Protein AF-A0A842HY73-F1 (afdb_monomer_lite)

Foldseek 3Di:
DDDPPPPPPQDLQSVLVVCVVVVQLVVSLVSLVVVCVVPVLPLSSLQSNLLSCLLQVVLVSSLVSLVSSVVSPDDPVSSVVSNVLSVLLNVLCVQLVVCVVVLNLVSSLVSLVVSVVSVHHQVSLLSNLSSCVSVVVLVSSLVSLVVNCVNVVPPPSSVVSNVVSVVSPDDPDPDDDPDPPDDDPDDPDDDDPDDPDDDQDPVNVVLLVLLVLLVVLLVVCVDPVSVVSNVVSLVVLLVCCVVLLPDPLLQDLSSLLSLLSNQAPDSPLSSQADDSLLSVLCSQLSLLVVLSVVLVQQAQWEEEEEQCAQQSNQVSVSSSHHNAYEYEHLNHPQPAQWDQSNVVRDTDGSVAGNVRSCVNNVRYHYYNDHPVPDDLPAAILEYEYEQCCFQDQPSLVVLQVVQSRYDANHKYKYKHFQCQEQQNLVDPPNAPVRADPPPVVSVCRGLSNVVVCVVVDDCPPCSNNGGHNDFPVRSVVSNVVFWDWPDKDFDWDPPRRLVSPDPVSVVVVCVSPVPDDSSSHGGRIIITMTHGD

InterPro domains:
  IPR011990 Tetratricopeptide-like helical domain superfamily [G3DSA:1.25.40.10] (2-259)
  IPR011990 Tetratricopeptide-like helical domain superfamily [SSF48452] (13-478)
  IPR013217 Methyltransferase type 12 [PF08242] (304-412)
  IPR029063 S-adenosyl-L-methionine-dependent methyltransferase superfamily [G3DSA:3.40.50.150] (289-479)
  IPR029063 S-adenosyl-L-methionine-dependent methyltransferase superfamily [SSF53335] (299-475)

Organism: NCBI:txid2761622

pLDDT: mean 92.0, std 13.1, range [35.25, 98.81]

Secondary structure (DSSP, 8-state):
-----------HHHHHHHHHHTT-HHHHHHHHHHHHHH-TT-HHHHHHHHHHHHHHT-HHHHHHHHHHHHHTT--HHHHHHHHHHHHHHHHHHHHHHHHHHTT-HHHHHHHHHHHHHTT--SHHHHHHHHHHHHTT-HHHHHHHHHHHHHH-TT-HHHHHHHHHHHHHSPPPPS----------SS---------PPPPPPHHHHHHHHHHHHHHHHGGGTTSHHHHHHHHHHHHHHHTTHHHHHTS-TTS-HHHHHHHHHHH-SSHHHHHHT--HHHHHHHHHHTTTHHHHHTHHHHTTSEEEEET-TT-THHHHHHHTT-SEEEEEETT--TT--EEEETTTTEEEE-SS-HHHHHHH-TTEEEEES-GGGS-TT--EEEEEEES-GGG-TTHHHHHHHHGGGEEEEEEEEEEEEPTTSTTTT-SSP-SGGG--TT-HHHHTTTTTHHHHHGGGS-TTSHHHHS-----HHHHHHHHHHHEEEEEEEEEEPPHHHHTT--HHHHHHHHHH-TT--HHHHHEEEEEEEEEE-

Radius of gyration: 28.45 Å; chains: 1; bounding box: 88×75×67 Å

Structure (mmCIF, N/CA/C/O backbone):
data_AF-A0A842HY73-F1
#
_entry.id   AF-A0A842HY73-F1
#
loop_
_atom_site.group_PDB
_atom_site.id
_atom_site.type_symbol
_atom_site.label_atom_id
_atom_site.label_alt_id
_atom_site.label_comp_id
_atom_site.label_asym_id
_atom_site.label_entity_id
_atom_site.label_seq_id
_atom_site.pdbx_PDB_ins_code
_atom_site.Cartn_x
_atom_site.Cartn_y
_atom_site.Cartn_z
_atom_site.occupancy
_atom_site.B_iso_or_equiv
_atom_site.auth_seq_id
_atom_site.auth_comp_id
_atom_site.auth_asym_id
_atom_site.auth_atom_id
_atom_site.pdbx_PDB_model_num
ATOM 1 N N . MET A 1 1 ? 63.144 -11.413 -20.648 1.00 42.25 1 MET A N 1
ATOM 2 C CA . MET A 1 1 ? 61.736 -11.168 -20.273 1.00 42.25 1 MET A CA 1
ATOM 3 C C . MET A 1 1 ? 60.858 -11.777 -21.353 1.00 42.25 1 MET A C 1
ATOM 5 O O . MET A 1 1 ? 60.706 -11.176 -22.404 1.00 42.25 1 MET A O 1
ATOM 9 N N . LEU A 1 2 ? 60.381 -13.000 -21.134 1.00 41.22 2 LEU A N 1
ATOM 10 C CA . LEU A 1 2 ? 59.413 -13.688 -21.989 1.00 41.22 2 LEU A CA 1
ATOM 11 C C . LEU A 1 2 ? 58.267 -14.100 -21.063 1.00 41.22 2 LEU A C 1
ATOM 13 O O . LEU A 1 2 ? 58.362 -15.122 -20.395 1.00 41.22 2 LEU A O 1
ATOM 17 N N . GLU A 1 3 ? 57.234 -13.265 -20.959 1.00 47.66 3 GLU A N 1
ATOM 18 C CA . GLU A 1 3 ? 55.960 -13.665 -20.357 1.00 47.66 3 GLU A CA 1
ATOM 19 C C . GLU A 1 3 ? 55.040 -14.149 -21.478 1.00 47.66 3 GLU A C 1
ATOM 21 O O . GLU A 1 3 ? 54.358 -13.385 -22.160 1.00 47.66 3 GLU A O 1
ATOM 26 N N . THR A 1 4 ? 55.064 -15.460 -21.689 1.00 45.56 4 THR A N 1
ATOM 27 C CA . THR A 1 4 ? 54.080 -16.201 -22.471 1.00 45.56 4 THR A CA 1
ATOM 28 C C . THR A 1 4 ? 52.773 -16.274 -21.681 1.00 45.56 4 THR A C 1
ATOM 30 O O . THR A 1 4 ? 52.569 -17.171 -20.868 1.00 45.56 4 THR A O 1
ATOM 33 N N . SER A 1 5 ? 51.872 -15.321 -21.913 1.00 44.50 5 SER A N 1
ATOM 34 C CA . SER A 1 5 ? 50.465 -15.437 -21.518 1.00 44.50 5 SER A CA 1
ATOM 35 C C . SER A 1 5 ? 49.740 -16.339 -22.526 1.00 44.50 5 SER A C 1
ATOM 37 O O . SER A 1 5 ? 49.070 -15.846 -23.437 1.00 44.50 5 SER A O 1
ATOM 39 N N . GLU A 1 6 ? 49.845 -17.660 -22.356 1.00 48.25 6 GLU A N 1
ATOM 40 C CA . GLU A 1 6 ? 48.856 -18.607 -22.885 1.00 48.25 6 GLU A CA 1
ATOM 41 C C . GLU A 1 6 ? 47.495 -18.262 -22.264 1.00 48.25 6 GLU A C 1
ATOM 43 O O . GLU A 1 6 ? 47.160 -18.668 -21.150 1.00 48.25 6 GLU A O 1
ATOM 48 N N . LYS A 1 7 ? 46.691 -17.458 -22.967 1.00 52.69 7 LYS A N 1
ATOM 49 C CA . LYS A 1 7 ? 45.268 -17.336 -22.653 1.00 52.69 7 LYS A CA 1
ATOM 50 C C . LYS A 1 7 ? 44.626 -18.672 -23.009 1.00 52.69 7 LYS A C 1
ATOM 52 O O . LYS A 1 7 ? 44.272 -18.898 -24.155 1.00 52.69 7 LYS A O 1
ATOM 57 N N . SER A 1 8 ? 44.537 -19.553 -22.019 1.00 59.22 8 SER A N 1
ATOM 58 C CA . SER A 1 8 ? 43.756 -20.788 -22.067 1.00 59.22 8 SER A CA 1
ATOM 59 C C . SER A 1 8 ? 42.374 -20.517 -22.678 1.00 59.22 8 SER A C 1
ATOM 61 O O . SER A 1 8 ? 41.601 -19.718 -22.138 1.00 59.22 8 SER A O 1
ATOM 63 N N . ASP A 1 9 ? 42.079 -21.168 -23.808 1.00 82.06 9 ASP A N 1
ATOM 64 C CA . ASP A 1 9 ? 40.786 -21.141 -24.500 1.00 82.06 9 ASP A CA 1
ATOM 65 C C . ASP A 1 9 ? 39.728 -21.892 -23.674 1.00 82.06 9 ASP A C 1
ATOM 67 O O . ASP A 1 9 ? 39.286 -22.998 -23.992 1.00 82.06 9 ASP A O 1
ATOM 71 N N . LEU A 1 10 ? 39.320 -21.298 -22.551 1.00 90.00 10 LEU A N 1
ATOM 72 C CA . LEU A 1 10 ? 38.221 -21.816 -21.748 1.00 90.00 10 LEU A CA 1
ATOM 73 C C . LEU A 1 10 ? 36.920 -21.731 -22.551 1.00 90.00 10 LEU A C 1
ATOM 75 O O . LEU A 1 10 ? 36.512 -20.659 -23.006 1.00 90.00 10 LEU A O 1
ATOM 79 N N . THR A 1 11 ? 36.202 -22.850 -22.637 1.00 95.12 11 THR A N 1
ATOM 80 C CA . THR A 1 11 ? 34.839 -22.867 -23.182 1.00 95.12 11 THR A CA 1
ATOM 81 C C . THR A 1 11 ? 33.932 -21.910 -22.391 1.00 95.12 11 THR A C 1
ATOM 83 O O . THR A 1 11 ? 34.148 -21.699 -21.190 1.00 95.12 11 THR A O 1
ATOM 86 N N . PRO A 1 12 ? 32.851 -21.371 -22.989 1.00 95.31 12 PRO A N 1
ATOM 87 C CA . PRO A 1 12 ? 31.920 -20.492 -22.277 1.00 95.31 12 PRO A CA 1
ATOM 88 C C . PRO A 1 12 ? 31.401 -21.080 -20.955 1.00 95.31 12 PRO A C 1
ATOM 90 O O . PRO A 1 12 ? 31.291 -20.368 -19.959 1.00 95.31 12 PRO A O 1
ATOM 93 N N . LEU A 1 13 ? 31.144 -22.393 -20.896 1.00 94.81 13 LEU A N 1
ATOM 94 C CA . LEU A 1 13 ? 30.693 -23.056 -19.667 1.00 94.81 13 LEU A CA 1
ATOM 95 C C . LEU A 1 13 ? 31.806 -23.214 -18.618 1.00 94.81 13 LEU A C 1
ATOM 97 O O . LEU A 1 13 ? 31.512 -23.154 -17.423 1.00 94.81 13 LEU A O 1
ATOM 101 N N . GLN A 1 14 ? 33.069 -23.385 -19.026 1.00 94.88 14 GLN A N 1
ATOM 102 C CA . GLN A 1 14 ? 34.211 -23.345 -18.102 1.00 94.88 14 GLN A CA 1
ATOM 103 C C . GLN A 1 14 ? 34.427 -21.930 -17.560 1.00 94.88 14 GLN A C 1
ATOM 105 O O . GLN A 1 14 ? 34.627 -21.765 -16.359 1.00 94.88 14 GLN A O 1
ATOM 110 N N . ARG A 1 15 ? 34.286 -20.901 -18.405 1.00 94.88 15 ARG A N 1
ATOM 111 C CA . ARG A 1 15 ? 34.327 -19.499 -17.971 1.00 94.88 15 ARG A CA 1
ATOM 112 C C . ARG A 1 15 ? 33.198 -19.174 -16.993 1.00 94.88 15 ARG A C 1
ATOM 114 O O . ARG A 1 15 ? 33.457 -18.575 -15.956 1.00 94.88 15 ARG A O 1
ATOM 121 N N . ALA A 1 16 ? 31.967 -19.607 -17.272 1.00 92.94 16 ALA A N 1
ATOM 122 C CA . ALA A 1 16 ? 30.846 -19.447 -16.344 1.00 92.94 16 ALA A CA 1
ATOM 123 C C . ALA A 1 16 ? 31.112 -20.146 -14.998 1.00 92.94 16 ALA A C 1
ATOM 125 O O . ALA A 1 16 ? 30.779 -19.608 -13.945 1.00 92.94 16 ALA A O 1
ATOM 126 N N . GLN A 1 17 ? 31.756 -21.318 -15.017 1.00 93.62 17 GLN A N 1
ATOM 127 C CA . GLN A 1 17 ? 32.161 -22.013 -13.796 1.00 93.62 17 GLN A CA 1
ATOM 128 C C . GLN A 1 17 ? 33.252 -21.255 -13.022 1.00 93.62 17 GLN A C 1
ATOM 130 O O . GLN A 1 17 ? 33.158 -21.178 -11.798 1.00 93.62 17 GLN A O 1
ATOM 135 N N . GLY A 1 18 ? 34.239 -20.679 -13.716 1.00 92.44 18 GLY A N 1
ATOM 136 C CA . GLY A 1 18 ? 35.269 -19.819 -13.122 1.00 92.44 18 GLY A CA 1
ATOM 137 C C . GLY A 1 18 ? 34.670 -18.574 -12.466 1.00 92.44 18 GLY A C 1
ATOM 138 O O . GLY A 1 18 ? 34.929 -18.297 -11.296 1.00 92.44 18 GLY A O 1
ATOM 139 N N . LEU A 1 19 ? 33.753 -17.897 -13.163 1.00 90.69 19 LEU A N 1
ATOM 140 C CA . LEU A 1 19 ? 33.004 -16.765 -12.613 1.00 90.69 19 LEU A CA 1
ATOM 141 C C . LEU A 1 19 ? 32.202 -17.159 -11.372 1.00 90.69 19 LEU A C 1
ATOM 143 O O . LEU A 1 19 ? 32.163 -16.403 -10.408 1.00 90.69 19 LEU A O 1
ATOM 147 N N . LEU A 1 20 ? 31.595 -18.348 -11.356 1.00 88.81 20 LEU A N 1
ATOM 148 C CA . LEU A 1 20 ? 30.877 -18.825 -10.178 1.00 88.81 20 LEU A CA 1
ATOM 149 C C . LEU A 1 20 ? 31.819 -19.080 -8.988 1.00 88.81 20 LEU A C 1
ATOM 151 O O . LEU A 1 20 ? 31.463 -18.731 -7.867 1.00 88.81 20 LEU A O 1
ATOM 155 N N . SER A 1 21 ? 33.024 -19.628 -9.206 1.00 88.25 21 SER A N 1
ATOM 156 C CA . SER A 1 21 ? 34.037 -19.750 -8.139 1.00 88.25 21 SER A CA 1
ATOM 157 C C . SER A 1 21 ? 34.585 -18.402 -7.672 1.00 88.25 21 SER A C 1
ATOM 159 O O . SER A 1 21 ? 34.891 -18.246 -6.495 1.00 88.25 21 SER A O 1
ATOM 161 N N . GLU A 1 22 ? 34.633 -17.412 -8.563 1.00 87.75 22 GLU A N 1
ATOM 162 C CA . GLU A 1 22 ? 34.931 -16.010 -8.251 1.00 87.75 22 GLU A CA 1
ATOM 163 C C . GLU A 1 22 ? 33.716 -15.250 -7.702 1.00 87.75 22 GLU A C 1
ATOM 165 O O . GLU A 1 22 ? 33.755 -14.025 -7.603 1.00 87.75 22 GLU A O 1
ATOM 170 N N . ARG A 1 23 ? 32.621 -15.951 -7.371 1.00 86.12 23 ARG A N 1
ATOM 171 C CA . ARG A 1 23 ? 31.395 -15.370 -6.807 1.00 86.12 23 ARG A CA 1
ATOM 172 C C . ARG A 1 23 ? 30.634 -14.395 -7.737 1.00 86.12 23 ARG A C 1
ATOM 174 O O . ARG A 1 23 ? 29.641 -13.784 -7.347 1.00 86.12 23 ARG A O 1
ATOM 181 N N . LYS A 1 24 ? 30.987 -14.318 -9.021 1.00 87.06 24 LYS A N 1
ATOM 182 C CA . LYS A 1 24 ? 30.334 -13.500 -10.066 1.00 87.06 24 LYS A CA 1
ATOM 183 C C . LYS A 1 24 ? 29.135 -14.218 -10.697 1.00 87.06 24 LYS A C 1
ATOM 185 O O . LYS A 1 24 ? 29.068 -14.459 -11.904 1.00 87.06 24 LYS A O 1
ATOM 190 N N . SER A 1 25 ? 28.158 -14.575 -9.865 1.00 88.69 25 SER A N 1
ATOM 191 C CA . SER A 1 25 ? 26.997 -15.397 -10.257 1.00 88.69 25 SER A CA 1
ATOM 192 C C . SER A 1 25 ? 26.130 -14.791 -11.375 1.00 88.69 25 SER A C 1
ATOM 194 O O . SER A 1 25 ? 25.656 -15.527 -12.238 1.00 88.69 25 SER A O 1
ATOM 196 N N . HIS A 1 26 ? 25.957 -13.465 -11.422 1.00 85.31 26 HIS A N 1
ATOM 197 C CA . HIS A 1 26 ? 25.179 -12.796 -12.477 1.00 85.31 26 HIS A CA 1
ATOM 198 C C . HIS A 1 26 ? 25.880 -12.829 -13.840 1.00 85.31 26 HIS A C 1
ATOM 200 O O . HIS A 1 26 ? 25.242 -13.112 -14.852 1.00 85.31 26 HIS A O 1
ATOM 206 N N . GLU A 1 27 ? 27.192 -12.590 -13.878 1.00 89.31 27 GLU A N 1
ATOM 207 C CA . GLU A 1 27 ? 27.981 -12.693 -15.111 1.00 89.31 27 GLU A CA 1
ATOM 208 C C . GLU A 1 27 ? 28.009 -14.144 -15.611 1.00 89.31 27 GLU A C 1
ATOM 210 O O . GLU A 1 27 ? 27.794 -14.403 -16.795 1.00 89.31 27 GLU A O 1
ATOM 215 N N . ALA A 1 28 ? 28.171 -15.110 -14.697 1.00 93.00 28 ALA A N 1
ATOM 216 C CA . ALA A 1 28 ? 28.058 -16.529 -15.024 1.00 93.00 28 ALA A CA 1
ATOM 217 C C . ALA A 1 28 ? 26.687 -16.850 -15.646 1.00 93.00 28 ALA A C 1
ATOM 219 O O . ALA A 1 28 ? 26.615 -17.536 -16.668 1.00 93.00 28 ALA A O 1
ATOM 220 N N . LEU A 1 29 ? 25.604 -16.311 -15.074 1.00 91.94 29 LEU A N 1
ATOM 221 C CA . LEU A 1 29 ? 24.243 -16.495 -15.578 1.00 91.94 29 LEU A CA 1
ATOM 222 C C . LEU A 1 29 ? 24.073 -15.928 -16.993 1.00 91.94 29 LEU A C 1
ATOM 224 O O . LEU A 1 29 ? 23.444 -16.562 -17.840 1.00 91.94 29 LEU A O 1
ATOM 228 N N . GLN A 1 30 ? 24.644 -14.753 -17.266 1.00 91.31 30 GLN A N 1
ATOM 229 C CA . GLN A 1 30 ? 24.615 -14.135 -18.593 1.00 91.31 30 GLN A CA 1
ATOM 230 C C . GLN A 1 30 ? 25.306 -15.011 -19.641 1.00 91.31 30 GLN A C 1
ATOM 232 O O . GLN A 1 30 ? 24.743 -15.214 -20.718 1.00 91.31 30 GLN A O 1
ATOM 237 N N . ILE A 1 31 ? 26.473 -15.576 -19.315 1.00 95.06 31 ILE A N 1
ATOM 238 C CA . ILE A 1 31 ? 27.191 -16.481 -20.220 1.00 95.06 31 ILE A CA 1
ATOM 239 C C . ILE A 1 31 ? 26.367 -17.742 -20.490 1.00 95.06 31 ILE A C 1
ATOM 241 O O . ILE A 1 31 ? 26.181 -18.115 -21.648 1.00 95.06 31 ILE A O 1
ATOM 245 N N . VAL A 1 32 ? 25.810 -18.382 -19.456 1.00 96.62 32 VAL A N 1
ATOM 246 C CA . VAL A 1 32 ? 24.983 -19.585 -19.653 1.00 96.62 32 VAL A CA 1
ATOM 247 C C . VAL A 1 32 ? 23.731 -19.268 -20.479 1.00 96.62 32 VAL A C 1
ATOM 249 O O . VAL A 1 32 ? 23.386 -20.034 -21.375 1.00 96.62 32 VAL A O 1
ATOM 252 N N . ASN A 1 33 ? 23.090 -18.115 -20.265 1.00 93.44 33 ASN A N 1
ATOM 253 C CA . ASN A 1 33 ? 21.964 -17.667 -21.091 1.00 93.44 33 ASN A CA 1
ATOM 254 C C . ASN A 1 33 ? 22.356 -17.425 -22.558 1.00 93.44 33 ASN A C 1
ATOM 256 O O . ASN A 1 33 ? 21.556 -17.675 -23.455 1.00 93.44 33 ASN A O 1
ATOM 260 N N . GLN A 1 34 ? 23.565 -16.931 -22.838 1.00 91.75 34 GLN A N 1
ATOM 261 C CA . GLN A 1 34 ? 24.063 -16.810 -24.214 1.00 91.75 34 GLN A CA 1
ATOM 262 C C . GLN A 1 34 ? 24.249 -18.187 -24.861 1.00 91.75 34 GLN A C 1
ATOM 264 O O . GLN A 1 34 ? 23.771 -18.393 -25.975 1.00 91.75 34 GLN A O 1
ATOM 269 N N . VAL A 1 35 ? 24.849 -19.142 -24.142 1.00 96.19 35 VAL A N 1
ATOM 270 C CA . VAL A 1 35 ? 24.999 -20.527 -24.619 1.00 96.19 35 VAL A CA 1
ATOM 271 C C . VAL A 1 35 ? 23.636 -21.159 -24.893 1.00 96.19 35 VAL A C 1
ATOM 273 O O . VAL A 1 35 ? 23.454 -21.762 -25.941 1.00 96.19 35 VAL A O 1
ATOM 276 N N . LEU A 1 36 ? 22.658 -20.982 -24.003 1.00 95.31 36 LEU A N 1
ATOM 277 C CA . LEU A 1 36 ? 21.309 -21.528 -24.180 1.00 95.31 36 LEU A CA 1
ATOM 278 C C . LEU A 1 36 ? 20.525 -20.860 -25.313 1.00 95.31 36 LEU A C 1
ATOM 280 O O . LEU A 1 36 ? 19.680 -21.510 -25.915 1.00 95.31 36 LEU A O 1
ATOM 284 N N . ARG A 1 37 ? 20.803 -19.594 -25.643 1.00 93.69 37 ARG A N 1
ATOM 285 C CA . ARG A 1 37 ? 20.227 -18.955 -26.837 1.00 93.69 37 ARG A CA 1
ATOM 286 C C . ARG A 1 37 ? 20.790 -19.547 -28.126 1.00 93.69 37 ARG A C 1
ATOM 288 O O . ARG A 1 37 ? 20.033 -19.773 -29.060 1.00 93.69 37 ARG A O 1
ATOM 295 N N . ALA A 1 38 ? 22.095 -19.810 -28.165 1.00 95.06 38 ALA A N 1
ATOM 296 C CA . ALA A 1 38 ? 22.746 -20.416 -29.325 1.00 95.06 38 ALA A CA 1
ATOM 297 C C . ALA A 1 38 ? 22.453 -21.921 -29.446 1.00 95.06 38 ALA A C 1
ATOM 299 O O . ALA A 1 38 ? 22.341 -22.459 -30.543 1.00 95.06 38 ALA A O 1
ATOM 300 N N . THR A 1 39 ? 22.338 -22.618 -28.317 1.00 96.25 39 THR A N 1
ATOM 301 C CA . THR A 1 39 ? 22.143 -24.069 -28.252 1.00 96.25 39 THR A CA 1
ATOM 302 C C . THR A 1 39 ? 21.138 -24.422 -27.149 1.00 96.25 39 THR A C 1
ATOM 304 O O . THR A 1 39 ? 21.528 -24.887 -26.071 1.00 96.25 39 THR A O 1
ATOM 307 N N . PRO A 1 40 ? 19.824 -24.248 -27.398 1.00 96.62 40 PRO A N 1
ATOM 308 C CA . PRO A 1 40 ? 18.788 -24.495 -26.388 1.00 96.62 40 PRO A CA 1
ATOM 309 C C . PRO A 1 40 ? 18.751 -25.932 -25.851 1.00 96.62 40 PRO A C 1
ATOM 311 O O . PRO A 1 40 ? 18.313 -26.161 -24.722 1.00 96.62 40 PRO A O 1
ATOM 314 N N . GLY A 1 41 ? 19.222 -26.894 -26.655 1.00 96.56 41 GLY A N 1
ATOM 315 C CA . GLY A 1 41 ? 19.297 -28.318 -26.319 1.00 96.56 41 GLY A CA 1
ATOM 316 C C . GLY A 1 41 ? 20.532 -28.735 -25.511 1.00 96.56 41 GLY A C 1
ATOM 317 O O . GLY A 1 41 ? 20.746 -29.924 -25.305 1.00 96.56 41 GLY A O 1
ATOM 318 N N . SER A 1 42 ? 21.367 -27.796 -25.057 1.00 97.62 42 SER A N 1
ATOM 319 C CA . SER A 1 42 ? 22.565 -28.124 -24.277 1.00 97.62 42 SER A CA 1
ATOM 320 C C . SER A 1 42 ? 22.215 -28.500 -22.831 1.00 97.62 42 SER A C 1
ATOM 322 O O . SER A 1 42 ? 22.050 -27.631 -21.969 1.00 97.62 42 SER A O 1
ATOM 324 N N . TRP A 1 43 ? 22.140 -29.803 -22.531 1.00 98.06 43 TRP A N 1
ATOM 325 C CA . TRP A 1 43 ? 21.876 -30.290 -21.169 1.00 98.06 43 TRP A CA 1
ATOM 326 C C . TRP A 1 43 ? 22.933 -29.811 -20.161 1.00 98.06 43 TRP A C 1
ATOM 328 O O . TRP A 1 43 ? 22.610 -29.497 -19.016 1.00 98.06 43 TRP A O 1
ATOM 338 N N . SER A 1 44 ? 24.195 -29.685 -20.583 1.00 97.44 44 SER A N 1
ATOM 339 C CA . SER A 1 44 ? 25.292 -29.222 -19.725 1.00 97.44 44 SER A CA 1
ATOM 340 C C . SER A 1 44 ? 25.156 -27.739 -19.363 1.00 97.44 44 SER A C 1
ATOM 342 O O . SER A 1 44 ? 25.465 -27.349 -18.233 1.00 97.44 44 SER A O 1
ATOM 344 N N . ALA A 1 45 ? 24.624 -26.914 -20.271 1.00 97.38 45 ALA A N 1
ATOM 345 C CA . ALA A 1 45 ? 24.293 -25.523 -19.982 1.00 97.38 45 ALA A CA 1
ATOM 346 C C . ALA A 1 45 ? 23.121 -25.414 -18.991 1.00 97.38 45 ALA A C 1
ATOM 348 O O . ALA A 1 45 ? 23.197 -24.616 -18.058 1.00 97.38 45 ALA A O 1
ATOM 349 N N . HIS A 1 46 ? 22.092 -26.260 -19.110 1.00 97.56 46 HIS A N 1
ATOM 350 C CA . HIS A 1 46 ? 20.997 -26.330 -18.128 1.00 97.56 46 HIS A CA 1
ATOM 351 C C . HIS A 1 46 ? 21.468 -26.814 -16.744 1.00 97.56 46 HIS A C 1
ATOM 353 O O . HIS A 1 46 ? 21.089 -26.230 -15.731 1.00 97.56 46 HIS A O 1
ATOM 359 N N . MET A 1 47 ? 22.393 -27.778 -16.671 1.00 97.69 47 MET A N 1
ATOM 360 C CA . MET A 1 47 ? 23.031 -28.173 -15.400 1.00 97.69 47 MET A CA 1
ATOM 361 C C . MET A 1 47 ? 23.791 -27.006 -14.746 1.00 97.69 47 MET A C 1
ATOM 363 O O . MET A 1 47 ? 23.724 -26.808 -13.530 1.00 97.69 47 MET A O 1
ATOM 367 N N . ARG A 1 48 ? 24.504 -26.192 -15.539 1.00 96.94 48 ARG A N 1
ATOM 368 C CA . ARG A 1 48 ? 25.179 -24.980 -15.036 1.00 96.94 48 ARG A CA 1
ATOM 369 C C . ARG A 1 48 ? 24.181 -23.902 -14.613 1.00 96.94 48 ARG A C 1
ATOM 371 O O . ARG A 1 48 ? 24.374 -23.291 -13.566 1.00 96.94 48 ARG A O 1
ATOM 378 N N . MET A 1 49 ? 23.106 -23.711 -15.377 1.00 97.25 49 MET A N 1
ATOM 379 C CA . MET A 1 49 ? 21.997 -22.814 -15.043 1.00 97.25 49 MET A CA 1
ATOM 380 C C . MET A 1 49 ? 21.400 -23.169 -13.680 1.00 97.25 49 MET A C 1
ATOM 382 O O . MET A 1 49 ? 21.284 -22.299 -12.819 1.00 97.25 49 MET A O 1
ATOM 386 N N . ALA A 1 50 ? 21.094 -24.451 -13.457 1.00 96.56 50 ALA A N 1
ATOM 387 C CA . ALA A 1 5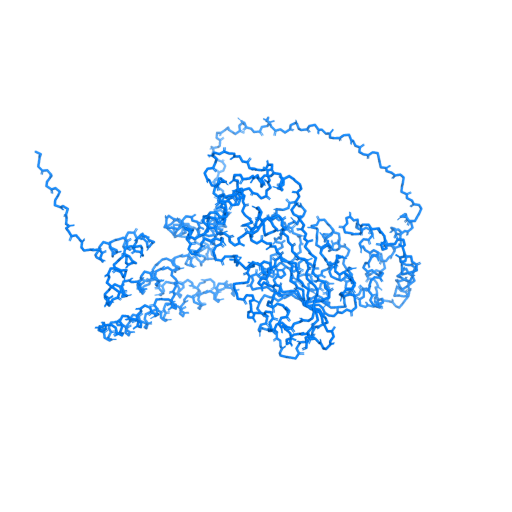0 ? 20.589 -24.945 -12.183 1.00 96.56 50 ALA A CA 1
ATOM 388 C C . ALA A 1 50 ? 21.532 -24.604 -11.029 1.00 96.56 50 ALA A C 1
ATOM 390 O O . ALA A 1 50 ? 21.109 -24.058 -10.013 1.00 96.56 50 ALA A O 1
ATOM 391 N N . ARG A 1 51 ? 22.833 -24.846 -11.212 1.00 94.44 51 ARG A N 1
ATOM 392 C CA . ARG A 1 51 ? 23.839 -24.564 -10.187 1.00 94.44 51 ARG A CA 1
ATOM 393 C C . ARG A 1 51 ? 23.951 -23.075 -9.844 1.00 94.44 51 ARG A C 1
ATOM 395 O O . ARG A 1 51 ? 24.108 -22.725 -8.677 1.00 94.44 51 ARG A O 1
ATOM 402 N N . ILE A 1 52 ? 23.864 -22.196 -10.841 1.00 93.19 52 ILE A N 1
ATOM 403 C CA . ILE A 1 52 ? 23.879 -20.742 -10.625 1.00 93.19 52 ILE A CA 1
ATOM 404 C C . ILE A 1 52 ? 22.587 -20.294 -9.930 1.00 93.19 52 ILE A C 1
ATOM 406 O O . ILE A 1 52 ? 22.635 -19.483 -9.011 1.00 93.19 52 ILE A O 1
ATOM 410 N N . ARG A 1 53 ? 21.430 -20.846 -10.311 1.00 93.25 53 ARG A N 1
ATOM 411 C CA . ARG A 1 53 ? 20.138 -20.549 -9.671 1.00 93.25 53 ARG A CA 1
ATOM 412 C C . ARG A 1 53 ? 20.090 -21.020 -8.215 1.00 93.25 53 ARG A C 1
ATOM 414 O O . ARG A 1 53 ? 19.632 -20.266 -7.360 1.00 93.25 53 ARG A O 1
ATOM 421 N N . GLU A 1 54 ? 20.649 -22.192 -7.916 1.00 93.19 54 GLU A N 1
ATOM 422 C CA . GLU A 1 54 ? 20.868 -22.693 -6.550 1.00 93.19 54 GLU A CA 1
ATOM 423 C C . GLU A 1 54 ? 21.696 -21.685 -5.729 1.00 93.19 54 GLU A C 1
ATOM 425 O O . GLU A 1 54 ? 21.289 -21.293 -4.639 1.00 93.19 54 GLU A O 1
ATOM 430 N N . TRP A 1 55 ? 22.801 -21.173 -6.287 1.00 89.94 55 TRP A N 1
ATOM 431 C CA . TRP A 1 55 ? 23.636 -20.131 -5.661 1.00 89.94 55 TRP A CA 1
ATOM 432 C C . TRP A 1 55 ? 22.883 -18.810 -5.422 1.00 89.94 55 TRP A C 1
ATOM 434 O O . TRP A 1 55 ? 23.045 -18.106 -4.419 1.00 89.94 55 TRP A O 1
ATOM 444 N N . LEU A 1 56 ? 22.005 -18.449 -6.354 1.00 86.62 56 LEU A N 1
ATOM 445 C CA . LEU A 1 56 ? 21.154 -17.269 -6.232 1.00 86.62 56 LEU A CA 1
ATOM 446 C C . LEU A 1 56 ? 20.044 -17.439 -5.181 1.00 86.62 56 LEU A C 1
ATOM 448 O O . LEU A 1 56 ? 19.459 -16.431 -4.788 1.00 86.62 56 LEU A O 1
ATOM 452 N N . GLY A 1 57 ? 19.810 -18.658 -4.681 1.00 87.75 57 GLY A N 1
ATOM 453 C CA . GLY A 1 57 ? 18.708 -18.992 -3.776 1.00 87.75 57 GLY A CA 1
ATOM 454 C C . GLY A 1 57 ? 17.368 -19.176 -4.491 1.00 87.75 57 GLY A C 1
ATOM 455 O O . GLY A 1 57 ? 16.319 -19.084 -3.866 1.00 87.75 57 GLY A O 1
ATOM 456 N N . GLN A 1 58 ? 17.394 -19.390 -5.807 1.00 89.44 58 GLN A N 1
ATOM 457 C CA . GLN A 1 58 ? 16.221 -19.617 -6.648 1.00 89.44 58 GLN A CA 1
ATOM 458 C C . GLN A 1 58 ? 16.000 -21.128 -6.814 1.00 89.44 58 GLN A C 1
ATOM 460 O O . GLN A 1 58 ? 16.189 -21.662 -7.907 1.00 89.44 58 GLN A O 1
ATOM 465 N N . PHE A 1 59 ? 15.673 -21.821 -5.720 1.00 92.75 59 PHE A N 1
ATOM 466 C CA . PHE A 1 59 ? 15.647 -23.289 -5.668 1.00 92.75 59 PHE A CA 1
ATOM 467 C C . PHE A 1 59 ? 14.664 -23.911 -6.668 1.00 92.75 59 PHE A C 1
ATOM 469 O O . PHE A 1 59 ? 15.081 -24.758 -7.453 1.00 92.75 59 PHE A O 1
ATOM 476 N N . ASP A 1 60 ? 13.431 -23.409 -6.760 1.00 90.81 60 ASP A N 1
ATOM 477 C CA . ASP A 1 60 ? 12.426 -23.929 -7.706 1.00 90.81 60 ASP A CA 1
ATOM 478 C C . ASP A 1 60 ? 12.918 -23.829 -9.157 1.00 90.81 60 ASP A C 1
ATOM 480 O O . ASP A 1 60 ? 12.957 -24.804 -9.904 1.00 90.81 60 ASP A O 1
ATOM 484 N N . LYS A 1 61 ? 13.445 -22.657 -9.527 1.00 92.44 61 LYS A N 1
ATOM 485 C CA . LYS A 1 61 ? 14.029 -22.411 -10.850 1.00 92.44 61 LYS A CA 1
ATOM 486 C C . LYS A 1 61 ? 15.269 -23.265 -11.116 1.00 92.44 61 LYS A C 1
ATOM 488 O O . LYS A 1 61 ? 15.613 -23.501 -12.278 1.00 92.44 61 LYS A O 1
ATOM 493 N N . ALA A 1 62 ? 16.006 -23.649 -10.076 1.00 95.81 62 ALA A N 1
ATOM 494 C CA . ALA A 1 62 ? 17.137 -24.557 -10.202 1.00 95.81 62 ALA A CA 1
ATOM 495 C C . ALA A 1 62 ? 16.658 -25.985 -10.492 1.00 95.81 62 ALA A C 1
ATOM 497 O O . ALA A 1 62 ? 17.223 -26.634 -11.369 1.00 95.81 62 ALA A O 1
ATOM 498 N N . VAL A 1 63 ? 15.588 -26.434 -9.827 1.00 96.75 63 VAL A N 1
ATOM 499 C CA . VAL A 1 63 ? 14.935 -27.724 -10.093 1.00 96.75 63 VAL A CA 1
ATOM 500 C C . VAL A 1 63 ? 14.373 -27.768 -11.516 1.00 96.75 63 VAL A C 1
ATOM 502 O O . VAL A 1 63 ? 14.688 -28.711 -12.235 1.00 96.75 63 VAL A O 1
ATOM 505 N N . GLU A 1 64 ? 13.679 -26.721 -11.973 1.00 96.38 64 GLU A N 1
ATOM 506 C CA . GLU A 1 64 ? 13.196 -26.606 -13.363 1.00 96.38 64 GLU A CA 1
ATOM 507 C C . GLU A 1 64 ? 14.330 -26.765 -14.390 1.00 96.38 64 GLU A C 1
ATOM 509 O O . GLU A 1 64 ? 14.196 -27.458 -15.398 1.00 96.38 64 GLU A O 1
ATOM 514 N N . ALA A 1 65 ? 15.482 -26.135 -14.136 1.00 96.75 65 ALA A N 1
ATOM 515 C CA . ALA A 1 65 ? 16.642 -26.259 -15.013 1.00 96.75 65 ALA A CA 1
ATOM 516 C C . ALA A 1 65 ? 17.242 -27.680 -14.986 1.00 96.75 65 ALA A C 1
ATOM 518 O O . ALA A 1 65 ? 17.736 -28.152 -16.009 1.00 96.75 65 ALA A O 1
ATOM 519 N N . LEU A 1 66 ? 17.181 -28.386 -13.851 1.00 98.12 66 LEU A N 1
ATOM 520 C CA . LEU A 1 66 ? 17.594 -29.792 -13.750 1.00 98.12 66 LEU A CA 1
ATOM 521 C C . LEU A 1 66 ? 16.635 -30.736 -14.475 1.00 98.12 66 LEU A C 1
ATOM 523 O O . LEU A 1 66 ? 17.102 -31.665 -15.131 1.00 98.12 66 LEU A O 1
ATOM 527 N N . ASP A 1 67 ? 15.328 -30.494 -14.389 1.00 97.50 67 ASP A N 1
ATOM 528 C CA . ASP A 1 67 ? 14.328 -31.226 -15.171 1.00 97.50 67 ASP A CA 1
ATOM 529 C C . ASP A 1 67 ? 14.604 -31.085 -16.657 1.00 97.50 67 ASP A C 1
ATOM 531 O O . ASP A 1 67 ? 14.769 -32.082 -17.364 1.00 97.50 67 ASP A O 1
ATOM 535 N N . ARG A 1 68 ? 14.805 -29.841 -17.103 1.00 97.62 68 ARG A N 1
ATOM 536 C CA . ARG A 1 68 ? 15.122 -29.577 -18.500 1.00 97.62 68 ARG A CA 1
ATOM 537 C C . ARG A 1 68 ? 16.429 -30.237 -18.937 1.00 97.62 68 ARG A C 1
ATOM 539 O O . ARG A 1 68 ? 16.519 -30.736 -20.054 1.00 97.62 68 ARG A O 1
ATOM 546 N N . ALA A 1 69 ? 17.445 -30.269 -18.075 1.00 98.19 69 ALA A N 1
ATOM 547 C CA . ALA A 1 69 ? 18.679 -30.996 -18.359 1.00 98.19 69 ALA A CA 1
ATOM 548 C C . ALA A 1 69 ? 18.435 -32.509 -18.509 1.00 98.19 69 ALA A C 1
ATOM 550 O O . ALA A 1 69 ? 18.994 -33.122 -19.418 1.00 98.19 69 ALA A O 1
ATOM 551 N N . GLY A 1 70 ? 17.598 -33.101 -17.651 1.00 97.62 70 GLY A N 1
ATOM 552 C CA . GLY A 1 70 ? 17.222 -34.516 -17.715 1.00 97.62 70 GLY A CA 1
ATOM 553 C C . GLY A 1 70 ? 16.497 -34.878 -19.011 1.00 97.62 70 GLY A C 1
ATOM 554 O O . GLY A 1 70 ? 16.879 -35.840 -19.672 1.00 97.62 70 GLY A O 1
ATOM 555 N N . GLU A 1 71 ? 15.527 -34.061 -19.428 1.00 97.81 71 GLU A N 1
ATOM 556 C CA . GLU A 1 71 ? 14.825 -34.208 -20.714 1.00 97.81 71 GLU A CA 1
ATOM 557 C C . GLU A 1 71 ? 15.774 -34.156 -21.921 1.00 97.81 71 GLU A C 1
ATOM 559 O O . GLU A 1 71 ? 15.540 -34.806 -22.936 1.00 97.81 71 GLU A O 1
ATOM 564 N N . LEU A 1 72 ? 16.859 -33.387 -21.807 1.00 97.62 72 LEU A N 1
ATOM 565 C CA . LEU A 1 72 ? 17.878 -33.211 -22.843 1.00 97.62 72 LEU A CA 1
ATOM 566 C C . LEU A 1 72 ? 19.021 -34.242 -22.757 1.00 97.62 72 LEU A C 1
ATOM 568 O O . LEU A 1 72 ? 20.042 -34.085 -23.429 1.00 97.62 72 LEU A O 1
ATOM 572 N N . GLY A 1 73 ? 18.866 -35.289 -21.941 1.00 97.69 73 GLY A N 1
ATOM 573 C CA . GLY A 1 73 ? 19.799 -36.415 -21.872 1.00 97.69 73 GLY A CA 1
ATOM 574 C C . GLY A 1 73 ? 20.945 -36.261 -20.870 1.00 97.69 73 GLY A C 1
ATOM 575 O O . GLY A 1 73 ? 21.947 -36.969 -20.983 1.00 97.69 73 GLY A O 1
ATOM 576 N N . ALA A 1 74 ? 20.836 -35.365 -19.881 1.00 97.62 74 ALA A N 1
ATOM 577 C CA . ALA A 1 74 ? 21.786 -35.344 -18.769 1.00 97.62 74 ALA A CA 1
ATOM 578 C C . ALA A 1 74 ? 21.778 -36.685 -18.003 1.00 97.62 74 ALA A C 1
ATOM 580 O O . ALA A 1 74 ? 20.716 -37.296 -17.848 1.00 97.62 74 ALA A O 1
ATOM 581 N N . PRO A 1 75 ? 22.921 -37.133 -17.445 1.00 98.19 75 PRO A N 1
ATOM 582 C CA . PRO A 1 75 ? 22.965 -38.347 -16.635 1.00 98.19 75 PRO A CA 1
ATOM 583 C C . PRO A 1 75 ? 21.952 -38.300 -15.482 1.00 98.19 75 PRO A C 1
ATOM 585 O O . PRO A 1 75 ? 22.020 -37.427 -14.612 1.00 98.19 75 PRO A O 1
ATOM 588 N N . ALA A 1 76 ? 21.026 -39.264 -15.450 1.00 97.38 76 ALA A N 1
ATOM 589 C CA . ALA A 1 76 ? 19.916 -39.283 -14.493 1.00 97.38 76 ALA A CA 1
ATOM 590 C C . ALA A 1 76 ? 20.380 -39.292 -13.024 1.00 97.38 76 ALA A C 1
ATOM 592 O O . ALA A 1 76 ? 19.712 -38.733 -12.154 1.00 97.38 76 ALA A O 1
ATOM 593 N N . THR A 1 77 ? 21.533 -39.904 -12.741 1.00 97.31 77 THR A N 1
ATOM 594 C CA . THR A 1 77 ? 22.166 -39.897 -11.415 1.00 97.31 77 THR A CA 1
ATOM 595 C C . THR A 1 77 ? 22.581 -38.485 -11.000 1.00 97.31 77 THR A C 1
ATOM 597 O O . THR A 1 77 ? 22.195 -38.033 -9.926 1.00 97.31 77 THR A O 1
ATOM 600 N N . ALA A 1 78 ? 23.258 -37.740 -11.879 1.00 97.12 78 ALA A N 1
ATOM 601 C CA . ALA A 1 78 ? 23.713 -36.374 -11.612 1.00 97.12 78 ALA A CA 1
ATOM 602 C C . ALA A 1 78 ? 22.551 -35.384 -11.407 1.00 97.12 78 ALA A C 1
ATOM 604 O O . ALA A 1 78 ? 22.620 -34.507 -10.538 1.00 97.12 78 ALA A O 1
ATOM 605 N N . VAL A 1 79 ? 21.472 -35.535 -12.186 1.00 97.69 79 VAL A N 1
ATOM 606 C CA . VAL A 1 79 ? 20.233 -34.753 -12.027 1.00 97.69 79 VAL A CA 1
ATOM 607 C C . VAL A 1 79 ? 19.598 -35.045 -10.667 1.00 97.69 79 VAL A C 1
ATOM 609 O O . VAL A 1 79 ? 19.335 -34.120 -9.898 1.00 97.69 79 VAL A O 1
ATOM 612 N N . ARG A 1 80 ? 19.416 -36.329 -10.329 1.00 97.88 80 ARG A N 1
ATOM 613 C CA . ARG A 1 80 ? 18.803 -36.770 -9.066 1.00 97.88 80 ARG A CA 1
ATOM 614 C C . ARG A 1 80 ? 19.588 -36.304 -7.841 1.00 97.88 80 ARG A C 1
ATOM 616 O O . ARG A 1 80 ? 18.995 -35.795 -6.895 1.00 97.88 80 ARG A O 1
ATOM 623 N N . GLU A 1 81 ? 20.911 -36.444 -7.860 1.00 96.88 81 GLU A N 1
ATOM 624 C CA . GLU A 1 81 ? 21.783 -35.980 -6.775 1.00 96.88 81 GLU A CA 1
ATOM 625 C C . GLU A 1 81 ? 21.730 -34.460 -6.606 1.00 96.88 81 GLU A C 1
ATOM 627 O O . GLU A 1 81 ? 21.698 -33.959 -5.481 1.00 96.88 81 GLU A O 1
ATOM 632 N N . SER A 1 82 ? 21.676 -33.716 -7.714 1.00 96.00 82 SER A N 1
ATOM 633 C CA . SER A 1 82 ? 21.573 -32.258 -7.667 1.00 96.00 82 SER A CA 1
ATOM 634 C C . SER A 1 82 ? 20.234 -31.783 -7.115 1.00 96.00 82 SER A C 1
ATOM 636 O O . SER A 1 82 ? 20.231 -30.866 -6.298 1.00 96.00 82 SER A O 1
ATOM 638 N N . LYS A 1 83 ? 19.126 -32.436 -7.485 1.00 96.94 83 LYS A N 1
ATOM 639 C CA . LYS A 1 83 ? 17.806 -32.152 -6.907 1.00 96.94 83 LYS A CA 1
ATOM 640 C C . LYS A 1 83 ? 17.774 -32.440 -5.412 1.00 96.94 83 LYS A C 1
ATOM 642 O O . LYS A 1 83 ? 17.502 -31.537 -4.635 1.00 96.94 83 LYS A O 1
ATOM 647 N N . ARG A 1 84 ? 18.200 -33.641 -4.998 1.00 96.75 84 ARG A N 1
ATOM 648 C CA . ARG A 1 84 ? 18.260 -34.024 -3.577 1.00 96.75 84 ARG A CA 1
ATOM 649 C C . ARG A 1 84 ? 19.056 -33.018 -2.745 1.00 96.75 84 ARG A C 1
ATOM 651 O O . ARG A 1 84 ? 18.672 -32.701 -1.620 1.00 96.75 84 ARG A O 1
ATOM 658 N N . ARG A 1 85 ? 20.176 -32.531 -3.285 1.00 95.50 85 ARG A N 1
ATOM 659 C CA . ARG A 1 85 ? 20.985 -31.488 -2.647 1.00 95.50 85 ARG A CA 1
ATOM 660 C C . ARG A 1 85 ? 20.204 -30.181 -2.513 1.00 95.50 85 ARG A C 1
ATOM 662 O O . ARG A 1 85 ? 20.147 -29.662 -1.406 1.00 95.50 85 ARG A O 1
ATOM 669 N N . ILE A 1 86 ? 19.599 -29.685 -3.596 1.00 94.75 86 ILE A N 1
ATOM 670 C CA . ILE A 1 86 ? 18.786 -28.458 -3.586 1.00 94.75 86 ILE A CA 1
ATOM 671 C C . ILE A 1 86 ? 17.654 -28.563 -2.562 1.00 94.75 86 ILE A C 1
ATOM 673 O O . ILE A 1 86 ? 17.537 -27.677 -1.720 1.00 94.75 86 ILE A O 1
ATOM 677 N N . ASP A 1 87 ? 16.904 -29.664 -2.572 1.00 94.75 87 ASP A N 1
ATOM 678 C CA . ASP A 1 87 ? 15.790 -29.900 -1.650 1.00 94.75 87 ASP A CA 1
ATOM 679 C C . ASP A 1 87 ? 16.269 -29.883 -0.193 1.00 94.75 87 ASP A C 1
ATOM 681 O O . ASP A 1 87 ? 15.654 -29.268 0.679 1.00 94.75 87 ASP A O 1
ATOM 685 N N . THR A 1 88 ? 17.420 -30.511 0.075 1.00 95.75 88 THR A N 1
ATOM 686 C CA . THR A 1 88 ? 18.001 -30.548 1.423 1.00 95.75 88 THR A CA 1
ATOM 687 C C . THR A 1 88 ? 18.490 -29.165 1.858 1.00 95.75 88 THR A C 1
ATOM 689 O O . THR A 1 88 ? 18.225 -28.741 2.982 1.00 95.75 88 THR A O 1
ATOM 692 N N . THR A 1 89 ? 19.169 -28.427 0.976 1.00 93.94 89 THR A N 1
ATOM 693 C CA . THR A 1 89 ? 19.598 -27.047 1.241 1.00 93.94 89 THR A CA 1
ATOM 694 C C . THR A 1 89 ? 18.398 -26.138 1.500 1.00 93.94 89 THR A C 1
ATOM 696 O O . THR A 1 89 ? 18.425 -25.363 2.454 1.00 93.94 89 THR A O 1
ATOM 699 N N . GLN A 1 90 ? 17.338 -26.241 0.698 1.00 93.94 90 GLN A N 1
ATOM 700 C CA . GLN A 1 90 ? 16.113 -25.464 0.868 1.00 93.94 90 GLN A CA 1
ATOM 701 C C . GLN A 1 90 ? 15.443 -25.777 2.208 1.00 93.94 90 GLN A C 1
ATOM 703 O O . GLN A 1 90 ? 15.136 -24.852 2.958 1.00 93.94 90 GLN A O 1
ATOM 708 N N . ALA A 1 91 ? 15.300 -27.059 2.558 1.00 95.44 91 ALA A N 1
ATOM 709 C CA . ALA A 1 91 ? 14.731 -27.477 3.836 1.00 95.44 91 ALA A CA 1
ATOM 710 C C . ALA A 1 91 ? 15.518 -26.919 5.037 1.00 95.44 91 ALA A C 1
ATOM 712 O O . ALA A 1 91 ? 14.919 -26.394 5.976 1.00 95.44 91 ALA A O 1
ATOM 713 N N . LEU A 1 92 ? 16.855 -26.965 4.989 1.00 95.88 92 LEU A N 1
ATOM 714 C CA . LEU A 1 92 ? 17.717 -26.399 6.034 1.00 95.88 92 LEU A CA 1
ATOM 715 C C . LEU A 1 92 ? 17.574 -24.874 6.139 1.00 95.88 92 LEU A C 1
ATOM 717 O O . LEU A 1 92 ? 17.484 -24.337 7.241 1.00 95.88 92 LEU A O 1
ATOM 721 N N . VAL A 1 93 ? 17.509 -24.164 5.008 1.00 93.31 93 VAL A N 1
ATOM 722 C CA . VAL A 1 93 ? 17.315 -22.705 4.991 1.00 93.31 93 VAL A CA 1
ATOM 723 C C . VAL A 1 93 ? 15.951 -22.313 5.563 1.00 93.31 93 VAL A C 1
ATOM 725 O O . VAL A 1 93 ? 15.879 -21.366 6.345 1.00 93.31 93 VAL A O 1
ATOM 728 N N . GLU A 1 94 ? 14.876 -23.022 5.217 1.00 92.31 94 GLU A N 1
ATOM 729 C CA . GLU A 1 94 ? 13.542 -22.751 5.769 1.00 92.31 94 GLU A CA 1
ATOM 730 C C . GLU A 1 94 ? 13.464 -23.059 7.267 1.00 92.31 94 GLU A C 1
ATOM 732 O O . GLU A 1 94 ? 12.954 -22.243 8.043 1.00 92.31 94 GLU A O 1
ATOM 737 N N . LYS A 1 95 ? 14.060 -24.173 7.706 1.00 96.38 95 LYS A N 1
ATOM 738 C CA . LYS A 1 95 ? 14.170 -24.509 9.129 1.00 96.38 95 LYS A CA 1
ATOM 739 C C . LYS A 1 95 ? 14.929 -23.424 9.902 1.00 96.38 95 LYS A C 1
ATOM 741 O O . LYS A 1 95 ? 14.430 -22.927 10.914 1.00 96.38 95 LYS A O 1
ATOM 746 N N . ALA A 1 96 ? 16.058 -22.954 9.370 1.00 94.12 96 ALA A N 1
ATOM 747 C CA . ALA A 1 96 ? 16.834 -21.874 9.970 1.00 94.12 96 ALA A CA 1
ATOM 748 C C . ALA A 1 96 ? 16.074 -20.538 10.015 1.00 94.12 96 ALA A C 1
ATOM 750 O O . ALA A 1 96 ? 16.143 -19.813 11.009 1.00 94.12 96 ALA A O 1
ATOM 751 N N . LYS A 1 97 ? 15.313 -20.194 8.967 1.00 90.44 97 LYS A N 1
ATOM 752 C CA . LYS A 1 97 ? 14.446 -19.002 8.967 1.00 90.44 97 LYS A CA 1
ATOM 753 C C . LYS A 1 97 ? 13.391 -19.083 10.069 1.00 90.44 97 LYS A C 1
ATOM 755 O O . LYS A 1 97 ? 13.179 -18.088 10.763 1.00 90.44 97 LYS A O 1
ATOM 760 N N . SER A 1 98 ? 12.759 -20.245 10.239 1.00 89.25 98 SER A N 1
ATOM 761 C CA . SER A 1 98 ? 11.795 -20.479 11.317 1.00 89.25 98 SER A CA 1
ATOM 762 C C . SER A 1 98 ? 12.445 -20.289 12.689 1.00 89.25 98 SER A C 1
ATOM 764 O O . SER A 1 98 ? 11.926 -19.531 13.507 1.00 89.25 98 SER A O 1
ATOM 766 N N . ALA A 1 99 ? 13.617 -20.888 12.909 1.00 93.06 99 ALA A N 1
ATOM 767 C CA . ALA A 1 99 ? 14.380 -20.756 14.149 1.00 93.06 99 ALA A CA 1
ATOM 768 C C . ALA A 1 99 ? 14.763 -19.290 14.457 1.00 93.06 99 ALA A C 1
ATOM 770 O O . ALA A 1 99 ? 14.552 -18.810 15.570 1.00 93.06 99 ALA A O 1
ATOM 771 N N . LEU A 1 100 ? 15.219 -18.521 13.459 1.00 89.25 100 LEU A N 1
ATOM 772 C CA . LEU A 1 100 ? 15.501 -17.085 13.628 1.00 89.25 100 LEU A CA 1
ATOM 773 C C . LEU A 1 100 ? 14.262 -16.273 14.013 1.00 89.25 100 LEU A C 1
ATOM 775 O O . LEU A 1 100 ? 14.372 -15.309 14.767 1.00 89.25 100 LEU A O 1
ATOM 779 N N . ASN A 1 101 ? 13.091 -16.626 13.485 1.00 82.94 101 ASN A N 1
ATOM 780 C CA . ASN A 1 101 ? 11.844 -15.938 13.815 1.00 82.94 101 ASN A CA 1
ATOM 781 C C . ASN A 1 101 ? 11.329 -16.304 15.217 1.00 82.94 101 ASN A C 1
ATOM 783 O O . ASN A 1 101 ? 10.625 -15.507 15.828 1.00 82.94 101 ASN A O 1
ATOM 787 N N . GLN A 1 102 ? 11.695 -17.482 15.725 1.00 90.88 102 GLN A N 1
ATOM 788 C CA . GLN A 1 102 ? 11.369 -17.950 17.075 1.00 90.88 102 GLN A CA 1
ATOM 789 C C . GLN A 1 102 ? 12.391 -17.496 18.132 1.00 90.88 102 GLN A C 1
ATOM 791 O O . GLN A 1 102 ? 12.202 -17.759 19.315 1.00 90.88 102 GLN A O 1
ATOM 796 N N . GLY A 1 103 ? 13.461 -16.804 17.725 1.00 90.69 103 GLY A N 1
ATOM 797 C CA . GLY A 1 103 ? 14.514 -16.333 18.628 1.00 90.69 103 GLY A CA 1
ATOM 798 C C . GLY A 1 103 ? 15.539 -17.401 19.023 1.00 90.69 103 GLY A C 1
ATOM 799 O O . GLY A 1 103 ? 16.330 -17.160 19.925 1.00 90.69 103 GLY A O 1
ATOM 800 N N . THR A 1 104 ? 15.562 -18.556 18.352 1.00 95.62 104 THR A N 1
ATOM 801 C CA . THR A 1 104 ? 16.521 -19.646 18.603 1.00 95.62 104 THR A CA 1
ATOM 802 C C . THR A 1 104 ? 17.660 -19.591 17.580 1.00 95.62 104 THR A C 1
ATOM 804 O O . THR A 1 104 ? 17.698 -20.367 16.619 1.00 95.62 104 THR A O 1
ATOM 807 N N . ALA A 1 105 ? 18.557 -18.614 17.724 1.00 95.56 105 ALA A N 1
ATOM 808 C CA . ALA A 1 105 ? 19.579 -18.304 16.720 1.00 95.56 105 ALA A CA 1
ATOM 809 C C . ALA A 1 105 ? 20.656 -19.395 16.575 1.00 95.56 105 ALA A C 1
ATOM 811 O O . ALA A 1 105 ? 21.176 -19.598 15.480 1.00 95.56 105 ALA A O 1
ATOM 812 N N . GLU A 1 106 ? 20.943 -20.135 17.642 1.00 96.88 106 GLU A N 1
ATOM 813 C CA . GLU A 1 106 ? 21.929 -21.217 17.682 1.00 96.88 106 GLU A CA 1
ATOM 814 C C . GLU A 1 106 ? 21.499 -22.397 16.799 1.00 96.88 106 GLU A C 1
ATOM 816 O O . GLU A 1 106 ? 22.297 -22.911 16.017 1.00 96.88 106 GLU A O 1
ATOM 821 N N . LEU A 1 107 ? 20.212 -22.765 16.844 1.00 95.25 107 LEU A N 1
ATOM 822 C CA . LEU A 1 107 ? 19.644 -23.801 15.970 1.00 95.25 107 LEU A CA 1
ATOM 823 C C . LEU A 1 107 ? 19.698 -23.376 14.499 1.00 95.25 107 LEU A C 1
ATOM 825 O O . LEU A 1 107 ? 20.052 -24.165 13.624 1.00 95.25 107 LEU A O 1
ATOM 829 N N . ALA A 1 108 ? 19.395 -22.103 14.223 1.00 95.88 108 ALA A N 1
ATOM 830 C CA . ALA A 1 108 ? 19.514 -21.566 12.874 1.00 95.88 108 ALA A CA 1
ATOM 831 C C . ALA A 1 108 ? 20.962 -21.614 12.371 1.00 95.88 108 ALA A C 1
ATOM 833 O O . ALA A 1 108 ? 21.197 -21.921 11.201 1.00 95.88 108 ALA A O 1
ATOM 834 N N . LEU A 1 109 ? 21.929 -21.313 13.243 1.00 97.25 109 LEU A N 1
ATOM 835 C CA . LEU A 1 109 ? 23.350 -21.353 12.922 1.00 97.25 109 LEU A CA 1
ATOM 836 C C . LEU A 1 109 ? 23.790 -22.770 12.529 1.00 97.25 109 LEU A C 1
ATOM 838 O O . LEU A 1 109 ? 24.463 -22.926 11.510 1.00 97.25 109 LEU A O 1
ATOM 842 N N . GLU A 1 110 ? 23.369 -23.789 13.281 1.00 97.38 110 GLU A N 1
ATOM 843 C CA . GLU A 1 110 ? 23.661 -25.197 12.989 1.00 97.38 110 GLU A CA 1
ATOM 844 C C . GLU A 1 110 ? 23.122 -25.620 11.611 1.00 97.38 110 GLU A C 1
ATOM 846 O O . GLU A 1 110 ? 23.879 -26.108 10.763 1.00 97.38 110 GLU A O 1
ATOM 851 N N . ASP A 1 111 ? 21.839 -25.354 11.343 1.00 96.94 111 ASP A N 1
ATOM 852 C CA . ASP A 1 111 ? 21.195 -25.702 10.071 1.00 96.94 111 ASP A CA 1
ATOM 853 C C . ASP A 1 111 ? 21.858 -24.982 8.878 1.00 96.94 111 ASP A C 1
ATOM 855 O O . ASP A 1 111 ? 22.093 -25.577 7.819 1.00 96.94 111 ASP A O 1
ATOM 859 N N . LEU A 1 112 ? 22.231 -23.708 9.040 1.00 96.12 112 LEU A N 1
ATOM 860 C CA . LEU A 1 112 ? 22.897 -22.924 7.993 1.00 96.12 112 LEU A CA 1
ATOM 861 C C . LEU A 1 112 ? 24.345 -23.358 7.760 1.00 96.12 112 LEU A C 1
ATOM 863 O O . LEU A 1 112 ? 24.816 -23.339 6.620 1.00 96.12 112 LEU A O 1
ATOM 867 N N . GLN A 1 113 ? 25.061 -23.786 8.800 1.00 95.81 113 GLN A N 1
ATOM 868 C CA . GLN A 1 113 ? 26.386 -24.385 8.652 1.00 95.81 113 GLN A CA 1
ATOM 869 C C . GLN A 1 113 ? 26.308 -25.736 7.930 1.00 95.81 113 GLN A C 1
ATOM 871 O O . GLN A 1 113 ? 27.148 -26.014 7.068 1.00 95.81 113 GLN A O 1
ATOM 876 N N . ALA A 1 114 ? 25.290 -26.552 8.218 1.00 95.19 114 ALA A N 1
ATOM 877 C CA . ALA A 1 114 ? 25.027 -27.787 7.484 1.00 95.19 114 ALA A CA 1
ATOM 878 C C . ALA A 1 114 ? 24.733 -27.501 6.001 1.00 95.19 114 ALA A C 1
ATOM 880 O O . ALA A 1 114 ? 25.349 -28.111 5.123 1.00 95.19 114 ALA A O 1
ATOM 881 N N . ALA A 1 115 ? 23.895 -26.500 5.710 1.00 94.06 115 ALA A N 1
ATOM 882 C CA . ALA A 1 115 ? 23.616 -26.064 4.342 1.00 94.06 115 ALA A CA 1
ATOM 883 C C . ALA A 1 115 ? 24.891 -25.575 3.629 1.00 94.06 115 ALA A C 1
ATOM 885 O O . ALA A 1 115 ? 25.167 -25.965 2.494 1.00 94.06 115 ALA A O 1
ATOM 886 N N . ARG A 1 116 ? 25.736 -24.790 4.312 1.00 93.62 116 ARG A N 1
ATOM 887 C CA . ARG A 1 116 ? 27.011 -24.284 3.769 1.00 93.62 116 ARG A CA 1
ATOM 888 C C . ARG A 1 116 ? 27.963 -25.418 3.366 1.00 93.62 116 ARG A C 1
ATOM 890 O O . ARG A 1 116 ? 28.626 -25.313 2.333 1.00 93.62 116 ARG A O 1
ATOM 897 N N . LYS A 1 117 ? 28.001 -26.526 4.121 1.00 93.12 117 LYS A N 1
ATOM 898 C CA . LYS A 1 117 ? 28.814 -27.719 3.792 1.00 93.12 117 LYS A CA 1
ATOM 899 C C . LYS A 1 117 ? 28.367 -28.408 2.498 1.00 93.12 117 LYS A C 1
ATOM 901 O O . LYS A 1 117 ? 29.195 -29.005 1.813 1.00 93.12 117 LYS A O 1
ATOM 906 N N . MET A 1 118 ? 27.103 -28.259 2.097 1.00 88.06 118 MET A N 1
ATOM 907 C CA . MET A 1 118 ? 26.561 -28.803 0.842 1.00 88.06 118 MET A CA 1
ATOM 908 C C . MET A 1 118 ? 26.961 -27.996 -0.409 1.00 88.06 118 MET A C 1
ATOM 910 O O . MET A 1 118 ? 26.445 -28.225 -1.501 1.00 88.06 118 MET A O 1
ATOM 914 N N . ARG A 1 119 ? 27.937 -27.085 -0.284 1.00 72.69 119 ARG A N 1
ATOM 915 C CA . ARG A 1 119 ? 28.471 -26.222 -1.351 1.00 72.69 119 ARG A CA 1
ATOM 916 C C . ARG A 1 119 ? 27.475 -25.198 -1.910 1.00 72.69 119 ARG A C 1
ATOM 918 O O . ARG A 1 119 ? 27.673 -24.738 -3.031 1.00 72.69 119 ARG A O 1
ATOM 925 N N . SER A 1 120 ? 26.427 -24.815 -1.193 1.00 64.81 120 SER A N 1
ATOM 926 C CA . SER A 1 120 ? 25.601 -23.662 -1.573 1.00 64.81 120 SER A CA 1
ATOM 927 C C . SER A 1 120 ? 26.173 -22.394 -0.937 1.00 64.81 120 SER A C 1
ATOM 929 O O . SER A 1 120 ? 26.245 -22.318 0.290 1.00 64.81 120 SER A O 1
ATOM 931 N N . SER A 1 121 ? 26.564 -21.390 -1.723 1.00 73.50 121 SER A N 1
ATOM 932 C CA . SER A 1 121 ? 26.805 -20.049 -1.177 1.00 73.50 121 SER A CA 1
ATOM 933 C C . SER A 1 121 ? 26.075 -18.979 -1.991 1.00 73.50 121 SER A C 1
ATOM 935 O O . SER A 1 121 ? 25.433 -19.295 -2.989 1.00 73.50 121 SER A O 1
ATOM 937 N N . GLY A 1 122 ? 25.991 -17.764 -1.447 1.00 82.88 122 GLY A N 1
ATOM 938 C CA . GLY A 1 122 ? 24.967 -16.776 -1.775 1.00 82.88 122 GLY A CA 1
ATOM 939 C C . GLY A 1 122 ? 23.919 -16.690 -0.663 1.00 82.88 122 GLY A C 1
ATOM 940 O O . GLY A 1 122 ? 24.201 -16.160 0.408 1.00 82.88 122 GLY A O 1
ATOM 941 N N . ILE A 1 123 ? 22.698 -17.191 -0.883 1.00 87.06 123 ILE A N 1
ATOM 942 C CA . ILE A 1 123 ? 21.581 -16.972 0.064 1.00 87.06 123 ILE A CA 1
ATOM 943 C C . ILE A 1 123 ? 21.837 -17.549 1.470 1.00 87.06 123 ILE A C 1
ATOM 945 O O . ILE A 1 123 ? 21.397 -16.975 2.466 1.00 87.06 123 ILE A O 1
ATOM 949 N N . VAL A 1 124 ? 22.597 -18.646 1.560 1.00 93.31 124 VAL A N 1
ATOM 950 C CA . VAL A 1 124 ? 22.999 -19.249 2.839 1.00 93.31 124 VAL A CA 1
ATOM 951 C C . VAL A 1 124 ? 23.892 -18.300 3.635 1.00 93.31 124 VAL A C 1
ATOM 953 O O . VAL A 1 124 ? 23.705 -18.178 4.839 1.00 93.31 124 VAL A O 1
ATOM 956 N N . GLU A 1 125 ? 24.803 -17.570 2.985 1.00 94.19 125 GLU A N 1
ATOM 957 C CA . GLU A 1 125 ? 25.692 -16.612 3.662 1.00 94.19 125 GLU A CA 1
ATOM 958 C C . GLU A 1 125 ? 24.913 -15.417 4.220 1.00 94.19 125 GLU A C 1
ATOM 960 O O . GLU A 1 125 ? 25.178 -14.985 5.339 1.00 94.19 125 GLU A O 1
ATOM 965 N N . LEU A 1 126 ? 23.890 -14.939 3.498 1.00 93.31 126 LEU A N 1
ATOM 966 C CA . LEU A 1 126 ? 22.995 -13.887 3.989 1.00 93.31 126 LEU A CA 1
ATOM 967 C C . LEU A 1 126 ? 22.274 -14.309 5.278 1.00 93.31 126 LEU A C 1
ATOM 969 O O . LEU A 1 126 ? 22.201 -13.541 6.239 1.00 93.31 126 LEU A O 1
ATOM 973 N N . HIS A 1 127 ? 21.719 -15.521 5.301 1.00 94.06 127 HIS A N 1
ATOM 974 C CA . HIS A 1 127 ? 21.037 -16.031 6.489 1.00 94.06 127 HIS A CA 1
ATOM 975 C C . HIS A 1 127 ? 22.018 -16.367 7.615 1.00 94.06 127 HIS A C 1
ATOM 977 O O . HIS A 1 127 ? 21.697 -16.123 8.777 1.00 94.06 127 HIS A O 1
ATOM 983 N N . LEU A 1 128 ? 23.222 -16.839 7.285 1.00 96.62 128 LEU A N 1
ATOM 984 C CA . LEU A 1 128 ? 24.275 -17.118 8.258 1.00 96.62 128 LEU A CA 1
ATOM 985 C C . LEU A 1 128 ? 24.746 -15.829 8.942 1.00 96.62 128 LEU A C 1
ATOM 987 O O . LEU A 1 128 ? 24.836 -15.800 10.163 1.00 96.62 128 LEU A O 1
ATOM 991 N N . ALA A 1 129 ? 24.916 -14.735 8.192 1.00 96.56 129 ALA A N 1
ATOM 992 C CA . ALA A 1 129 ? 25.197 -13.414 8.757 1.00 96.56 129 ALA A CA 1
ATOM 993 C C . ALA A 1 129 ? 24.097 -12.954 9.731 1.00 96.56 129 ALA A C 1
ATOM 995 O O . ALA A 1 129 ? 24.382 -12.376 10.778 1.00 96.56 129 ALA A O 1
ATOM 996 N N . ARG A 1 130 ? 22.824 -13.239 9.419 1.00 96.25 130 ARG A N 1
ATOM 997 C CA . ARG A 1 130 ? 21.696 -12.911 10.304 1.00 96.25 130 ARG A CA 1
ATOM 998 C C . ARG A 1 130 ? 21.716 -13.740 11.593 1.00 96.25 130 ARG A C 1
ATOM 1000 O O . ARG A 1 130 ? 21.424 -13.181 12.647 1.00 96.25 130 ARG A O 1
ATOM 1007 N N . ALA A 1 131 ? 22.058 -15.027 11.513 1.00 96.62 131 ALA A N 1
ATOM 1008 C CA . ALA A 1 131 ? 22.200 -15.895 12.682 1.00 96.62 131 ALA A CA 1
ATOM 1009 C C . ALA A 1 131 ? 23.377 -15.470 13.567 1.00 96.62 131 ALA A C 1
ATOM 1011 O O . ALA A 1 131 ? 23.183 -15.265 14.758 1.00 96.62 131 ALA A O 1
ATOM 1012 N N . LEU A 1 132 ? 24.548 -15.218 12.976 1.00 97.50 132 LEU A N 1
ATOM 1013 C CA . LEU A 1 132 ? 25.744 -14.767 13.695 1.00 97.50 132 LEU A CA 1
ATOM 1014 C C . LEU A 1 132 ? 25.534 -13.434 14.409 1.00 97.50 132 LEU A C 1
ATOM 1016 O O . LEU A 1 132 ? 25.915 -13.276 15.564 1.00 97.50 132 LEU A O 1
ATOM 1020 N N . ARG A 1 133 ? 24.842 -12.490 13.761 1.00 96.38 133 ARG A N 1
ATOM 1021 C CA . ARG A 1 133 ? 24.431 -11.245 14.416 1.00 96.38 133 ARG A CA 1
ATOM 1022 C C . ARG A 1 133 ? 23.572 -11.525 15.651 1.00 96.38 133 ARG A C 1
ATOM 1024 O O . ARG A 1 133 ? 23.781 -10.906 16.688 1.00 96.38 133 ARG A O 1
ATOM 1031 N N . ALA A 1 134 ? 22.596 -12.426 15.534 1.00 93.44 134 ALA A N 1
ATOM 1032 C CA . ALA A 1 134 ? 21.683 -12.753 16.624 1.00 93.44 134 ALA A CA 1
ATOM 1033 C C . ALA A 1 134 ? 22.380 -13.475 17.792 1.00 93.44 134 ALA A C 1
ATOM 1035 O O . ALA A 1 134 ? 21.981 -13.268 18.933 1.00 93.44 134 ALA A O 1
ATOM 1036 N N . THR A 1 135 ? 23.444 -14.241 17.530 1.00 96.75 135 THR A N 1
ATOM 1037 C CA . THR A 1 135 ? 24.287 -14.871 18.564 1.00 96.75 135 THR A CA 1
ATOM 1038 C C . THR A 1 135 ? 25.405 -13.957 19.087 1.00 96.75 135 THR A C 1
ATOM 1040 O O . THR A 1 135 ? 26.200 -14.379 19.921 1.00 96.75 135 THR A O 1
ATOM 1043 N N . GLY A 1 136 ? 25.503 -12.712 18.603 1.00 95.69 136 GLY A N 1
ATOM 1044 C CA . GLY A 1 136 ? 26.504 -11.733 19.042 1.00 95.69 136 GLY A CA 1
ATOM 1045 C C . GLY A 1 136 ? 27.866 -11.807 18.339 1.00 95.69 136 GLY A C 1
ATOM 1046 O O . GLY A 1 136 ? 28.751 -11.015 18.663 1.00 95.69 136 GLY A O 1
ATOM 1047 N N . ASP A 1 137 ? 28.047 -12.678 17.342 1.00 96.38 137 ASP A N 1
ATOM 1048 C CA . ASP A 1 137 ? 29.262 -12.724 16.514 1.00 96.38 137 ASP A CA 1
ATOM 1049 C C . ASP A 1 137 ? 29.185 -11.682 15.383 1.00 96.38 137 ASP A C 1
ATOM 1051 O O . ASP A 1 137 ? 28.995 -11.970 14.196 1.00 96.38 137 ASP A O 1
ATOM 1055 N N . ILE A 1 138 ? 29.280 -10.413 15.786 1.00 96.75 138 ILE A N 1
ATOM 1056 C CA . ILE A 1 138 ? 29.158 -9.247 14.903 1.00 96.75 138 ILE A CA 1
ATOM 1057 C C . ILE A 1 138 ? 30.269 -9.222 13.843 1.00 96.75 138 ILE A C 1
ATOM 1059 O O . ILE A 1 138 ? 30.017 -8.834 12.701 1.00 96.75 138 ILE A O 1
ATOM 1063 N N . GLY A 1 139 ? 31.483 -9.655 14.199 1.00 95.12 139 GLY A N 1
ATOM 1064 C CA . GLY A 1 139 ? 32.639 -9.661 13.301 1.00 95.12 139 GLY A CA 1
ATOM 1065 C C . GLY A 1 139 ? 32.441 -10.606 12.120 1.00 95.12 139 GLY A C 1
ATOM 1066 O O . GLY A 1 139 ? 32.543 -10.180 10.967 1.00 95.12 139 GLY A O 1
ATOM 1067 N N . GLN A 1 140 ? 32.072 -11.861 12.390 1.00 96.31 140 GLN A N 1
ATOM 1068 C CA . GLN A 1 140 ? 31.826 -12.830 11.325 1.00 96.31 140 GLN A CA 1
ATOM 1069 C C . GLN A 1 140 ? 30.558 -12.491 10.524 1.00 96.31 140 GLN A C 1
ATOM 1071 O O . GLN A 1 140 ? 30.511 -12.697 9.308 1.00 96.31 140 GLN A O 1
ATOM 1076 N N . ALA A 1 141 ? 29.538 -11.914 11.171 1.00 96.75 141 ALA A N 1
ATOM 1077 C CA . ALA A 1 141 ? 28.349 -11.422 10.480 1.00 96.75 141 ALA A CA 1
ATOM 1078 C C . ALA A 1 141 ? 28.682 -10.320 9.454 1.00 96.75 141 ALA A C 1
ATOM 1080 O O . ALA A 1 141 ? 28.143 -10.342 8.343 1.00 96.75 141 ALA A O 1
ATOM 1081 N N . LEU A 1 142 ? 29.576 -9.384 9.803 1.00 96.38 142 LEU A N 1
ATOM 1082 C CA . LEU A 1 142 ? 30.064 -8.327 8.905 1.00 96.38 142 LEU A CA 1
ATOM 1083 C C . LEU A 1 142 ? 30.825 -8.891 7.710 1.00 96.38 142 LEU A C 1
ATOM 1085 O O . LEU A 1 142 ? 30.545 -8.508 6.579 1.00 96.38 142 LEU A O 1
ATOM 1089 N N . GLU A 1 143 ? 31.747 -9.821 7.947 1.00 95.62 143 GLU A N 1
ATOM 1090 C CA . GLU A 1 143 ? 32.544 -10.426 6.878 1.00 95.62 143 GLU A CA 1
ATOM 1091 C C . GLU A 1 143 ? 31.647 -11.113 5.839 1.00 95.62 143 GLU A C 1
ATOM 1093 O O . GLU A 1 143 ? 31.774 -10.882 4.634 1.00 95.62 143 GLU A O 1
ATOM 1098 N N . LEU A 1 144 ? 30.675 -11.903 6.305 1.00 95.06 144 LEU A N 1
ATOM 1099 C CA . LEU A 1 144 ? 29.738 -12.592 5.423 1.00 95.06 144 LEU A CA 1
ATOM 1100 C C . LEU A 1 144 ? 28.827 -11.625 4.667 1.00 95.06 144 LEU A C 1
ATOM 1102 O O . LEU A 1 144 ? 28.594 -11.822 3.472 1.00 95.06 144 LEU A O 1
ATOM 1106 N N . ILE A 1 145 ? 28.291 -10.594 5.333 1.00 95.94 145 ILE A N 1
ATOM 1107 C CA . ILE A 1 145 ? 27.378 -9.661 4.666 1.00 95.94 145 ILE A CA 1
ATOM 1108 C C . ILE A 1 145 ? 28.108 -8.759 3.672 1.00 95.94 145 ILE A C 1
ATOM 1110 O O . ILE A 1 145 ? 27.543 -8.447 2.624 1.00 95.94 145 ILE A O 1
ATOM 1114 N N . ASP A 1 146 ? 29.351 -8.371 3.963 1.00 94.81 146 ASP A N 1
ATOM 1115 C CA . ASP A 1 146 ? 30.180 -7.582 3.056 1.00 94.81 146 ASP A CA 1
ATOM 1116 C C . ASP A 1 146 ? 30.605 -8.419 1.848 1.00 94.81 146 ASP A C 1
ATOM 1118 O O . ASP A 1 146 ? 30.485 -7.943 0.719 1.00 94.81 146 ASP A O 1
ATOM 1122 N N . GLY A 1 147 ? 30.978 -9.689 2.051 1.00 91.69 147 GLY A N 1
ATOM 1123 C CA . GLY A 1 147 ? 31.204 -10.637 0.957 1.00 91.69 147 GLY A CA 1
ATOM 1124 C C . GLY A 1 147 ? 29.967 -10.793 0.066 1.00 91.69 147 GLY A C 1
ATOM 1125 O O . GLY A 1 147 ? 30.048 -10.641 -1.152 1.00 91.69 147 GLY A O 1
ATOM 1126 N N . PHE A 1 148 ? 28.79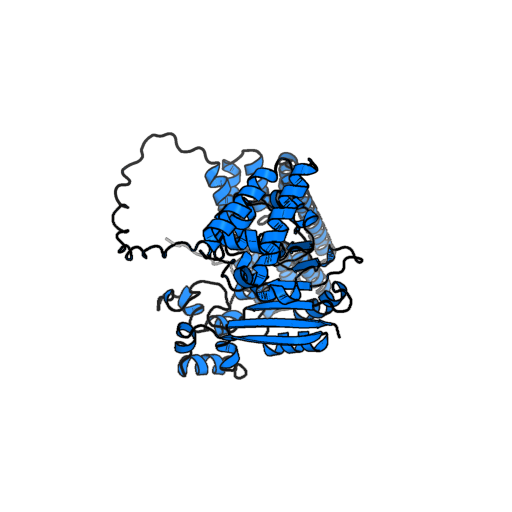1 -10.984 0.670 1.00 90.50 148 PHE A N 1
ATOM 1127 C CA . PHE A 1 148 ? 27.528 -11.080 -0.065 1.00 90.50 148 PHE A CA 1
ATOM 1128 C C . PHE A 1 148 ? 27.181 -9.783 -0.822 1.00 90.50 148 PHE A C 1
ATOM 1130 O O . PHE A 1 148 ? 26.676 -9.823 -1.947 1.00 90.50 148 PHE A O 1
ATOM 1137 N N . LEU A 1 149 ? 27.432 -8.612 -0.228 1.00 88.38 149 LEU A N 1
ATOM 1138 C CA . LEU A 1 149 ? 27.157 -7.312 -0.847 1.00 88.38 149 LEU A CA 1
ATOM 1139 C C . LEU A 1 149 ? 28.170 -6.928 -1.922 1.00 88.38 149 LEU A C 1
ATOM 1141 O O . LEU A 1 149 ? 27.787 -6.230 -2.858 1.00 88.38 149 LEU A O 1
ATOM 1145 N N . ALA A 1 150 ? 29.413 -7.402 -1.844 1.00 86.94 150 ALA A N 1
ATOM 1146 C CA . ALA A 1 150 ? 30.376 -7.255 -2.930 1.00 86.94 150 ALA A CA 1
ATOM 1147 C C . ALA A 1 150 ? 29.854 -7.921 -4.215 1.00 86.94 150 ALA A C 1
ATOM 1149 O O . ALA A 1 150 ? 29.982 -7.364 -5.303 1.00 86.94 150 ALA A O 1
ATOM 1150 N N . GLU A 1 151 ? 29.178 -9.066 -4.083 1.00 80.25 151 GLU A N 1
ATOM 1151 C CA . GLU A 1 151 ? 28.529 -9.764 -5.200 1.00 80.25 151 GLU A CA 1
ATOM 1152 C C . GLU A 1 151 ? 27.201 -9.121 -5.622 1.00 80.25 151 GLU A C 1
ATOM 1154 O O . GLU A 1 151 ? 26.807 -9.175 -6.791 1.00 80.25 151 GLU A O 1
ATOM 1159 N N . ARG A 1 152 ? 26.455 -8.571 -4.655 1.00 79.81 152 ARG A N 1
ATOM 1160 C CA . ARG A 1 152 ? 25.078 -8.085 -4.840 1.00 79.81 152 ARG A CA 1
ATOM 1161 C C . ARG A 1 152 ? 24.883 -6.712 -4.186 1.00 79.81 152 ARG A C 1
ATOM 1163 O O . ARG A 1 152 ? 24.076 -6.586 -3.259 1.00 79.81 152 ARG A O 1
ATOM 1170 N N . PRO A 1 153 ? 25.524 -5.645 -4.700 1.00 80.50 153 PRO A N 1
ATOM 1171 C CA . PRO A 1 153 ? 25.579 -4.341 -4.027 1.00 80.50 153 PRO A CA 1
ATOM 1172 C C . PRO A 1 153 ? 24.216 -3.658 -3.866 1.00 80.50 153 PRO A C 1
ATOM 1174 O O . PRO A 1 153 ? 24.081 -2.713 -3.096 1.00 80.50 153 PRO A O 1
ATOM 1177 N N . ARG A 1 154 ? 23.190 -4.127 -4.589 1.00 76.06 154 ARG A N 1
ATOM 1178 C CA . ARG A 1 154 ? 21.819 -3.592 -4.565 1.00 76.06 154 ARG A CA 1
ATOM 1179 C C . ARG A 1 154 ? 20.820 -4.478 -3.816 1.00 76.06 154 ARG A C 1
ATOM 1181 O O . ARG A 1 154 ? 19.623 -4.193 -3.834 1.00 76.06 154 ARG A O 1
ATOM 1188 N N . HIS A 1 155 ? 21.268 -5.548 -3.160 1.00 79.69 155 HIS A N 1
ATOM 1189 C CA . HIS A 1 155 ? 20.362 -6.462 -2.471 1.00 79.69 155 HIS A CA 1
ATOM 1190 C C . HIS A 1 155 ? 19.777 -5.809 -1.209 1.00 79.69 155 HIS A C 1
ATOM 1192 O O . HIS A 1 155 ? 20.430 -5.706 -0.171 1.00 79.69 155 HIS A O 1
ATOM 1198 N N . SER A 1 156 ? 18.520 -5.371 -1.294 1.00 69.38 156 SER A N 1
ATOM 1199 C CA . SER A 1 156 ? 17.864 -4.530 -0.281 1.00 69.38 156 SER A CA 1
ATOM 1200 C C . SER A 1 156 ? 17.907 -5.105 1.140 1.00 69.38 156 SER A C 1
ATOM 1202 O O . SER A 1 156 ? 18.229 -4.386 2.087 1.00 69.38 156 SER A O 1
ATOM 1204 N N . LEU A 1 157 ? 17.640 -6.407 1.293 1.00 74.25 157 LEU A N 1
ATOM 1205 C CA . LEU A 1 157 ? 17.695 -7.081 2.591 1.00 74.25 157 LEU A CA 1
ATOM 1206 C C . LEU A 1 157 ? 19.122 -7.130 3.151 1.00 74.25 157 LEU A C 1
ATOM 1208 O O . LEU A 1 157 ? 19.302 -6.986 4.354 1.00 74.25 157 LEU A O 1
ATOM 1212 N N . ALA A 1 158 ? 20.129 -7.280 2.289 1.00 85.94 158 ALA A N 1
ATOM 1213 C CA . ALA A 1 158 ? 21.520 -7.359 2.722 1.00 85.94 158 ALA A CA 1
ATOM 1214 C C . ALA A 1 158 ? 22.054 -5.983 3.139 1.00 85.94 158 ALA A C 1
ATOM 1216 O O . ALA A 1 158 ? 22.694 -5.867 4.177 1.00 85.94 158 ALA A O 1
ATOM 1217 N N . ILE A 1 159 ? 21.702 -4.923 2.400 1.00 81.94 159 ILE A N 1
ATOM 1218 C CA . ILE A 1 159 ? 22.015 -3.531 2.767 1.00 81.94 159 ILE A CA 1
ATOM 1219 C C . ILE A 1 159 ? 21.412 -3.199 4.137 1.00 81.94 159 ILE A C 1
ATOM 1221 O O . ILE A 1 159 ? 22.076 -2.615 5.000 1.00 81.94 159 ILE A O 1
ATOM 1225 N N . ARG A 1 160 ? 20.145 -3.583 4.346 1.00 80.81 160 ARG A N 1
ATOM 1226 C CA . ARG A 1 160 ? 19.463 -3.406 5.629 1.00 80.81 160 ARG A CA 1
ATOM 1227 C C . ARG A 1 160 ? 20.172 -4.177 6.740 1.00 80.81 160 ARG A C 1
ATOM 1229 O O . ARG A 1 160 ? 20.485 -3.568 7.757 1.00 80.81 160 ARG A O 1
ATOM 1236 N N . LEU A 1 161 ? 20.457 -5.463 6.532 1.00 90.69 161 LEU A N 1
ATOM 1237 C CA . LEU A 1 161 ? 21.136 -6.297 7.522 1.00 90.69 161 LEU A CA 1
ATOM 1238 C C . LEU A 1 161 ? 22.522 -5.739 7.865 1.00 90.69 161 LEU A C 1
ATOM 1240 O O . LEU A 1 161 ? 22.822 -5.570 9.037 1.00 90.69 161 LEU A O 1
ATOM 1244 N N . ARG A 1 162 ? 23.325 -5.340 6.873 1.00 96.44 162 ARG A N 1
ATOM 1245 C CA . ARG A 1 162 ? 24.615 -4.668 7.097 1.00 96.44 162 ARG A CA 1
ATOM 1246 C C . ARG A 1 162 ? 24.467 -3.398 7.933 1.00 96.44 162 ARG A C 1
ATOM 1248 O O . ARG A 1 162 ? 25.274 -3.146 8.818 1.00 96.44 162 ARG A O 1
ATOM 1255 N N . THR A 1 163 ? 23.439 -2.592 7.667 1.00 90.19 163 THR A N 1
ATOM 1256 C CA . THR A 1 163 ? 23.157 -1.386 8.461 1.00 90.19 163 THR A CA 1
ATOM 1257 C C . THR A 1 163 ? 22.778 -1.733 9.901 1.00 90.19 163 THR A C 1
ATOM 1259 O O . THR A 1 163 ? 23.148 -1.004 10.813 1.00 90.19 163 THR A O 1
ATOM 1262 N N . GLU A 1 164 ? 22.034 -2.819 10.114 1.00 89.81 164 GLU A N 1
ATOM 1263 C CA . GLU A 1 164 ? 21.671 -3.312 11.447 1.00 89.81 164 GLU A CA 1
ATOM 1264 C C . GLU A 1 164 ? 22.903 -3.834 12.197 1.00 89.81 164 GLU A C 1
ATOM 1266 O O . GLU A 1 164 ? 23.155 -3.362 13.298 1.00 89.81 164 GLU A O 1
ATOM 1271 N N . ILE A 1 165 ? 23.733 -4.677 11.571 1.00 94.88 165 ILE A N 1
ATOM 1272 C CA . ILE A 1 165 ? 25.007 -5.143 12.151 1.00 94.88 165 ILE A CA 1
ATOM 1273 C C . ILE A 1 165 ? 25.933 -3.950 12.461 1.00 94.88 165 ILE A C 1
ATOM 1275 O O . ILE A 1 165 ? 26.567 -3.896 13.509 1.00 94.88 165 ILE A O 1
ATOM 1279 N N . GLY A 1 166 ? 25.944 -2.939 11.585 1.00 91.69 166 GLY A N 1
ATOM 1280 C CA . GLY A 1 166 ? 26.674 -1.682 11.753 1.00 91.69 166 GLY A CA 1
ATOM 1281 C C . GLY A 1 166 ? 26.331 -0.899 13.024 1.00 91.69 166 GLY A C 1
ATOM 1282 O O . GLY A 1 166 ? 27.175 -0.166 13.530 1.00 91.69 166 GLY A O 1
ATOM 1283 N N . LYS A 1 167 ? 25.101 -1.031 13.532 1.00 91.38 167 LYS A N 1
ATOM 1284 C CA . LYS A 1 167 ? 24.662 -0.381 14.777 1.00 91.38 167 LYS A CA 1
ATOM 1285 C C . LYS A 1 167 ? 25.091 -1.146 16.023 1.00 91.38 167 LYS A C 1
ATOM 1287 O O . LYS A 1 167 ? 25.202 -0.534 17.078 1.00 91.38 167 LYS A O 1
ATOM 1292 N N . ASP A 1 168 ? 25.307 -2.449 15.880 1.00 89.19 168 ASP A N 1
ATOM 1293 C CA . ASP A 1 168 ? 25.701 -3.342 16.969 1.00 89.19 168 ASP A CA 1
ATOM 1294 C C . ASP A 1 168 ? 27.229 -3.369 17.158 1.00 89.19 168 ASP A C 1
ATOM 1296 O O . ASP A 1 168 ? 27.726 -3.915 18.141 1.00 89.19 168 ASP A O 1
ATOM 1300 N N . LEU A 1 169 ? 27.988 -2.759 16.237 1.00 88.88 169 LEU A N 1
ATOM 1301 C CA . LEU A 1 169 ? 29.420 -2.530 16.405 1.00 88.88 169 LEU A CA 1
ATOM 1302 C C . LEU A 1 169 ? 29.661 -1.650 17.641 1.00 88.88 169 LEU A C 1
ATOM 1304 O O . LEU A 1 169 ? 29.109 -0.545 17.713 1.00 88.88 169 LEU A O 1
ATOM 1308 N N . PRO A 1 170 ? 30.513 -2.085 18.588 1.00 80.31 170 PRO A N 1
ATOM 1309 C CA . PRO A 1 170 ? 30.920 -1.227 19.684 1.00 80.31 170 PRO A CA 1
ATOM 1310 C C . PRO A 1 170 ? 31.524 0.049 19.099 1.00 80.31 170 PRO A C 1
ATOM 1312 O O . PRO A 1 170 ? 32.390 -0.002 18.221 1.00 80.31 170 PRO A O 1
ATOM 1315 N N . LEU A 1 171 ? 31.026 1.201 19.559 1.00 70.12 171 LEU A N 1
ATOM 1316 C CA . LEU A 1 171 ? 31.597 2.484 19.174 1.00 70.12 171 LEU A CA 1
ATOM 1317 C C . LEU A 1 171 ? 33.100 2.431 19.475 1.00 70.12 171 LEU A C 1
ATOM 1319 O O . LEU A 1 171 ? 33.470 1.993 20.569 1.00 70.12 171 LEU A O 1
ATOM 1323 N N . PRO A 1 172 ? 33.969 2.850 18.536 1.00 60.09 172 PRO A N 1
ATOM 1324 C CA . PRO A 1 172 ? 35.389 2.938 18.826 1.00 60.09 172 PRO A CA 1
ATOM 1325 C C . PRO A 1 172 ? 35.561 3.770 20.097 1.00 60.09 172 PRO A C 1
ATOM 1327 O O . PRO A 1 172 ? 34.917 4.815 20.244 1.00 60.09 172 PRO A O 1
ATOM 1330 N N . ALA A 1 173 ? 36.378 3.271 21.031 1.00 52.38 173 ALA A N 1
ATOM 1331 C CA . ALA A 1 173 ? 36.670 3.966 22.277 1.00 52.38 173 ALA A CA 1
ATOM 1332 C C . ALA A 1 173 ? 37.014 5.436 21.969 1.00 52.38 173 ALA A C 1
ATOM 1334 O O . ALA A 1 173 ? 37.679 5.696 20.961 1.00 52.38 173 ALA A O 1
ATOM 1335 N N . PRO A 1 174 ? 36.543 6.404 22.774 1.00 45.22 174 PRO A N 1
ATOM 1336 C CA . PRO A 1 174 ? 36.692 7.821 22.474 1.00 45.22 174 PRO A CA 1
ATOM 1337 C C . PRO A 1 174 ? 38.169 8.224 22.573 1.00 45.22 174 PRO A C 1
ATOM 1339 O O . PRO A 1 174 ? 38.656 8.657 23.609 1.00 45.22 174 PRO A O 1
ATOM 1342 N N . GLY A 1 175 ? 38.887 8.062 21.467 1.00 50.22 175 GLY A N 1
ATOM 1343 C CA . GLY A 1 175 ? 40.293 8.386 21.305 1.00 50.22 175 GLY A CA 1
ATOM 1344 C C . GLY A 1 175 ? 40.569 8.634 19.827 1.00 50.22 175 GLY A C 1
ATOM 1345 O O . GLY A 1 175 ? 40.598 7.701 19.035 1.00 50.22 175 GLY A O 1
ATOM 1346 N N . HIS A 1 176 ? 40.763 9.910 19.479 1.00 45.84 176 HIS A N 1
ATOM 1347 C CA . HIS A 1 176 ? 41.123 10.440 18.152 1.00 45.84 176 HIS A CA 1
ATOM 1348 C C . HIS A 1 176 ? 39.989 10.652 17.131 1.00 45.84 176 HIS A C 1
ATOM 1350 O O . HIS A 1 176 ? 40.002 10.108 16.031 1.00 45.84 176 HIS A O 1
ATOM 1356 N N . ALA A 1 177 ? 39.075 11.585 17.421 1.00 39.66 177 ALA A N 1
ATOM 1357 C CA . ALA A 1 177 ? 38.308 12.268 16.376 1.00 39.66 177 ALA A CA 1
ATOM 1358 C C . ALA A 1 177 ? 38.959 13.624 16.044 1.00 39.66 177 ALA A C 1
ATOM 1360 O O . ALA A 1 177 ? 38.827 14.589 16.797 1.00 39.66 177 ALA A O 1
ATOM 1361 N N . LYS A 1 178 ? 39.660 13.711 14.904 1.00 41.09 178 LYS A N 1
ATOM 1362 C CA . LYS A 1 178 ? 40.034 14.997 14.294 1.00 41.09 178 LYS A CA 1
ATOM 1363 C C . LYS A 1 178 ? 38.779 15.658 13.704 1.00 41.09 178 LYS A C 1
ATOM 1365 O O . LYS A 1 178 ? 38.112 15.088 12.845 1.00 41.09 178 LYS A O 1
ATOM 1370 N N . THR A 1 179 ? 38.467 16.832 14.254 1.00 44.09 179 THR A N 1
ATOM 1371 C CA . THR A 1 179 ? 37.775 17.992 13.660 1.00 44.09 179 THR A CA 1
ATOM 1372 C C . THR A 1 179 ? 36.702 17.730 12.594 1.00 44.09 179 THR A C 1
ATOM 1374 O O . THR A 1 179 ? 36.965 17.650 11.398 1.00 44.09 179 THR A O 1
ATOM 1377 N N . ARG A 1 180 ? 35.436 17.759 13.033 1.00 38.22 180 ARG A N 1
ATOM 1378 C CA . ARG A 1 180 ? 34.252 17.905 12.171 1.00 38.22 180 ARG A CA 1
ATOM 1379 C C . ARG A 1 180 ? 33.659 19.310 12.313 1.00 38.22 180 ARG A C 1
ATOM 1381 O O . ARG A 1 180 ? 32.535 19.488 12.772 1.00 38.22 180 ARG A O 1
ATOM 1388 N N . GLU A 1 181 ? 34.428 20.309 11.902 1.00 37.97 181 GLU A N 1
ATOM 1389 C CA . GLU A 1 181 ? 33.974 21.685 11.690 1.00 37.97 181 GLU A CA 1
ATOM 1390 C C . GLU A 1 181 ? 33.747 21.876 10.189 1.00 37.97 181 GLU A C 1
ATOM 1392 O O . GLU A 1 181 ? 34.696 22.096 9.452 1.00 37.97 181 GLU A O 1
ATOM 1397 N N . THR A 1 182 ? 32.516 21.673 9.708 1.00 40.41 182 THR A N 1
ATOM 1398 C CA . THR A 1 182 ? 31.973 22.205 8.429 1.00 40.41 182 THR A CA 1
ATOM 1399 C C . THR A 1 182 ? 30.620 21.553 8.126 1.00 40.41 182 THR A C 1
ATOM 1401 O O . THR A 1 182 ? 30.482 20.702 7.253 1.00 40.41 182 THR A O 1
ATOM 1404 N N . ARG A 1 183 ? 29.564 21.930 8.863 1.00 37.78 183 ARG A N 1
ATOM 1405 C CA . ARG A 1 183 ? 28.176 21.709 8.393 1.00 37.78 183 ARG A CA 1
ATOM 1406 C C . ARG A 1 183 ? 27.126 22.610 9.053 1.00 37.78 183 ARG A C 1
ATOM 1408 O O . ARG A 1 183 ? 26.004 22.182 9.294 1.00 37.78 183 ARG A O 1
ATOM 1415 N N . LYS A 1 184 ? 27.476 23.872 9.332 1.00 35.25 184 LYS A N 1
ATOM 1416 C CA . LYS A 1 184 ? 26.548 24.867 9.911 1.00 35.25 184 LYS A CA 1
ATOM 1417 C C . LYS A 1 184 ? 26.172 26.041 8.994 1.00 35.25 184 LYS A C 1
ATOM 1419 O O . LYS A 1 184 ? 25.512 26.965 9.448 1.00 35.25 184 LYS A O 1
ATOM 1424 N N . LYS A 1 185 ? 26.518 26.008 7.703 1.00 35.88 185 LYS A N 1
ATOM 1425 C CA . LYS A 1 185 ? 26.140 27.055 6.733 1.00 35.88 185 LYS A CA 1
ATOM 1426 C C . LYS A 1 185 ? 25.379 26.471 5.538 1.00 35.88 185 LYS A C 1
ATOM 1428 O O . LYS A 1 185 ? 25.953 26.340 4.470 1.00 35.88 185 LYS A O 1
ATOM 1433 N N . ALA A 1 186 ? 24.120 26.076 5.741 1.00 39.34 186 ALA A N 1
ATOM 1434 C CA . ALA A 1 186 ? 23.124 25.885 4.671 1.00 39.34 186 ALA A CA 1
ATOM 1435 C C . ALA A 1 186 ? 21.726 25.595 5.261 1.00 39.34 186 ALA A C 1
ATOM 1437 O O . ALA A 1 186 ? 21.193 24.506 5.082 1.00 39.34 186 ALA A O 1
ATOM 1438 N N . ALA A 1 187 ? 21.148 26.533 6.018 1.00 39.94 187 ALA A N 1
ATOM 1439 C CA . ALA A 1 187 ? 19.717 26.514 6.355 1.00 39.94 187 ALA A CA 1
ATOM 1440 C C . ALA A 1 187 ? 19.262 27.891 6.868 1.00 39.94 187 ALA A C 1
ATOM 1442 O O . ALA A 1 187 ? 18.857 28.040 8.016 1.00 39.94 187 ALA A O 1
ATOM 1443 N N . ALA A 1 188 ? 19.355 28.911 6.018 1.00 38.31 188 ALA A N 1
ATOM 1444 C CA . ALA A 1 188 ? 18.608 30.153 6.187 1.00 38.31 188 ALA A CA 1
ATOM 1445 C C . ALA A 1 188 ? 17.616 30.232 5.022 1.00 38.31 188 ALA A C 1
ATOM 1447 O O . ALA A 1 188 ? 17.876 30.880 4.016 1.00 38.31 188 ALA A O 1
ATOM 1448 N N . SER A 1 189 ? 16.524 29.466 5.110 1.00 40.88 189 SER A N 1
ATOM 1449 C CA . SER A 1 189 ? 15.378 29.638 4.218 1.00 40.88 189 SER A CA 1
ATOM 1450 C C . SER A 1 189 ? 14.380 30.562 4.902 1.00 40.88 189 SER A C 1
ATOM 1452 O O . SER A 1 189 ? 13.923 30.264 6.007 1.00 40.88 189 SER A O 1
ATOM 1454 N N . GLU A 1 190 ? 14.068 31.659 4.227 1.00 38.62 190 GLU A N 1
ATOM 1455 C CA . GLU A 1 190 ? 13.086 32.683 4.573 1.00 38.62 190 GLU A CA 1
ATOM 1456 C C . GLU A 1 190 ? 11.833 32.105 5.251 1.00 38.62 190 GLU A C 1
ATOM 1458 O O . GLU A 1 190 ? 11.0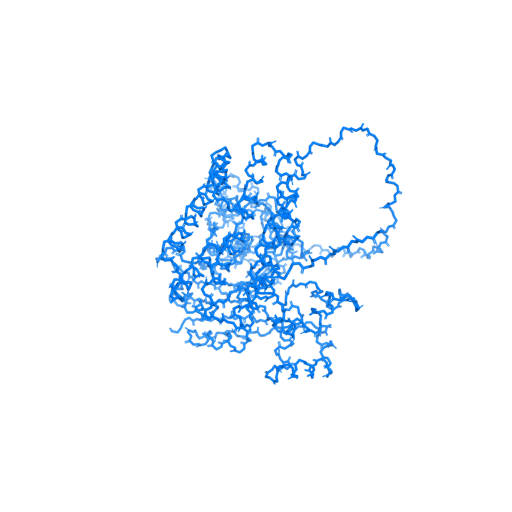75 31.314 4.677 1.00 38.62 190 GLU A O 1
ATOM 1463 N N . ALA A 1 191 ? 11.617 32.500 6.508 1.00 40.56 191 ALA A N 1
ATOM 1464 C CA . ALA A 1 191 ? 10.407 32.186 7.245 1.00 40.56 191 ALA A CA 1
ATOM 1465 C C . ALA A 1 191 ? 9.225 32.891 6.568 1.00 40.56 191 ALA A C 1
ATOM 1467 O O . ALA A 1 191 ? 9.115 34.116 6.597 1.00 40.56 191 ALA A O 1
ATOM 1468 N N . LYS A 1 192 ? 8.332 32.114 5.944 1.00 38.03 192 LYS A N 1
ATOM 1469 C CA . LYS A 1 192 ? 7.062 32.639 5.429 1.00 38.03 192 LYS A CA 1
ATOM 1470 C C . LYS A 1 192 ? 6.314 33.359 6.562 1.00 38.03 192 LYS A C 1
ATOM 1472 O O . LYS A 1 192 ? 6.276 32.819 7.671 1.00 38.03 192 LYS A O 1
ATOM 1477 N N . PRO A 1 193 ? 5.698 34.525 6.293 1.00 42.84 193 PRO A N 1
ATOM 1478 C CA . PRO A 1 193 ? 4.986 35.300 7.302 1.00 42.84 193 PRO A CA 1
ATOM 1479 C C . PRO A 1 193 ? 3.963 34.418 8.018 1.00 42.84 193 PRO A C 1
ATOM 1481 O O . PRO A 1 193 ? 3.198 33.682 7.383 1.00 42.84 193 PRO A O 1
ATOM 1484 N N . SER A 1 194 ? 3.995 34.454 9.351 1.00 53.28 194 SER A N 1
ATOM 1485 C CA . SER A 1 194 ? 3.089 33.694 10.201 1.00 53.28 194 SER A CA 1
ATOM 1486 C C . SER A 1 194 ? 1.653 34.053 9.825 1.00 53.28 194 SER A C 1
ATOM 1488 O O . SER A 1 194 ? 1.207 35.193 9.932 1.00 53.28 194 SER A O 1
ATOM 1490 N N . ARG A 1 195 ? 0.917 33.066 9.306 1.00 63.44 195 ARG A N 1
ATOM 1491 C CA . ARG A 1 195 ? -0.504 33.215 8.989 1.00 63.44 195 ARG A CA 1
ATOM 1492 C C . ARG A 1 195 ? -1.207 33.615 10.288 1.00 63.44 195 ARG A C 1
ATOM 1494 O O . ARG A 1 195 ? -1.235 32.809 11.219 1.00 63.44 195 ARG A O 1
ATOM 1501 N N . GLN A 1 196 ? -1.735 34.838 10.359 1.00 63.41 196 GLN A N 1
ATOM 1502 C CA . GLN A 1 196 ? -2.559 35.281 11.484 1.00 63.41 196 GLN A CA 1
ATOM 1503 C C . GLN A 1 196 ? -3.635 34.217 11.731 1.00 63.41 196 GLN A C 1
ATOM 1505 O O . GLN A 1 196 ? -4.369 33.834 10.813 1.00 63.41 196 GLN A O 1
ATOM 1510 N N . LYS A 1 197 ? -3.659 33.661 12.949 1.00 73.50 197 LYS A N 1
ATOM 1511 C CA . LYS A 1 197 ? -4.641 32.646 13.333 1.00 73.50 197 LYS A CA 1
ATOM 1512 C C . LYS A 1 197 ? -6.019 33.298 13.226 1.00 73.50 197 LYS A C 1
ATOM 1514 O O . LYS A 1 197 ? -6.282 34.274 13.920 1.00 73.50 197 LYS A O 1
ATOM 1519 N N . LYS A 1 198 ? -6.875 32.787 12.334 1.00 77.81 198 LYS A N 1
ATOM 1520 C CA . LYS A 1 198 ? -8.284 33.197 12.286 1.00 77.81 198 LYS A CA 1
ATOM 1521 C C . LYS A 1 198 ? -8.905 32.982 13.675 1.00 77.81 198 LYS A C 1
ATOM 1523 O O . LYS A 1 198 ? -8.553 31.983 14.309 1.00 77.81 198 LYS A O 1
ATOM 1528 N N . PRO A 1 199 ? -9.790 33.879 14.144 1.00 82.50 199 PRO A N 1
ATOM 1529 C CA . PRO A 1 199 ? -10.496 33.681 15.403 1.00 82.50 199 PRO A CA 1
ATOM 1530 C C . PRO A 1 199 ? -11.193 32.314 15.387 1.00 82.50 199 PRO A C 1
ATOM 1532 O O . PRO A 1 199 ? -11.792 31.924 14.381 1.00 82.50 199 PRO A O 1
ATOM 1535 N N . VAL A 1 200 ? -11.032 31.562 16.475 1.00 86.31 200 VAL A N 1
ATOM 1536 C CA . VAL A 1 200 ? -11.686 30.263 16.676 1.00 86.31 200 VAL A CA 1
ATOM 1537 C C . VAL A 1 200 ? -13.181 30.526 16.833 1.00 86.31 200 VAL A C 1
ATOM 1539 O O . VAL A 1 200 ? -13.555 31.396 17.616 1.00 86.31 200 VAL A O 1
ATOM 1542 N N . SER A 1 201 ? -14.032 29.832 16.074 1.00 93.50 201 SER A N 1
ATOM 1543 C CA . SER A 1 201 ? -15.479 30.030 16.205 1.00 93.50 201 SER A CA 1
ATOM 1544 C C . SER A 1 201 ? -15.993 29.427 17.515 1.00 93.50 201 SER A C 1
ATOM 1546 O O . SER A 1 201 ? -15.447 28.429 17.987 1.00 93.50 201 SER A O 1
ATOM 1548 N N . ASP A 1 202 ? -17.076 29.970 18.076 1.00 95.88 202 ASP A N 1
ATOM 1549 C CA . ASP A 1 202 ? -17.700 29.423 19.294 1.00 95.88 202 ASP A CA 1
ATOM 1550 C C . ASP A 1 202 ? -18.023 27.929 19.150 1.00 95.88 202 ASP A C 1
ATOM 1552 O O . ASP A 1 202 ? -17.837 27.142 20.078 1.00 95.88 202 ASP A O 1
ATOM 1556 N N . PHE A 1 203 ? -18.431 27.511 17.947 1.00 95.81 203 PHE A N 1
ATOM 1557 C CA . PHE A 1 203 ? -18.671 26.107 17.632 1.00 95.81 203 PHE A CA 1
ATOM 1558 C C . PHE A 1 203 ? -17.408 25.245 17.754 1.00 95.81 203 PHE A C 1
ATOM 1560 O O . PHE A 1 203 ? -17.483 24.153 18.314 1.00 95.81 203 PHE A O 1
ATOM 1567 N N . ASP A 1 204 ? -16.262 25.717 17.256 1.00 95.50 204 ASP A N 1
ATOM 1568 C CA . ASP A 1 204 ? -14.995 24.980 17.345 1.00 95.50 204 ASP A CA 1
ATOM 1569 C C . ASP A 1 204 ? -14.578 24.795 18.811 1.00 95.50 204 ASP A C 1
ATOM 1571 O O . ASP A 1 204 ? -14.173 23.699 19.205 1.00 95.50 204 ASP A O 1
ATOM 1575 N N . SER A 1 205 ? -14.747 25.838 19.633 1.00 96.25 205 SER A N 1
ATOM 1576 C CA . SER A 1 205 ? -14.490 25.793 21.078 1.00 96.25 205 SER A CA 1
ATOM 1577 C C . SER A 1 205 ? -15.403 24.786 21.783 1.00 96.25 205 SER A C 1
ATOM 1579 O O . SER A 1 205 ? -14.922 23.923 22.519 1.00 96.25 205 SER A O 1
ATOM 1581 N N . MET A 1 206 ? -16.711 24.828 21.504 1.00 97.81 206 MET A N 1
ATOM 1582 C CA . MET A 1 206 ? -17.673 23.868 22.055 1.00 97.81 206 MET A CA 1
ATOM 1583 C C . MET A 1 206 ? -17.376 22.434 21.606 1.00 97.81 206 MET A C 1
ATOM 1585 O O . MET A 1 206 ? -17.477 21.501 22.402 1.00 97.81 206 MET A O 1
ATOM 1589 N N . LEU A 1 207 ? -17.015 22.226 20.337 1.00 97.81 207 LEU A N 1
ATOM 1590 C CA . LEU A 1 207 ? -16.685 20.903 19.814 1.00 97.81 207 LEU A CA 1
ATOM 1591 C C . LEU A 1 207 ? -15.437 20.336 20.503 1.00 97.81 207 LEU A C 1
ATOM 1593 O O . LEU A 1 207 ? -15.458 19.186 20.943 1.00 97.81 207 LEU A O 1
ATOM 1597 N N . ALA A 1 208 ? -14.386 21.146 20.649 1.00 97.62 208 ALA A N 1
ATOM 1598 C CA . ALA A 1 208 ? -13.171 20.762 21.360 1.00 97.62 208 ALA A CA 1
ATOM 1599 C C . ALA A 1 208 ? -13.458 20.407 22.828 1.00 97.62 208 ALA A C 1
ATOM 1601 O O . ALA A 1 208 ? -13.001 19.369 23.307 1.00 97.62 208 ALA A O 1
ATOM 1602 N N . GLU A 1 209 ? -14.280 21.203 23.519 1.00 98.06 209 GLU A N 1
ATOM 1603 C CA . GLU A 1 209 ? -14.712 20.924 24.892 1.00 98.06 209 GLU A CA 1
ATOM 1604 C C . GLU A 1 209 ? -15.464 19.585 24.991 1.00 98.06 209 GLU A C 1
ATOM 1606 O O . GLU A 1 209 ? -15.236 18.792 25.906 1.00 98.06 209 GLU A O 1
ATOM 1611 N N . ARG A 1 210 ? -16.355 19.290 24.036 1.00 98.19 210 ARG A N 1
ATOM 1612 C CA . ARG A 1 210 ? -17.118 18.030 24.004 1.00 98.19 210 ARG A CA 1
ATOM 1613 C C . ARG A 1 210 ? -16.218 16.818 23.790 1.00 98.19 210 ARG A C 1
ATOM 1615 O O . ARG A 1 210 ? -16.429 15.803 24.449 1.00 98.19 210 ARG A O 1
ATOM 1622 N N . ILE A 1 211 ? -15.224 16.927 22.910 1.00 98.38 211 ILE A N 1
ATOM 1623 C CA . ILE A 1 211 ? -14.217 15.880 22.704 1.00 98.38 211 ILE A CA 1
ATOM 1624 C C . ILE A 1 211 ? -13.381 15.677 23.972 1.00 98.38 211 ILE A C 1
ATOM 1626 O O . ILE A 1 211 ? -13.228 14.539 24.408 1.00 98.38 211 ILE A O 1
ATOM 1630 N N . ALA A 1 212 ? -12.925 16.753 24.617 1.00 98.12 212 ALA A N 1
ATOM 1631 C CA . ALA A 1 212 ? -12.166 16.663 25.863 1.00 98.12 212 ALA A CA 1
ATOM 1632 C C . ALA A 1 212 ? -12.965 15.971 26.985 1.00 98.12 212 ALA A C 1
ATOM 1634 O O . ALA A 1 212 ? -12.424 15.136 27.707 1.00 98.12 212 ALA A O 1
ATOM 1635 N N . LYS A 1 213 ? -14.272 16.249 27.096 1.00 97.94 213 LYS A N 1
ATOM 1636 C CA . LYS A 1 213 ? -15.160 15.564 28.055 1.00 97.94 213 LYS A CA 1
ATOM 1637 C C . LYS A 1 213 ? -15.315 14.074 27.759 1.00 97.94 213 LYS A C 1
ATOM 1639 O O . LYS A 1 213 ? -15.333 13.272 28.688 1.00 97.94 213 LYS A O 1
ATOM 1644 N N . ILE A 1 214 ? -15.398 13.692 26.482 1.00 97.94 214 ILE A N 1
ATOM 1645 C CA . ILE A 1 214 ? -15.395 12.276 26.093 1.00 97.94 214 ILE A CA 1
ATOM 1646 C C . ILE A 1 214 ? -14.087 11.614 26.536 1.00 97.94 214 ILE A C 1
ATOM 1648 O O . ILE A 1 214 ? -14.121 10.580 27.196 1.00 97.94 214 ILE A O 1
ATOM 1652 N N . GLU A 1 215 ? -12.947 12.230 26.229 1.00 97.62 215 GLU A N 1
ATOM 1653 C CA . GLU A 1 215 ? -11.622 11.698 26.564 1.00 97.62 215 GLU A CA 1
ATOM 1654 C C . GLU A 1 215 ? -11.412 11.532 28.070 1.00 97.62 215 GLU A C 1
ATOM 1656 O O . GLU A 1 215 ? -10.922 10.492 28.505 1.00 97.62 215 GLU A O 1
ATOM 1661 N N . ALA A 1 216 ? -11.864 12.501 28.867 1.00 97.06 216 ALA A N 1
ATOM 1662 C CA . ALA A 1 216 ? -11.800 12.435 30.324 1.00 97.06 216 ALA A CA 1
ATOM 1663 C C . ALA A 1 216 ? -12.669 11.309 30.920 1.00 97.06 216 ALA A C 1
ATOM 1665 O O . ALA A 1 216 ? -12.314 10.743 31.951 1.00 97.06 216 ALA A O 1
ATOM 1666 N N . ALA A 1 217 ? -13.792 10.961 30.281 1.00 96.75 217 ALA A N 1
ATOM 1667 C CA . ALA A 1 217 ? -14.716 9.937 30.773 1.00 96.75 217 ALA A CA 1
ATOM 1668 C C . ALA A 1 217 ? -14.366 8.500 30.322 1.00 96.75 217 ALA A C 1
ATOM 1670 O O . ALA A 1 217 ? -14.845 7.533 30.919 1.00 96.75 217 ALA A O 1
ATOM 1671 N N . LEU A 1 218 ? -13.534 8.327 29.287 1.00 95.69 218 LEU A N 1
ATOM 1672 C CA . LEU A 1 218 ? -13.193 7.015 28.712 1.00 95.69 218 LEU A CA 1
ATOM 1673 C C . LEU A 1 218 ? -12.505 6.013 29.659 1.00 95.69 218 LEU A C 1
ATOM 1675 O O . LEU A 1 218 ? -12.816 4.818 29.547 1.00 95.69 218 LEU A O 1
ATOM 1679 N N . PRO A 1 219 ? -11.593 6.417 30.569 1.00 95.94 219 PRO A N 1
ATOM 1680 C CA . PRO A 1 219 ? -10.976 5.490 31.521 1.00 95.94 219 PRO A CA 1
ATOM 1681 C C . PRO A 1 219 ? -11.995 4.817 32.449 1.00 95.94 219 PRO A C 1
ATOM 1683 O O . PRO A 1 219 ? -11.813 3.669 32.841 1.00 95.94 219 PRO A O 1
ATOM 1686 N N . GLU A 1 220 ? -13.107 5.495 32.744 1.00 93.81 220 GLU A N 1
ATOM 1687 C CA . GLU A 1 220 ? -14.163 5.019 33.643 1.00 93.81 220 GLU A CA 1
ATOM 1688 C C . GLU A 1 220 ? -15.393 4.473 32.894 1.00 93.81 220 GLU A C 1
ATOM 1690 O O . GLU A 1 220 ? -16.462 4.311 33.482 1.00 93.81 220 GLU A O 1
ATOM 1695 N N . ARG A 1 221 ? -15.271 4.156 31.596 1.00 93.25 221 ARG A N 1
ATOM 1696 C CA . ARG A 1 221 ? -16.397 3.737 30.733 1.00 93.25 221 ARG A CA 1
ATOM 1697 C C . ARG A 1 221 ? -17.158 2.488 31.200 1.00 93.25 221 ARG A C 1
ATOM 1699 O O . ARG A 1 221 ? -18.257 2.239 30.712 1.00 93.25 221 ARG A O 1
ATOM 1706 N N . ALA A 1 222 ? -16.586 1.704 32.115 1.00 92.94 222 ALA A N 1
ATOM 1707 C CA . ALA A 1 222 ? -17.257 0.566 32.742 1.00 92.94 222 ALA A CA 1
ATOM 1708 C C . ALA A 1 222 ? -18.382 0.992 33.705 1.00 92.94 222 ALA A C 1
ATOM 1710 O O . ALA A 1 222 ? -19.287 0.202 33.969 1.00 92.94 222 ALA A O 1
ATOM 1711 N N . ARG A 1 223 ? -18.354 2.232 34.213 1.00 94.94 223 ARG A N 1
ATOM 1712 C CA . ARG A 1 223 ? -19.385 2.753 35.111 1.00 94.94 223 ARG A CA 1
ATOM 1713 C C . ARG A 1 223 ? -20.616 3.251 34.325 1.00 94.94 223 ARG A C 1
ATOM 1715 O O . ARG A 1 223 ? -20.448 4.022 33.370 1.00 94.94 223 ARG A O 1
ATOM 1722 N N . PRO A 1 224 ? -21.854 2.852 34.684 1.00 95.19 224 PRO A N 1
ATOM 1723 C CA . PRO A 1 224 ? -23.066 3.220 33.941 1.00 95.19 224 PRO A CA 1
ATOM 1724 C C . PRO A 1 224 ? -23.280 4.731 33.762 1.00 95.19 224 PRO A C 1
ATOM 1726 O O . PRO A 1 224 ? -23.668 5.182 32.682 1.00 95.19 224 PRO A O 1
ATOM 1729 N N . GLU A 1 225 ? -22.994 5.525 34.790 1.00 95.69 225 GLU A N 1
ATOM 1730 C CA . GLU A 1 225 ? -23.131 6.982 34.791 1.00 95.69 225 GLU A CA 1
ATOM 1731 C C . GLU A 1 225 ? -22.165 7.652 33.806 1.00 95.69 225 GLU A C 1
ATOM 1733 O O . GLU A 1 225 ? -22.561 8.540 33.046 1.00 95.69 225 GLU A O 1
ATOM 1738 N N . ARG A 1 226 ? -20.927 7.150 33.719 1.00 95.56 226 ARG A N 1
ATOM 1739 C CA . ARG A 1 226 ? -19.928 7.617 32.748 1.00 95.56 226 ARG A CA 1
ATOM 1740 C C . ARG A 1 226 ? -20.308 7.239 31.328 1.00 95.56 226 ARG A C 1
ATOM 1742 O O . ARG A 1 226 ? -20.192 8.050 30.413 1.00 95.56 226 ARG A O 1
ATOM 1749 N N . MET A 1 227 ? -20.851 6.041 31.133 1.00 95.56 227 MET A N 1
ATOM 1750 C CA . MET A 1 227 ? -21.391 5.632 29.839 1.00 95.56 227 MET A CA 1
ATOM 1751 C C . MET A 1 227 ? -22.572 6.519 29.398 1.00 95.56 227 MET A C 1
ATOM 1753 O O . MET A 1 227 ? -22.685 6.866 28.218 1.00 95.56 227 MET A O 1
ATOM 1757 N N . ALA A 1 228 ? -23.447 6.929 30.321 1.00 95.50 228 ALA A N 1
ATOM 1758 C CA . ALA A 1 228 ? -24.536 7.863 30.030 1.00 95.50 228 ALA A CA 1
ATOM 1759 C C . ALA A 1 228 ? -24.017 9.263 29.643 1.00 95.50 228 ALA A C 1
ATOM 1761 O O . ALA A 1 228 ? -24.518 9.862 28.683 1.00 95.50 228 ALA A O 1
ATOM 1762 N N . GLU A 1 229 ? -22.984 9.754 30.333 1.00 96.19 229 GLU A N 1
ATOM 1763 C CA . GLU A 1 229 ? -22.284 11.004 30.012 1.00 96.19 229 GLU A CA 1
ATOM 1764 C C . GLU A 1 229 ? -21.651 10.959 28.609 1.00 96.19 229 GLU A C 1
ATOM 1766 O O . GLU A 1 229 ? -21.925 11.828 27.773 1.00 96.19 229 GLU A O 1
ATOM 1771 N N . LEU A 1 230 ? -20.909 9.892 28.288 1.00 97.31 230 LEU A N 1
ATOM 1772 C CA . LEU A 1 230 ? -20.343 9.658 26.953 1.00 97.31 230 LEU A CA 1
ATOM 1773 C C . LEU A 1 230 ? -21.429 9.700 25.868 1.00 97.31 230 LEU A C 1
ATOM 1775 O O . LEU A 1 230 ? -21.311 10.424 24.875 1.00 97.31 230 LEU A O 1
ATOM 1779 N N . ARG A 1 231 ? -22.546 8.990 26.077 1.00 97.06 231 ARG A N 1
ATOM 1780 C CA . ARG A 1 231 ? -23.689 8.979 25.145 1.00 97.06 231 ARG A CA 1
ATOM 1781 C C . ARG A 1 231 ? -24.312 10.361 24.960 1.00 97.06 231 ARG A C 1
ATOM 1783 O O . ARG A 1 231 ? -24.790 10.663 23.867 1.00 97.06 231 ARG A O 1
ATOM 1790 N N . LYS A 1 232 ? -24.346 11.208 25.993 1.00 97.81 232 LYS A N 1
ATOM 1791 C CA . LYS A 1 232 ? -24.837 12.593 25.886 1.00 97.81 232 LYS A CA 1
ATOM 1792 C C . LYS A 1 232 ? -23.956 13.411 24.941 1.00 97.81 232 LYS A C 1
ATOM 1794 O O . LYS A 1 232 ? -24.486 14.067 24.046 1.00 97.81 232 LYS A O 1
ATOM 1799 N N . HIS A 1 233 ? -22.636 13.341 25.097 1.00 98.19 233 HIS A N 1
ATOM 1800 C CA . HIS A 1 233 ? -21.703 14.067 24.233 1.00 98.19 233 HIS A CA 1
ATOM 1801 C C . HIS A 1 233 ? -21.701 13.542 22.794 1.00 98.19 233 HIS A C 1
ATOM 1803 O O . HIS A 1 233 ? -21.775 14.340 21.863 1.00 98.19 233 HIS A O 1
ATOM 1809 N N . ILE A 1 234 ? -21.728 12.221 22.602 1.00 98.00 234 ILE A N 1
ATOM 1810 C CA . ILE A 1 234 ? -21.809 11.607 21.268 1.00 98.00 234 ILE A CA 1
ATOM 1811 C C . ILE A 1 234 ? -23.115 11.994 20.559 1.00 98.00 234 ILE A C 1
ATOM 1813 O O . ILE A 1 234 ? -23.085 12.350 19.383 1.00 98.00 234 ILE A O 1
ATOM 1817 N N . ARG A 1 235 ? -24.262 11.988 21.257 1.00 97.81 235 ARG A N 1
ATOM 1818 C CA . ARG A 1 235 ? -25.539 12.457 20.684 1.00 97.81 235 ARG A CA 1
ATOM 1819 C C . ARG A 1 235 ? -25.474 13.920 20.259 1.00 97.81 235 ARG A C 1
ATOM 1821 O O . ARG A 1 235 ? -25.975 14.250 19.190 1.00 97.81 235 ARG A O 1
ATOM 1828 N N . TRP A 1 236 ? -24.838 14.773 21.063 1.00 98.12 236 TRP A N 1
ATOM 1829 C CA . TRP A 1 236 ? -24.627 16.169 20.686 1.00 98.12 236 TRP A CA 1
ATOM 1830 C C . TRP A 1 236 ? -23.797 16.277 19.400 1.00 98.12 236 TRP A C 1
ATOM 1832 O O . TRP A 1 236 ? -24.235 16.959 18.483 1.00 98.12 236 TRP A O 1
ATOM 1842 N N . ILE A 1 237 ? -22.674 15.551 19.287 1.00 98.38 237 ILE A N 1
ATOM 1843 C CA . ILE A 1 237 ? -21.835 15.528 18.070 1.00 98.38 237 ILE A CA 1
ATOM 1844 C C . ILE A 1 237 ? -22.651 15.074 16.853 1.00 98.38 237 ILE A C 1
ATOM 1846 O O . ILE A 1 237 ? -22.615 15.728 15.814 1.00 98.38 237 ILE A O 1
ATOM 1850 N N . LYS A 1 238 ? -23.438 13.998 16.988 1.00 97.62 238 LYS A N 1
ATOM 1851 C CA . LYS A 1 238 ? -24.321 13.509 15.917 1.00 97.62 238 LYS A CA 1
ATOM 1852 C C . LYS A 1 238 ? -25.356 14.553 15.487 1.00 97.62 238 LYS A C 1
ATOM 1854 O O . LYS A 1 238 ? -25.620 14.687 14.299 1.00 97.62 238 LYS A O 1
ATOM 1859 N N . GLY A 1 239 ? -25.881 15.342 16.426 1.00 97.75 239 GLY A N 1
ATOM 1860 C CA . GLY A 1 239 ? -26.774 16.467 16.136 1.00 97.75 239 GLY A CA 1
ATOM 1861 C C . GLY A 1 239 ? -26.103 17.661 15.442 1.00 97.75 239 GLY A C 1
ATOM 1862 O O . GLY A 1 239 ? -26.792 18.614 15.103 1.00 97.75 239 GLY A O 1
ATOM 1863 N N . GLN A 1 240 ? -24.780 17.644 15.246 1.00 98.00 240 GLN A N 1
ATOM 1864 C CA . GLN A 1 240 ? -24.018 18.677 14.531 1.00 98.00 240 GLN A CA 1
ATOM 1865 C C . GLN A 1 240 ? -23.440 18.155 13.202 1.00 98.00 240 GLN A C 1
ATOM 1867 O O . GLN A 1 240 ? -22.427 18.674 12.733 1.00 98.00 240 GLN A O 1
ATOM 1872 N N . ALA A 1 241 ? -24.059 17.127 12.607 1.00 97.19 241 ALA A N 1
ATOM 1873 C CA . ALA A 1 241 ? -23.576 16.443 11.406 1.00 97.19 241 ALA A CA 1
ATOM 1874 C C . ALA A 1 241 ? -23.175 17.404 10.276 1.00 97.19 241 ALA A C 1
ATOM 1876 O O . ALA A 1 241 ? -22.021 17.385 9.858 1.00 97.19 241 ALA A O 1
ATOM 1877 N N . GLU A 1 242 ? -24.077 18.294 9.853 1.00 96.62 242 GLU A N 1
ATOM 1878 C CA . GLU A 1 242 ? -23.843 19.251 8.756 1.00 96.62 242 GLU A CA 1
ATOM 1879 C C . GLU A 1 242 ? -22.570 20.083 8.977 1.00 96.62 242 GLU A C 1
ATOM 1881 O O . GLU A 1 242 ? -21.693 20.157 8.119 1.00 96.62 242 GLU A O 1
ATOM 1886 N N . LYS A 1 243 ? -22.397 20.616 10.193 1.00 96.31 243 LYS A N 1
ATOM 1887 C CA . LYS A 1 243 ? -21.234 21.441 10.555 1.00 96.31 243 LYS A CA 1
ATOM 1888 C C . LYS A 1 243 ? -19.918 20.664 10.558 1.00 96.31 243 LYS A C 1
ATOM 1890 O O . LYS A 1 243 ? -18.858 21.272 10.429 1.00 96.31 243 LYS A O 1
ATOM 1895 N N . ILE A 1 244 ? -19.960 19.349 10.765 1.00 96.94 244 ILE A N 1
ATOM 1896 C CA . ILE A 1 244 ? -18.775 18.485 10.836 1.00 96.94 244 ILE A CA 1
ATOM 1897 C C . ILE A 1 244 ? -18.446 17.898 9.456 1.00 96.94 244 ILE A C 1
ATOM 1899 O O . ILE A 1 244 ? -17.269 17.822 9.097 1.00 96.94 244 ILE A O 1
ATOM 1903 N N . GLU A 1 245 ? -19.447 17.493 8.671 1.00 94.00 245 GLU A N 1
ATOM 1904 C CA . GLU A 1 245 ? -19.244 16.832 7.374 1.00 94.00 245 GLU A CA 1
ATOM 1905 C C . GLU A 1 245 ? -18.577 17.744 6.336 1.00 94.00 245 GLU A C 1
ATOM 1907 O O . GLU A 1 245 ? -17.707 17.281 5.584 1.00 94.00 245 GLU A O 1
ATOM 1912 N N . ASP A 1 246 ? -18.902 19.037 6.359 1.00 89.81 246 ASP A N 1
ATOM 1913 C CA . ASP A 1 246 ? -18.327 20.052 5.467 1.00 89.81 246 ASP A CA 1
ATOM 1914 C C . ASP A 1 246 ? -16.874 20.405 5.809 1.00 89.81 246 ASP A C 1
ATOM 1916 O O . ASP A 1 246 ? -16.145 21.031 5.028 1.00 89.81 246 ASP A O 1
ATOM 1920 N N . ARG A 1 247 ? -16.399 19.990 6.985 1.00 93.44 247 ARG A N 1
ATOM 1921 C CA . ARG A 1 247 ? -15.068 20.340 7.471 1.00 93.44 247 ARG A CA 1
ATOM 1922 C C . ARG A 1 247 ? -14.016 19.376 6.957 1.00 93.44 247 ARG A C 1
ATOM 1924 O O . ARG A 1 247 ? -14.248 18.207 6.646 1.00 93.44 247 ARG A O 1
ATOM 1931 N N . ASN A 1 248 ? -12.788 19.879 6.861 1.00 92.88 248 ASN A N 1
ATOM 1932 C CA . ASN A 1 248 ? -11.650 19.095 6.403 1.00 92.88 248 ASN A CA 1
ATOM 1933 C C . ASN A 1 248 ? -11.036 18.273 7.543 1.00 92.88 248 ASN A C 1
ATOM 1935 O O . ASN A 1 248 ? -9.870 18.450 7.889 1.00 92.88 248 ASN A O 1
ATOM 1939 N N . TRP A 1 249 ? -11.810 17.337 8.088 1.00 97.06 249 TRP A N 1
ATOM 1940 C CA . TRP A 1 249 ? -11.380 16.447 9.170 1.00 97.06 249 TRP A CA 1
ATOM 1941 C C . TRP A 1 249 ? -10.215 15.519 8.790 1.00 97.06 249 TRP A C 1
ATOM 1943 O O . TRP A 1 249 ? -9.591 14.920 9.654 1.00 97.06 249 TRP A O 1
ATOM 1953 N N . ALA A 1 250 ? -9.825 15.443 7.513 1.00 97.00 250 ALA A N 1
ATOM 1954 C CA . ALA A 1 250 ? -8.569 14.794 7.141 1.00 97.00 250 ALA A CA 1
ATOM 1955 C C . ALA A 1 250 ? -7.325 15.568 7.601 1.00 97.00 250 ALA A C 1
ATOM 1957 O O . ALA A 1 250 ? -6.246 14.987 7.626 1.00 97.00 250 ALA A O 1
ATOM 1958 N N . ASN A 1 251 ? -7.451 16.858 7.925 1.00 96.44 251 ASN A N 1
ATOM 1959 C CA . ASN A 1 251 ? -6.345 17.755 8.269 1.00 96.44 251 ASN A CA 1
ATOM 1960 C C . ASN A 1 251 ? -6.491 18.404 9.652 1.00 96.44 251 ASN A C 1
ATOM 1962 O O . ASN A 1 251 ? -5.657 19.231 10.009 1.00 96.44 251 ASN A O 1
ATOM 1966 N N . ASP A 1 252 ? -7.528 18.053 10.408 1.00 97.62 252 ASP A N 1
ATOM 1967 C CA . ASP A 1 252 ? -7.828 18.646 11.706 1.00 97.62 252 ASP A CA 1
ATOM 1968 C C . ASP A 1 252 ? -8.192 17.543 12.703 1.00 97.62 252 ASP A C 1
ATOM 1970 O O . ASP A 1 252 ? -9.100 16.748 12.460 1.00 97.62 252 ASP A O 1
ATOM 1974 N N . VAL A 1 253 ? -7.451 17.482 13.809 1.00 98.25 253 VAL A N 1
ATOM 1975 C CA . VAL A 1 253 ? -7.563 16.413 14.808 1.00 98.25 253 VAL A CA 1
ATOM 1976 C C . VAL A 1 253 ? -8.889 16.472 15.562 1.00 98.25 253 VAL A C 1
ATOM 1978 O O . VAL A 1 253 ? -9.496 15.425 15.783 1.00 98.25 253 VAL A O 1
ATOM 1981 N N . VAL A 1 254 ? -9.365 17.664 15.931 1.00 98.25 254 VAL A N 1
ATOM 1982 C CA . VAL A 1 254 ? -10.627 17.814 16.674 1.00 98.25 254 VAL A CA 1
ATOM 1983 C C . VAL A 1 254 ? -11.784 17.354 15.796 1.00 98.25 254 VAL A C 1
ATOM 1985 O O . VAL A 1 254 ? -12.612 16.545 16.216 1.00 98.25 254 VAL A O 1
ATOM 1988 N N . TYR A 1 255 ? -11.788 17.789 14.538 1.00 98.38 255 TYR A N 1
ATOM 1989 C CA . TYR A 1 255 ? -12.807 17.382 13.581 1.00 98.38 255 TYR A CA 1
ATOM 1990 C C . TYR A 1 255 ? -12.704 15.905 13.176 1.00 98.38 255 TYR A C 1
ATOM 1992 O O . TYR A 1 255 ? -13.737 15.286 12.942 1.00 98.38 255 TYR A O 1
ATOM 2000 N N . ALA A 1 256 ? -11.510 15.304 13.132 1.00 98.56 256 ALA A N 1
ATOM 2001 C CA . ALA A 1 256 ? -11.353 13.861 12.917 1.00 98.56 256 ALA A CA 1
ATOM 2002 C C . ALA A 1 256 ? -11.977 13.040 14.053 1.00 98.56 256 ALA A C 1
ATOM 2004 O O . ALA A 1 256 ? -12.711 12.087 13.797 1.00 98.56 256 ALA A O 1
ATOM 2005 N N . LYS A 1 257 ? -11.739 13.440 15.307 1.00 98.69 257 LYS A N 1
ATOM 2006 C CA . LYS A 1 257 ? -12.339 12.800 16.487 1.00 98.69 257 LYS A CA 1
ATOM 2007 C C . LYS A 1 257 ? -13.861 12.962 16.499 1.00 98.69 257 LYS A C 1
ATOM 2009 O O . LYS A 1 257 ? -14.584 12.013 16.782 1.00 98.69 257 LYS A O 1
ATOM 2014 N N . ALA A 1 258 ? -14.362 14.137 16.124 1.00 98.50 258 ALA A N 1
ATOM 2015 C CA . ALA A 1 258 ? -15.796 14.364 15.967 1.00 98.50 258 ALA A CA 1
ATOM 2016 C C . ALA A 1 258 ? -16.402 13.499 14.849 1.00 98.50 258 ALA A C 1
ATOM 2018 O O . ALA A 1 258 ? -17.433 12.860 15.058 1.00 98.50 258 ALA A O 1
ATOM 2019 N N . ALA A 1 259 ? -15.741 13.433 13.688 1.00 98.50 259 ALA A N 1
ATOM 2020 C CA . ALA A 1 259 ? -16.160 12.617 12.552 1.00 98.50 259 ALA A CA 1
ATOM 2021 C C . ALA A 1 259 ? -16.225 11.127 12.913 1.00 98.50 259 ALA A C 1
ATOM 2023 O O . ALA A 1 259 ? -17.178 10.459 12.525 1.00 98.50 259 ALA A O 1
ATOM 2024 N N . TYR A 1 260 ? -15.284 10.626 13.716 1.00 98.62 260 TYR A N 1
ATOM 2025 C CA . TYR A 1 260 ? -15.316 9.257 14.230 1.00 98.62 260 TYR A CA 1
ATOM 2026 C C . TYR A 1 260 ? -16.631 8.945 14.964 1.00 98.62 260 TYR A C 1
ATOM 2028 O O . TYR A 1 260 ? -17.334 7.998 14.617 1.00 98.62 260 TYR A O 1
ATOM 2036 N N . PHE A 1 261 ? -17.033 9.786 15.923 1.00 98.44 261 PHE A N 1
ATOM 2037 C CA . PHE A 1 261 ? -18.287 9.579 16.658 1.00 98.44 261 PHE A CA 1
ATOM 2038 C C . PHE A 1 261 ? -19.541 9.840 15.817 1.00 98.44 261 PHE A C 1
ATOM 2040 O O . PHE A 1 261 ? -20.563 9.177 16.013 1.00 98.44 261 PHE A O 1
ATOM 2047 N N . LEU A 1 262 ? -19.475 10.792 14.884 1.00 98.00 262 LEU A N 1
ATOM 2048 C CA . LEU A 1 262 ? -20.552 11.079 13.939 1.00 98.00 262 LEU A CA 1
ATOM 2049 C C . LEU A 1 262 ? -20.824 9.885 13.012 1.00 98.00 262 LEU A C 1
ATOM 2051 O O . LEU A 1 262 ? -21.981 9.535 12.765 1.00 98.00 262 LEU A O 1
ATOM 2055 N N . ASN A 1 263 ? -19.761 9.265 12.500 1.00 97.62 263 ASN A N 1
ATOM 2056 C CA . ASN A 1 263 ? -19.843 8.218 11.488 1.00 97.62 263 ASN A CA 1
ATOM 2057 C C . ASN A 1 263 ? -20.028 6.818 12.071 1.00 97.62 263 ASN A C 1
ATOM 2059 O O . ASN A 1 263 ? -20.438 5.920 11.341 1.00 97.62 263 ASN A O 1
ATOM 2063 N N . ALA A 1 264 ? -19.771 6.627 13.366 1.00 96.38 264 ALA A N 1
ATOM 2064 C CA . ALA A 1 264 ? -19.977 5.341 14.007 1.00 96.38 264 ALA A CA 1
ATOM 2065 C C . ALA A 1 264 ? -21.472 4.951 14.054 1.00 96.38 264 ALA A C 1
ATOM 2067 O O . ALA A 1 264 ? -22.316 5.777 14.442 1.00 96.38 264 ALA A O 1
ATOM 2068 N N . PRO A 1 265 ? -21.818 3.683 13.753 1.00 91.25 265 PRO A N 1
ATOM 2069 C CA . PRO A 1 265 ? -23.210 3.234 13.694 1.00 91.25 265 PRO A CA 1
ATOM 2070 C C . PRO A 1 265 ? -23.898 3.379 15.055 1.00 91.25 265 PRO A C 1
ATOM 2072 O O . PRO A 1 265 ? -24.965 3.984 15.170 1.00 91.25 265 PRO A O 1
ATOM 2075 N N . THR A 1 266 ? -23.242 2.923 16.125 1.00 94.19 266 THR A N 1
ATOM 2076 C CA . THR A 1 266 ? -23.756 3.017 17.496 1.00 94.19 266 THR A CA 1
ATOM 2077 C C . THR A 1 266 ? -22.675 3.509 18.468 1.00 94.19 266 THR A C 1
ATOM 2079 O O . THR A 1 266 ? -21.484 3.351 18.196 1.00 94.19 266 THR A O 1
ATOM 2082 N N . PRO A 1 267 ? -23.049 4.124 19.611 1.00 95.19 267 PRO A N 1
ATOM 2083 C CA . PRO A 1 267 ? -22.069 4.672 20.550 1.00 95.19 267 PRO A CA 1
ATOM 2084 C C . PRO A 1 267 ? -21.133 3.636 21.180 1.00 95.19 267 PRO A C 1
ATOM 2086 O O . PRO A 1 267 ? -19.985 3.962 21.449 1.00 95.19 267 PRO A O 1
ATOM 2089 N N . LYS A 1 268 ? -21.602 2.407 21.441 1.00 94.62 268 LYS A N 1
ATOM 2090 C CA . LYS A 1 268 ? -20.812 1.414 22.187 1.00 94.62 268 LYS A CA 1
ATOM 2091 C C . LYS A 1 268 ? -19.556 0.957 21.419 1.00 94.62 268 LYS A C 1
ATOM 2093 O O . LYS A 1 268 ? -18.472 1.183 21.945 1.00 94.62 268 LYS A O 1
ATOM 2098 N N . PRO A 1 269 ? -19.649 0.418 20.187 1.00 93.69 269 PRO A N 1
ATOM 2099 C CA . PRO A 1 269 ? -18.468 0.072 19.396 1.00 93.69 269 PRO A CA 1
ATOM 2100 C C . PRO A 1 269 ? -17.560 1.277 19.143 1.00 93.69 269 PRO A C 1
ATOM 2102 O O . PRO A 1 269 ? -16.344 1.125 19.150 1.00 93.69 269 PRO A O 1
ATOM 2105 N N . ALA A 1 270 ? -18.135 2.479 18.985 1.00 96.12 270 ALA A N 1
ATOM 2106 C CA . ALA A 1 270 ? -17.357 3.708 18.854 1.00 96.12 270 ALA A CA 1
ATOM 2107 C C . ALA A 1 270 ? -16.477 3.943 20.090 1.00 96.12 270 ALA A C 1
ATOM 2109 O O . ALA A 1 270 ? -15.286 4.189 19.962 1.00 96.12 270 ALA A O 1
ATOM 2110 N N . ILE A 1 271 ? -17.049 3.838 21.289 1.00 97.69 271 ILE A N 1
ATOM 2111 C CA . ILE A 1 271 ? -16.322 3.999 22.553 1.00 97.69 271 ILE A CA 1
ATOM 2112 C C . ILE A 1 271 ? -15.258 2.907 22.722 1.00 97.69 271 ILE A C 1
ATOM 2114 O O . ILE A 1 271 ? -14.138 3.214 23.116 1.00 97.69 271 ILE A O 1
ATOM 2118 N N . ASP A 1 272 ? -15.593 1.656 22.397 1.00 96.38 272 ASP A N 1
ATOM 2119 C CA . ASP A 1 272 ? -14.695 0.507 22.571 1.00 96.38 272 ASP A CA 1
ATOM 2120 C C . ASP A 1 272 ? -13.487 0.535 21.609 1.00 96.38 272 ASP A C 1
ATOM 2122 O O . ASP A 1 272 ? -12.463 -0.072 21.906 1.00 96.38 272 ASP A O 1
ATOM 2126 N N . ASN A 1 273 ? -13.588 1.264 20.491 1.00 97.81 273 ASN A N 1
ATOM 2127 C CA . ASN A 1 273 ? -12.542 1.393 19.468 1.00 97.81 273 ASN A CA 1
ATOM 2128 C C . ASN A 1 273 ? -11.900 2.789 19.401 1.00 97.81 273 ASN A C 1
ATOM 2130 O O . ASN A 1 273 ? -11.141 3.079 18.476 1.00 97.81 273 ASN A O 1
ATOM 2134 N N . TYR A 1 274 ? -12.230 3.691 20.328 1.00 98.38 274 TYR A N 1
ATOM 2135 C CA . TYR A 1 274 ? -11.706 5.052 20.283 1.00 98.38 274 TYR A CA 1
ATOM 2136 C C . TYR A 1 274 ? -10.299 5.128 20.882 1.00 98.38 274 TYR A C 1
ATOM 2138 O O . TYR A 1 274 ? -10.111 4.904 22.077 1.00 98.38 274 TYR A O 1
ATOM 2146 N N . ASP A 1 275 ? -9.333 5.560 20.071 1.00 98.19 275 ASP A N 1
ATOM 2147 C CA . ASP A 1 275 ? -7.993 5.935 20.523 1.00 98.19 275 ASP A CA 1
ATOM 2148 C C . ASP A 1 275 ? -7.621 7.329 19.983 1.00 98.19 275 ASP A C 1
ATOM 2150 O O . ASP A 1 275 ? -7.438 7.547 18.780 1.00 98.19 275 ASP A O 1
ATOM 2154 N N . SER A 1 276 ? -7.547 8.296 20.901 1.00 98.06 276 SER A N 1
ATOM 2155 C CA . SER A 1 276 ? -7.293 9.714 20.613 1.00 98.06 276 SER A CA 1
ATOM 2156 C C . SER A 1 276 ? -5.973 9.937 19.869 1.00 98.06 276 SER A C 1
ATOM 2158 O O . SER A 1 276 ? -5.933 10.656 18.859 1.00 98.06 276 SER A O 1
ATOM 2160 N N . ASP A 1 277 ? -4.906 9.287 20.337 1.00 97.81 277 ASP A N 1
ATOM 2161 C CA . ASP A 1 277 ? -3.560 9.445 19.795 1.00 97.81 277 ASP A CA 1
ATOM 2162 C C . ASP A 1 277 ? -3.459 8.819 18.407 1.00 97.81 277 ASP A C 1
ATOM 2164 O O . ASP A 1 277 ? -2.884 9.415 17.494 1.00 97.81 277 ASP A O 1
ATOM 2168 N N . LEU A 1 278 ? -4.082 7.657 18.197 1.00 98.00 278 LEU A N 1
ATOM 2169 C CA . LEU A 1 278 ? -4.110 6.997 16.899 1.00 98.00 278 LEU A CA 1
ATOM 2170 C C . LEU A 1 278 ? -4.870 7.826 15.855 1.00 98.00 278 LEU A C 1
ATOM 2172 O O . LEU A 1 278 ? -4.423 7.916 14.706 1.00 98.00 278 LEU A O 1
ATOM 2176 N N . ILE A 1 279 ? -5.975 8.487 16.225 1.00 98.62 279 ILE A N 1
ATOM 2177 C CA . ILE A 1 279 ? -6.677 9.436 15.339 1.00 98.62 279 ILE A CA 1
ATOM 2178 C C . ILE A 1 279 ? -5.773 10.628 15.009 1.00 98.62 279 ILE A C 1
ATOM 2180 O O . ILE A 1 279 ? -5.627 10.973 13.832 1.00 98.62 279 ILE A O 1
ATOM 2184 N N . ALA A 1 280 ? -5.101 11.212 16.004 1.00 98.44 280 ALA A N 1
ATOM 2185 C CA . ALA A 1 280 ? -4.163 12.311 15.782 1.00 98.44 280 ALA A CA 1
ATOM 2186 C C . ALA A 1 280 ? -3.012 11.906 14.842 1.00 98.44 280 ALA A C 1
ATOM 2188 O O . ALA A 1 280 ? -2.728 12.610 13.868 1.00 98.44 280 ALA A O 1
ATOM 2189 N N . LYS A 1 281 ? -2.413 10.727 15.052 1.00 98.06 281 LYS A N 1
ATOM 2190 C CA . LYS A 1 281 ? -1.396 10.153 14.160 1.00 98.06 281 LYS A CA 1
ATOM 2191 C C . LYS A 1 281 ? -1.936 9.896 12.759 1.00 98.06 281 LYS A C 1
ATOM 2193 O O . LYS A 1 281 ? -1.245 10.173 11.780 1.00 98.06 281 LYS A O 1
ATOM 2198 N N . SER A 1 282 ? -3.180 9.441 12.636 1.00 98.06 282 SER A N 1
ATOM 2199 C CA . SER A 1 282 ? -3.823 9.211 11.338 1.00 98.06 282 SER A CA 1
ATOM 2200 C C . SER A 1 282 ? -4.007 10.517 10.552 1.00 98.06 282 SER A C 1
ATOM 2202 O O . SER A 1 282 ? -3.761 10.545 9.342 1.00 98.06 282 SER A O 1
ATOM 2204 N N . VAL A 1 283 ? -4.355 11.624 11.224 1.00 98.31 283 VAL A N 1
ATOM 2205 C CA . VAL A 1 283 ? -4.371 12.973 10.625 1.00 98.31 283 VAL A CA 1
ATOM 2206 C C . VAL A 1 283 ? -2.958 13.399 10.220 1.00 98.31 283 VAL A C 1
ATOM 2208 O O . VAL A 1 283 ? -2.736 13.770 9.060 1.00 98.31 283 VAL A O 1
ATOM 2211 N N . GLU A 1 284 ? -1.995 13.310 11.142 1.00 97.75 284 GLU A N 1
ATOM 2212 C CA . GLU A 1 284 ? -0.600 13.733 10.952 1.00 97.75 284 GLU A CA 1
ATOM 2213 C C . GLU A 1 284 ? 0.067 13.000 9.775 1.00 97.75 284 GLU A C 1
ATOM 2215 O O . GLU A 1 284 ? 0.743 13.613 8.946 1.00 97.75 284 GLU A O 1
ATOM 2220 N N . TYR A 1 285 ? -0.153 11.692 9.658 1.00 98.12 285 TYR A N 1
ATOM 2221 C CA . TYR A 1 285 ? 0.460 10.853 8.629 1.00 98.12 285 TYR A CA 1
ATOM 2222 C C . TYR A 1 285 ? -0.352 10.792 7.331 1.00 98.12 285 TYR A C 1
ATOM 2224 O O . TYR A 1 285 ? 0.167 10.318 6.319 1.00 98.12 285 TYR A O 1
ATOM 2232 N N . GLY A 1 286 ? -1.582 11.317 7.320 1.00 97.81 286 GLY A N 1
ATOM 2233 C CA . GLY A 1 286 ? -2.445 11.377 6.137 1.00 97.81 286 GLY A CA 1
ATOM 2234 C C . GLY A 1 286 ? -3.229 10.091 5.854 1.00 97.81 286 GLY A C 1
ATOM 2235 O O . GLY A 1 286 ? -3.680 9.894 4.728 1.00 97.81 286 GLY A O 1
ATOM 2236 N N . TYR A 1 287 ? -3.415 9.233 6.858 1.00 98.25 287 TYR A N 1
ATOM 2237 C CA . TYR A 1 287 ? -4.157 7.972 6.752 1.00 98.25 287 TYR A CA 1
ATOM 2238 C C . TYR A 1 287 ? -5.681 8.137 6.737 1.00 98.25 287 TYR A C 1
ATOM 2240 O O . TYR A 1 287 ? -6.407 7.186 6.487 1.00 98.25 287 TYR A O 1
ATOM 2248 N N . ILE A 1 288 ? -6.188 9.355 6.917 1.00 98.31 288 ILE A N 1
ATOM 2249 C CA . ILE A 1 288 ? -7.625 9.644 6.827 1.00 98.31 288 ILE A CA 1
ATOM 2250 C C . ILE A 1 288 ? -8.075 10.015 5.401 1.00 98.31 288 ILE A C 1
ATOM 2252 O O . ILE A 1 288 ? -9.243 9.861 5.049 1.00 98.31 288 ILE A O 1
ATOM 2256 N N . ILE A 1 289 ? -7.158 10.496 4.554 1.00 97.44 289 ILE A N 1
ATOM 2257 C CA . ILE A 1 289 ? -7.502 11.101 3.255 1.00 97.44 289 ILE A CA 1
ATOM 2258 C C . ILE A 1 289 ? -8.235 10.108 2.346 1.00 97.44 289 ILE A C 1
ATOM 2260 O O . ILE A 1 289 ? -9.245 10.465 1.739 1.00 97.44 289 ILE A O 1
ATOM 2264 N N . TRP A 1 290 ? -7.729 8.876 2.259 1.00 97.44 290 TRP A N 1
ATOM 2265 C CA . TRP A 1 290 ? -8.321 7.844 1.414 1.00 97.44 290 TRP A CA 1
ATOM 2266 C C . TRP A 1 290 ? -9.690 7.378 1.935 1.00 97.44 290 TRP A C 1
ATOM 2268 O O . TRP A 1 290 ? -10.663 7.569 1.204 1.00 97.44 290 TRP A O 1
ATOM 2278 N N . PRO A 1 291 ? -9.833 6.896 3.186 1.00 98.38 291 PRO A N 1
ATOM 2279 C CA . PRO A 1 291 ? -11.137 6.489 3.711 1.00 98.38 291 PRO A CA 1
ATOM 2280 C C . PRO A 1 291 ? -12.202 7.586 3.630 1.00 98.38 291 PRO A C 1
ATOM 2282 O O . PRO A 1 291 ? -13.329 7.332 3.215 1.00 98.38 291 PRO A O 1
ATOM 2285 N N . ARG A 1 292 ? -11.836 8.847 3.911 1.00 97.56 292 ARG A N 1
ATOM 2286 C CA . ARG A 1 292 ? -12.740 9.996 3.748 1.00 97.56 292 ARG A CA 1
ATOM 2287 C C . ARG A 1 292 ? -13.296 10.123 2.335 1.00 97.56 292 ARG A C 1
ATOM 2289 O O . ARG A 1 292 ? -14.466 10.468 2.170 1.00 97.56 292 ARG A O 1
ATOM 2296 N N . ARG A 1 293 ? -12.455 9.897 1.324 1.00 96.75 293 ARG A N 1
ATOM 2297 C CA . ARG A 1 293 ? -12.820 10.032 -0.091 1.00 96.75 293 ARG A CA 1
ATOM 2298 C C . ARG A 1 293 ? -13.859 8.995 -0.515 1.00 96.75 293 ARG A C 1
ATOM 2300 O O . ARG A 1 293 ? -14.671 9.299 -1.380 1.00 96.75 293 ARG A O 1
ATOM 2307 N N . ILE A 1 294 ? -13.842 7.815 0.100 1.00 97.81 294 ILE A N 1
ATOM 2308 C CA . ILE A 1 294 ? -14.753 6.705 -0.213 1.00 97.81 294 ILE A CA 1
ATOM 2309 C C . ILE A 1 294 ? -15.813 6.471 0.872 1.00 97.81 294 ILE A C 1
ATOM 2311 O O . ILE A 1 294 ? -16.517 5.466 0.826 1.00 97.81 294 ILE A O 1
ATOM 2315 N N . ARG A 1 295 ? -15.967 7.410 1.821 1.00 97.31 295 ARG A N 1
ATOM 2316 C CA . ARG A 1 295 ? -16.828 7.267 3.010 1.00 97.31 295 ARG A CA 1
ATOM 2317 C C . ARG A 1 295 ? -18.254 6.819 2.694 1.00 97.31 295 ARG A C 1
ATOM 2319 O O . ARG A 1 295 ? -18.816 6.022 3.431 1.00 97.31 295 ARG A O 1
ATOM 2326 N N . ALA A 1 296 ? -18.817 7.310 1.588 1.00 96.75 296 ALA A N 1
ATOM 2327 C CA . ALA A 1 296 ? -20.190 7.020 1.184 1.00 96.75 296 ALA A CA 1
ATOM 2328 C C . ALA A 1 296 ? -20.437 5.523 0.932 1.00 96.75 296 ALA A C 1
ATOM 2330 O O . ALA A 1 296 ? -21.568 5.073 1.055 1.00 96.75 296 ALA A O 1
ATOM 2331 N N . TYR A 1 297 ? -19.385 4.760 0.622 1.00 98.06 297 TYR A N 1
ATOM 2332 C CA . TYR A 1 297 ? -19.480 3.337 0.303 1.00 98.06 297 TYR A CA 1
ATOM 2333 C C . TYR A 1 297 ? -19.128 2.423 1.475 1.00 98.06 297 TYR A C 1
ATOM 2335 O O . TYR A 1 297 ? -19.564 1.281 1.497 1.00 98.06 297 TYR A O 1
ATOM 2343 N N . ILE A 1 298 ? -18.330 2.907 2.430 1.00 98.06 298 ILE A N 1
ATOM 2344 C CA . ILE A 1 298 ? -17.801 2.094 3.540 1.00 98.06 298 ILE A CA 1
ATOM 2345 C C . ILE A 1 298 ? -18.566 2.280 4.850 1.00 98.06 298 ILE A C 1
ATOM 2347 O O . ILE A 1 298 ? -18.359 1.518 5.793 1.00 98.06 298 ILE A O 1
ATOM 2351 N N . ARG A 1 299 ? -19.420 3.306 4.943 1.00 96.44 299 ARG A N 1
ATOM 2352 C CA . ARG A 1 299 ? -20.124 3.650 6.179 1.00 96.44 299 ARG A CA 1
ATOM 2353 C C . ARG A 1 299 ? -20.992 2.475 6.644 1.00 96.44 299 ARG A C 1
ATOM 2355 O O . ARG A 1 299 ? -21.809 1.956 5.895 1.00 96.44 299 ARG A O 1
ATOM 2362 N N . HIS A 1 300 ? -20.797 2.091 7.898 1.00 97.31 300 HIS A N 1
ATOM 2363 C CA . HIS A 1 300 ? -21.435 0.988 8.613 1.00 97.31 300 HIS A CA 1
ATOM 2364 C C . HIS A 1 300 ? -21.175 -0.417 8.037 1.00 97.31 300 HIS A C 1
ATOM 2366 O O . HIS A 1 300 ? -21.794 -1.372 8.497 1.00 97.31 300 HIS A O 1
ATOM 2372 N N . GLY A 1 301 ? -20.261 -0.562 7.071 1.00 97.81 301 GLY A N 1
ATOM 2373 C CA . GLY A 1 301 ? -19.910 -1.848 6.466 1.00 97.81 301 GLY A CA 1
ATOM 2374 C C . GLY A 1 301 ? -18.642 -2.473 7.051 1.00 97.81 301 GLY A C 1
ATOM 2375 O O . GLY A 1 301 ? -17.806 -1.779 7.638 1.00 97.81 301 GLY A O 1
ATOM 2376 N N . LYS A 1 302 ? -18.482 -3.784 6.848 1.00 98.56 302 LYS A N 1
ATOM 2377 C CA . LYS A 1 302 ? -17.227 -4.518 7.045 1.00 98.56 302 LYS A CA 1
ATOM 2378 C C . LYS A 1 302 ? -16.352 -4.345 5.803 1.00 98.56 302 LYS A C 1
ATOM 2380 O O . LYS A 1 302 ? -16.751 -4.735 4.702 1.00 98.56 302 LYS A O 1
ATOM 2385 N N . VAL A 1 303 ? -15.164 -3.775 5.982 1.00 98.75 303 VAL A N 1
ATOM 2386 C CA . VAL A 1 303 ? -14.229 -3.441 4.899 1.00 98.75 303 VAL A CA 1
ATOM 2387 C C . VAL A 1 303 ? -13.028 -4.383 4.909 1.00 98.75 303 VAL A C 1
ATOM 2389 O O . VAL A 1 303 ? -12.420 -4.586 5.958 1.00 98.75 303 VAL A O 1
ATOM 2392 N N . LEU A 1 304 ? -12.657 -4.906 3.742 1.00 98.75 304 LEU A N 1
ATOM 2393 C CA . LEU A 1 304 ? -11.354 -5.525 3.487 1.00 98.75 304 LEU A CA 1
ATOM 2394 C C . LEU A 1 304 ? -10.465 -4.541 2.719 1.00 98.75 304 LEU A C 1
ATOM 2396 O O . LEU A 1 304 ? -10.869 -4.073 1.662 1.00 98.75 304 LEU A O 1
ATOM 2400 N N . ASP A 1 305 ? -9.265 -4.246 3.209 1.00 98.69 305 ASP A N 1
ATOM 2401 C CA . ASP A 1 305 ? -8.244 -3.448 2.515 1.00 98.69 305 ASP A CA 1
ATOM 2402 C C . ASP A 1 305 ? -7.081 -4.359 2.099 1.00 98.69 305 ASP A C 1
ATOM 2404 O O . ASP A 1 305 ? -6.281 -4.795 2.937 1.00 98.69 305 ASP A O 1
ATOM 2408 N N . ILE A 1 306 ? -7.015 -4.688 0.806 1.00 98.06 306 ILE A N 1
ATOM 2409 C CA . ILE A 1 306 ? -5.988 -5.571 0.234 1.00 98.06 306 ILE A CA 1
ATOM 2410 C C . ILE A 1 306 ? -4.752 -4.739 -0.097 1.00 98.06 306 ILE A C 1
ATOM 2412 O O . ILE A 1 306 ? -4.846 -3.743 -0.813 1.00 98.06 306 ILE A O 1
ATOM 2416 N N . GLY A 1 307 ? -3.585 -5.177 0.379 1.00 96.50 307 GLY A N 1
ATOM 2417 C CA . GLY A 1 307 ? -2.318 -4.459 0.223 1.00 96.50 307 GLY A CA 1
ATOM 2418 C C . GLY A 1 307 ? -2.223 -3.238 1.139 1.00 96.50 307 GLY A C 1
ATOM 2419 O O . GLY A 1 307 ? -1.678 -2.194 0.771 1.00 96.50 307 GLY A O 1
ATOM 2420 N N . CYS A 1 308 ? -2.780 -3.340 2.347 1.00 97.19 308 CYS A N 1
ATOM 2421 C CA . CYS A 1 308 ? -2.826 -2.229 3.298 1.00 97.19 308 CYS A CA 1
ATOM 2422 C C . CYS A 1 308 ? -1.439 -1.835 3.871 1.00 97.19 308 CYS A C 1
ATOM 2424 O O . CYS A 1 308 ? -1.316 -0.847 4.614 1.00 97.19 308 CYS A O 1
ATOM 2426 N N . GLY A 1 309 ? -0.376 -2.578 3.536 1.00 95.50 309 GLY A N 1
ATOM 2427 C CA . GLY A 1 309 ? 0.997 -2.362 3.978 1.00 95.50 309 GLY A CA 1
ATOM 2428 C C . GLY A 1 309 ? 1.145 -2.493 5.488 1.00 95.50 309 GLY A C 1
ATOM 2429 O O . GLY A 1 309 ? 1.208 -3.582 6.039 1.00 95.50 309 GLY A O 1
ATOM 2430 N N . PHE A 1 310 ? 1.228 -1.351 6.169 1.00 96.31 310 PHE A N 1
ATOM 2431 C CA . PHE A 1 310 ? 1.326 -1.288 7.630 1.00 96.31 310 PHE A CA 1
ATOM 2432 C C . PHE A 1 310 ? -0.036 -1.454 8.327 1.00 96.31 310 PHE A C 1
ATOM 2434 O O . PHE A 1 310 ? -0.084 -1.704 9.523 1.00 96.31 310 PHE A O 1
ATOM 2441 N N . GLY A 1 311 ? -1.151 -1.244 7.618 1.00 95.81 311 GLY A N 1
ATOM 2442 C CA . GLY A 1 311 ? -2.486 -1.244 8.226 1.00 95.81 311 GLY A CA 1
ATOM 2443 C C . GLY A 1 311 ? -2.891 0.075 8.897 1.00 95.81 311 GLY A C 1
ATOM 2444 O O . GLY A 1 311 ? -3.964 0.166 9.488 1.00 95.81 311 GLY A O 1
ATOM 2445 N N . ALA A 1 312 ? -2.089 1.140 8.768 1.00 95.56 312 ALA A N 1
ATOM 2446 C CA . ALA A 1 312 ? -2.375 2.443 9.384 1.00 95.56 312 ALA A CA 1
ATOM 2447 C C . ALA A 1 312 ? -3.644 3.133 8.837 1.00 95.56 312 ALA A C 1
ATOM 2449 O O . ALA A 1 312 ? -4.146 4.069 9.457 1.00 95.56 312 ALA A O 1
ATOM 2450 N N . PHE A 1 313 ? -4.187 2.676 7.701 1.00 97.62 313 PHE A N 1
ATOM 2451 C CA . PHE A 1 313 ? -5.492 3.127 7.213 1.00 97.62 313 PHE A CA 1
ATOM 2452 C C . PHE A 1 313 ? -6.660 2.633 8.073 1.00 97.62 313 PHE A C 1
ATOM 2454 O O . PHE A 1 313 ? -7.693 3.297 8.056 1.00 97.62 313 PHE A O 1
ATOM 2461 N N . GLY A 1 314 ? -6.512 1.548 8.846 1.00 98.00 314 GLY A N 1
ATOM 2462 C CA . GLY A 1 314 ? -7.619 0.930 9.588 1.00 98.00 314 GLY A CA 1
ATOM 2463 C C . GLY A 1 314 ? -8.374 1.913 10.480 1.00 98.00 314 GLY A C 1
ATOM 2464 O O . GLY A 1 314 ? -9.594 2.029 10.390 1.00 98.00 314 GLY A O 1
ATOM 2465 N N . ASN A 1 315 ? -7.650 2.735 11.241 1.00 98.06 315 ASN A N 1
ATOM 2466 C CA . ASN A 1 315 ? -8.280 3.773 12.054 1.00 98.06 315 ASN A CA 1
ATOM 2467 C C . ASN A 1 315 ? -8.940 4.870 11.200 1.00 98.06 315 ASN A C 1
ATOM 2469 O O . ASN A 1 315 ? -10.013 5.359 11.531 1.00 98.06 315 ASN A O 1
ATOM 2473 N N . GLY A 1 316 ? -8.351 5.227 10.055 1.00 98.38 316 GLY A N 1
ATOM 2474 C CA . GLY A 1 316 ? -8.982 6.136 9.097 1.00 98.38 316 GLY A CA 1
ATOM 2475 C C . GLY A 1 316 ? -10.308 5.597 8.544 1.00 98.38 316 GLY A C 1
ATOM 2476 O O . GLY A 1 316 ? -11.243 6.377 8.365 1.00 98.38 316 GLY A O 1
ATOM 2477 N N . PHE A 1 317 ? -10.412 4.284 8.314 1.00 98.75 317 PHE A N 1
ATOM 2478 C CA . PHE A 1 317 ? -11.662 3.620 7.928 1.00 98.75 317 PHE A CA 1
ATOM 2479 C C . PHE A 1 317 ? -12.713 3.685 9.038 1.00 98.75 317 PHE A C 1
ATOM 2481 O O . PHE A 1 317 ? -13.856 4.034 8.741 1.00 98.75 317 PHE A O 1
ATOM 2488 N N . LEU A 1 318 ? -12.335 3.471 10.304 1.00 98.56 318 LEU A N 1
ATOM 2489 C CA . LEU A 1 318 ? -13.256 3.663 11.431 1.00 98.56 318 LEU A CA 1
ATOM 2490 C C . LEU A 1 318 ? -13.712 5.127 11.562 1.00 98.56 318 LEU A C 1
ATOM 2492 O O . LEU A 1 318 ? -14.905 5.384 11.706 1.00 98.56 318 LEU A O 1
ATOM 2496 N N . VAL A 1 319 ? -12.806 6.107 11.411 1.00 98.56 319 VAL A N 1
ATOM 2497 C CA . VAL A 1 319 ? -13.165 7.544 11.387 1.00 98.56 319 VAL A CA 1
ATOM 2498 C C . VAL A 1 319 ? -14.166 7.851 10.265 1.00 98.56 319 VAL A C 1
ATOM 2500 O O . VAL A 1 319 ? -15.069 8.671 10.437 1.00 98.56 319 VAL A O 1
ATOM 2503 N N . ALA A 1 320 ? -14.026 7.195 9.112 1.00 98.38 320 ALA A N 1
ATOM 2504 C CA . ALA A 1 320 ? -14.934 7.333 7.977 1.00 98.38 320 ALA A CA 1
ATOM 2505 C C . ALA A 1 320 ? -16.242 6.526 8.121 1.00 98.38 320 ALA A C 1
ATOM 2507 O O . ALA A 1 320 ? -17.121 6.650 7.267 1.00 98.38 320 ALA A O 1
ATOM 2508 N N . GLY A 1 321 ? -16.393 5.759 9.204 1.00 98.06 321 GLY A N 1
ATOM 2509 C CA . GLY A 1 321 ? -17.625 5.075 9.582 1.00 98.06 321 GLY A CA 1
ATOM 2510 C C . GLY A 1 321 ? -17.679 3.588 9.281 1.00 98.06 321 GLY A C 1
ATOM 2511 O O . GLY A 1 321 ? -18.759 3.028 9.431 1.00 98.06 321 GLY A O 1
ATOM 2512 N N . ALA A 1 322 ? -16.589 2.944 8.853 1.00 98.44 322 ALA A N 1
ATOM 2513 C CA . ALA A 1 322 ? -16.568 1.486 8.729 1.00 98.44 322 ALA A CA 1
ATOM 2514 C C . ALA A 1 322 ? -16.954 0.838 10.069 1.00 98.44 322 ALA A C 1
ATOM 2516 O O . ALA A 1 322 ? -16.510 1.289 11.127 1.00 98.44 322 ALA A O 1
ATOM 2517 N N . ALA A 1 323 ? -17.802 -0.190 10.026 1.00 98.00 323 ALA A N 1
ATOM 2518 C CA . ALA A 1 323 ? -18.167 -0.942 11.224 1.00 98.00 323 ALA A CA 1
ATOM 2519 C C . ALA A 1 323 ? -17.001 -1.825 11.677 1.00 98.00 323 ALA A C 1
ATOM 2521 O O . ALA A 1 323 ? -16.674 -1.855 12.860 1.00 98.00 323 ALA A O 1
ATOM 2522 N N . ASP A 1 324 ? -16.341 -2.463 10.712 1.00 98.31 324 ASP A N 1
ATOM 2523 C CA . ASP A 1 324 ? -15.207 -3.354 10.908 1.00 98.31 324 ASP A CA 1
ATOM 2524 C C . ASP A 1 324 ? -14.197 -3.150 9.784 1.00 98.31 324 ASP A C 1
ATOM 2526 O O . ASP A 1 324 ? -14.560 -2.866 8.637 1.00 98.31 324 ASP A O 1
ATOM 2530 N N . TYR A 1 325 ? -12.923 -3.329 10.104 1.00 98.69 325 TYR A N 1
ATOM 2531 C CA . TYR A 1 325 ? -11.832 -3.220 9.153 1.00 98.69 325 TYR A CA 1
ATOM 2532 C C . TYR A 1 325 ? -10.922 -4.440 9.244 1.00 98.69 325 TYR A C 1
ATOM 2534 O O . TYR A 1 325 ? -10.436 -4.808 10.315 1.00 98.69 325 TYR A O 1
ATOM 2542 N N . VAL A 1 326 ? -10.635 -5.028 8.089 1.00 98.75 326 VAL A N 1
ATOM 2543 C CA . VAL A 1 326 ? -9.632 -6.072 7.918 1.00 98.75 326 VAL A CA 1
ATOM 2544 C C . VAL A 1 326 ? -8.603 -5.565 6.922 1.00 98.75 326 VAL A C 1
ATOM 2546 O O . VAL A 1 326 ? -8.927 -5.315 5.768 1.00 98.75 326 VAL A O 1
ATOM 2549 N N . GLY A 1 327 ? -7.362 -5.403 7.361 1.00 98.50 327 GLY A N 1
ATOM 2550 C CA . GLY A 1 327 ? -6.235 -5.101 6.489 1.00 98.50 327 GLY A CA 1
ATOM 2551 C C . GLY A 1 327 ? -5.402 -6.352 6.265 1.00 98.50 327 GLY A C 1
ATOM 2552 O O . GLY A 1 327 ? -5.028 -7.010 7.236 1.00 98.50 327 GLY A O 1
ATOM 2553 N N . ILE A 1 328 ? -5.079 -6.656 5.011 1.00 98.12 328 ILE A N 1
ATOM 2554 C CA . ILE A 1 328 ? -4.216 -7.786 4.662 1.00 98.12 328 ILE A CA 1
ATOM 2555 C C . ILE A 1 328 ? -3.077 -7.340 3.751 1.00 98.12 328 ILE A C 1
ATOM 2557 O O . ILE A 1 328 ? -3.282 -6.546 2.830 1.00 98.12 328 ILE A O 1
ATOM 2561 N N . ASP A 1 329 ? -1.859 -7.783 4.046 1.00 97.44 329 ASP A N 1
ATOM 2562 C CA . ASP A 1 329 ? -0.679 -7.520 3.222 1.00 97.44 329 ASP A CA 1
ATOM 2563 C C . ASP A 1 329 ? 0.394 -8.596 3.474 1.00 97.44 329 ASP A C 1
ATOM 2565 O O . ASP A 1 329 ? 0.698 -8.868 4.637 1.00 97.44 329 ASP A O 1
ATOM 2569 N N . PRO A 1 330 ? 1.015 -9.183 2.433 1.00 92.94 330 PRO A N 1
ATOM 2570 C CA . PRO A 1 330 ? 1.992 -10.266 2.593 1.00 92.94 330 PRO A CA 1
ATOM 2571 C C . PRO A 1 330 ? 3.340 -9.802 3.166 1.00 92.94 330 PRO A C 1
ATOM 2573 O O . PRO A 1 330 ? 4.232 -10.609 3.424 1.00 92.94 330 PRO A O 1
ATOM 2576 N N . LYS A 1 331 ? 3.546 -8.487 3.288 1.00 93.44 331 LYS A N 1
ATOM 2577 C CA . LYS A 1 331 ? 4.767 -7.866 3.810 1.00 93.44 331 LYS A CA 1
ATOM 2578 C C . LYS A 1 331 ? 4.475 -7.021 5.049 1.00 93.44 331 LYS A C 1
ATOM 2580 O O . LYS A 1 331 ? 5.259 -6.121 5.366 1.00 93.44 331 LYS A O 1
ATOM 2585 N N . MET A 1 332 ? 3.369 -7.286 5.746 1.00 95.88 332 MET A N 1
ATOM 2586 C CA . MET A 1 332 ? 2.952 -6.495 6.898 1.00 95.88 332 MET A CA 1
ATOM 2587 C C . MET A 1 332 ? 3.917 -6.663 8.082 1.00 95.88 332 MET A C 1
ATOM 2589 O O . MET A 1 332 ? 4.051 -7.761 8.628 1.00 95.88 332 MET A O 1
ATOM 2593 N N . PRO A 1 333 ? 4.564 -5.583 8.555 1.00 94.31 333 PRO A N 1
ATOM 2594 C CA . PRO A 1 333 ? 5.502 -5.672 9.663 1.00 94.31 333 PRO A CA 1
ATOM 2595 C C . PRO A 1 333 ? 4.769 -5.534 11.008 1.00 94.31 333 PRO A C 1
ATOM 2597 O O . PRO A 1 333 ? 4.786 -4.464 11.612 1.00 94.31 333 PRO A O 1
ATOM 2600 N N . LEU A 1 334 ? 4.132 -6.614 11.478 1.00 96.38 334 LEU A N 1
ATOM 2601 C CA . LEU A 1 334 ? 3.238 -6.599 12.652 1.00 96.38 334 LEU A CA 1
ATOM 2602 C C . LEU A 1 334 ? 3.855 -6.033 13.943 1.00 96.38 334 LEU A C 1
ATOM 2604 O O . LEU A 1 334 ? 3.131 -5.487 14.774 1.00 96.38 334 LEU A O 1
ATOM 2608 N N . ASP A 1 335 ? 5.175 -6.145 14.081 1.00 96.50 335 ASP A N 1
ATOM 2609 C CA . ASP A 1 335 ? 5.941 -5.773 15.275 1.00 96.50 335 ASP A CA 1
ATOM 2610 C C . ASP A 1 335 ? 6.825 -4.529 15.058 1.00 96.50 335 ASP A C 1
ATOM 2612 O O . ASP A 1 335 ? 7.640 -4.168 15.903 1.00 96.50 335 ASP A O 1
ATOM 2616 N N . SER A 1 336 ? 6.688 -3.848 13.915 1.00 96.31 336 SER A N 1
ATOM 2617 C CA . SER A 1 336 ? 7.387 -2.590 13.644 1.00 96.31 336 SER A CA 1
ATOM 2618 C C . SER A 1 336 ? 6.432 -1.416 13.763 1.00 96.31 336 SER A C 1
ATOM 2620 O O . SER A 1 336 ? 5.285 -1.506 13.349 1.00 96.31 336 SER A O 1
ATOM 2622 N N . SER A 1 337 ? 6.925 -0.281 14.247 1.00 97.25 337 SER A N 1
ATOM 2623 C CA . SER A 1 337 ? 6.226 1.006 14.201 1.00 97.25 337 SER A CA 1
ATOM 2624 C C . SER A 1 337 ? 6.637 1.868 12.995 1.00 97.25 337 SER A C 1
ATOM 2626 O O . SER A 1 337 ? 6.104 2.958 12.781 1.00 97.25 337 SER A O 1
ATOM 2628 N N . ALA A 1 338 ? 7.584 1.393 12.176 1.00 97.06 338 ALA A N 1
ATOM 2629 C CA . ALA A 1 338 ? 8.083 2.126 11.022 1.00 97.06 338 ALA A CA 1
ATOM 2630 C C . ALA A 1 338 ? 7.069 2.106 9.869 1.00 97.06 338 ALA A C 1
ATOM 2632 O O . ALA A 1 338 ? 6.786 1.068 9.270 1.00 97.06 338 ALA A O 1
ATOM 2633 N N . VAL A 1 339 ? 6.583 3.284 9.489 1.00 96.81 339 VAL A N 1
ATOM 2634 C CA . VAL A 1 339 ? 5.539 3.452 8.478 1.00 96.81 339 VAL A CA 1
ATOM 2635 C C . VAL A 1 339 ? 5.849 4.623 7.544 1.00 96.81 339 VAL A C 1
ATOM 2637 O O . VAL A 1 339 ? 6.611 5.532 7.868 1.00 96.81 339 VAL A O 1
ATOM 2640 N N . LYS A 1 340 ? 5.259 4.645 6.346 1.00 95.12 340 LYS A N 1
ATOM 2641 C CA . LYS A 1 340 ? 5.344 5.814 5.457 1.00 95.12 340 LYS A CA 1
ATOM 2642 C C . LYS A 1 340 ? 4.448 6.935 5.989 1.00 95.12 340 LYS A C 1
ATOM 2644 O O . LYS A 1 340 ? 3.240 6.762 6.083 1.00 95.12 340 LYS A O 1
ATOM 2649 N N . ASN A 1 341 ? 4.988 8.116 6.256 1.00 96.94 341 ASN A N 1
ATOM 2650 C CA . ASN A 1 341 ? 4.177 9.320 6.393 1.00 96.94 341 ASN A CA 1
ATOM 2651 C C . ASN A 1 341 ? 3.725 9.751 4.988 1.00 96.94 341 ASN A C 1
ATOM 2653 O O . ASN A 1 341 ? 4.552 10.148 4.167 1.00 96.94 341 ASN A O 1
ATOM 2657 N N . LYS A 1 342 ? 2.429 9.646 4.669 1.00 94.38 342 LYS A N 1
ATOM 2658 C CA . LYS A 1 342 ? 1.915 9.900 3.309 1.00 94.38 342 LYS A CA 1
ATOM 2659 C C . LYS A 1 342 ? 1.985 11.382 2.928 1.00 94.38 342 LYS A C 1
ATOM 2661 O O . LYS A 1 342 ? 2.111 11.686 1.744 1.00 94.38 342 LYS A O 1
ATOM 2666 N N . ARG A 1 343 ? 1.978 12.294 3.909 1.00 93.19 343 ARG A N 1
ATOM 2667 C CA . ARG A 1 343 ? 2.132 13.741 3.678 1.00 93.19 343 ARG A CA 1
ATOM 2668 C C . ARG A 1 343 ? 3.569 14.120 3.358 1.00 93.19 343 ARG A C 1
ATOM 2670 O O . ARG A 1 343 ? 3.822 14.777 2.356 1.00 93.19 343 ARG A O 1
ATOM 2677 N N . LYS A 1 344 ? 4.501 13.686 4.210 1.00 92.19 344 LYS A N 1
ATOM 2678 C CA . LYS A 1 344 ? 5.935 13.992 4.090 1.00 92.19 344 LYS A CA 1
ATOM 2679 C C . LYS A 1 344 ? 6.650 13.084 3.084 1.00 92.19 344 LYS A C 1
ATOM 2681 O O . LYS A 1 344 ? 7.751 13.398 2.659 1.00 92.19 344 LYS A O 1
ATOM 2686 N N . ARG A 1 345 ? 6.028 11.962 2.704 1.00 88.88 345 ARG A N 1
ATOM 2687 C CA . ARG A 1 345 ? 6.550 10.920 1.800 1.00 88.88 345 ARG A CA 1
ATOM 2688 C C . ARG A 1 345 ? 7.846 10.251 2.274 1.00 88.88 345 ARG A C 1
ATOM 2690 O O . ARG A 1 345 ? 8.559 9.667 1.466 1.00 88.88 345 ARG A O 1
ATOM 2697 N N . ILE A 1 346 ? 8.099 10.257 3.579 1.00 89.25 346 ILE A N 1
ATOM 2698 C CA . ILE A 1 346 ? 9.257 9.615 4.218 1.00 89.25 346 ILE A CA 1
ATOM 2699 C C . ILE A 1 346 ? 8.808 8.449 5.098 1.00 89.25 346 ILE A C 1
ATOM 2701 O O . ILE A 1 346 ? 7.662 8.426 5.550 1.00 89.25 346 ILE A O 1
ATOM 2705 N N . LYS A 1 347 ? 9.699 7.488 5.355 1.00 93.94 347 LYS A N 1
ATOM 2706 C CA . LYS A 1 347 ? 9.492 6.520 6.441 1.00 93.94 347 LYS A CA 1
ATOM 2707 C C . LYS A 1 347 ? 9.753 7.213 7.778 1.00 93.94 347 LYS A C 1
ATOM 2709 O O . LYS A 1 347 ? 10.717 7.963 7.894 1.00 93.94 347 LYS A O 1
ATOM 2714 N N . ALA A 1 348 ? 8.884 6.981 8.748 1.00 94.94 348 ALA A N 1
ATOM 2715 C CA . ALA A 1 348 ? 8.966 7.539 10.086 1.00 94.94 348 ALA A CA 1
ATOM 2716 C C . ALA A 1 348 ? 8.380 6.548 11.096 1.00 94.94 348 ALA A C 1
ATOM 2718 O O . ALA A 1 348 ? 7.666 5.617 10.721 1.00 94.94 348 ALA A O 1
ATOM 2719 N N . ASP A 1 349 ? 8.706 6.750 12.363 1.00 96.69 349 ASP A N 1
ATOM 2720 C CA . ASP A 1 349 ? 8.177 5.963 13.466 1.00 96.69 349 ASP A CA 1
ATOM 2721 C C . ASP A 1 349 ? 6.790 6.486 13.876 1.00 96.69 349 ASP A C 1
ATOM 2723 O O . ASP A 1 349 ? 6.640 7.654 14.251 1.00 96.69 349 ASP A O 1
ATOM 2727 N N . LEU A 1 350 ? 5.763 5.638 13.772 1.00 96.50 350 LEU A N 1
ATOM 2728 C CA . LEU A 1 350 ? 4.402 5.970 14.198 1.00 96.50 350 LEU A CA 1
ATOM 2729 C C . LEU A 1 350 ? 4.256 5.973 15.729 1.00 96.50 350 LEU A C 1
ATOM 2731 O O . LEU A 1 350 ? 3.308 6.573 16.236 1.00 96.50 350 LEU A O 1
ATOM 2735 N N . GLY A 1 351 ? 5.178 5.321 16.447 1.00 97.06 351 GLY A N 1
ATOM 2736 C CA . GLY A 1 351 ? 5.136 5.109 17.895 1.00 97.06 351 GLY A CA 1
ATOM 2737 C C . GLY A 1 351 ? 4.174 4.005 18.346 1.00 97.06 351 GLY A C 1
ATOM 2738 O O . GLY A 1 351 ? 3.933 3.853 19.537 1.00 97.06 351 GLY A O 1
ATOM 2739 N N . ILE A 1 352 ? 3.593 3.256 17.408 1.00 97.50 352 ILE A N 1
ATOM 2740 C CA . ILE A 1 352 ? 2.626 2.187 17.669 1.00 97.50 352 ILE A CA 1
ATOM 2741 C C . ILE A 1 352 ? 2.785 1.103 16.604 1.00 97.50 352 ILE A C 1
ATOM 2743 O O . ILE A 1 352 ? 2.975 1.434 15.434 1.00 97.50 352 ILE A O 1
ATOM 2747 N N . THR A 1 353 ? 2.732 -0.171 16.991 1.00 98.44 353 THR A N 1
ATOM 2748 C CA . THR A 1 353 ? 2.804 -1.301 16.049 1.00 98.44 353 THR A CA 1
ATOM 2749 C C . THR A 1 353 ? 1.411 -1.702 15.540 1.00 98.44 353 THR A C 1
ATOM 2751 O O . THR A 1 353 ? 0.404 -1.398 16.187 1.00 98.44 353 THR A O 1
ATOM 2754 N N . PRO A 1 354 ? 1.303 -2.433 14.417 1.00 98.50 354 PRO A N 1
ATOM 2755 C CA . PRO A 1 354 ? 0.049 -3.059 13.998 1.00 98.50 354 PRO A CA 1
ATOM 2756 C C . PRO A 1 354 ? -0.622 -3.908 15.092 1.00 98.50 354 PRO A C 1
ATOM 2758 O O . PRO A 1 354 ? -1.843 -3.847 15.244 1.00 98.50 354 PRO A O 1
ATOM 2761 N N . ARG A 1 355 ? 0.141 -4.657 15.905 1.00 98.31 355 ARG A N 1
ATOM 2762 C CA . ARG A 1 355 ? -0.436 -5.416 17.032 1.00 98.31 355 ARG A CA 1
ATOM 2763 C C . ARG A 1 355 ? -1.039 -4.517 18.101 1.00 98.31 355 ARG A C 1
ATOM 2765 O O . ARG A 1 355 ? -2.113 -4.821 18.617 1.00 98.31 355 ARG A O 1
ATOM 2772 N N . ASP A 1 356 ? -0.376 -3.413 18.423 1.00 98.38 356 ASP A N 1
ATOM 2773 C CA . ASP A 1 356 ? -0.904 -2.447 19.386 1.00 98.38 356 ASP A CA 1
ATOM 2774 C C . ASP A 1 356 ? -2.176 -1.772 18.865 1.00 98.38 356 ASP A C 1
ATOM 2776 O O . ASP A 1 356 ? -3.105 -1.557 19.642 1.00 98.38 356 ASP A O 1
ATOM 2780 N N . ILE A 1 357 ? -2.249 -1.494 17.555 1.00 98.44 357 ILE A N 1
ATOM 2781 C CA . ILE A 1 357 ? -3.468 -0.985 16.911 1.00 98.44 357 ILE A CA 1
ATOM 2782 C C . ILE A 1 357 ? -4.624 -1.970 17.118 1.00 98.44 357 ILE A C 1
ATOM 2784 O O . ILE A 1 357 ? -5.670 -1.556 17.608 1.00 98.44 357 ILE A O 1
ATOM 2788 N N . MET A 1 358 ? -4.438 -3.261 16.816 1.00 98.25 358 MET A N 1
ATOM 2789 C CA . MET A 1 358 ? -5.486 -4.276 17.019 1.00 98.25 358 MET A CA 1
ATOM 2790 C C . MET A 1 358 ? -5.903 -4.402 18.493 1.00 98.25 358 MET A C 1
ATOM 2792 O O . MET A 1 358 ? -7.078 -4.586 18.794 1.00 98.25 358 MET A O 1
ATOM 2796 N N . ARG A 1 359 ? -4.956 -4.267 19.433 1.00 97.81 359 ARG A N 1
ATOM 2797 C CA . ARG A 1 359 ? -5.252 -4.306 20.876 1.00 97.81 359 ARG A CA 1
ATOM 2798 C C . ARG A 1 359 ? -6.083 -3.103 21.331 1.00 97.81 359 ARG A C 1
ATOM 2800 O O . ARG A 1 359 ? -6.951 -3.249 22.185 1.00 97.81 359 ARG A O 1
ATOM 2807 N N . LYS A 1 360 ? -5.789 -1.916 20.794 1.00 97.25 360 LYS A N 1
ATOM 2808 C CA . LYS A 1 360 ? -6.474 -0.657 21.129 1.00 97.25 360 LYS A CA 1
ATOM 2809 C C . LYS A 1 360 ? -7.819 -0.505 20.419 1.00 97.25 360 LYS A C 1
ATOM 2811 O O . LYS A 1 360 ? -8.700 0.161 20.946 1.00 97.25 360 LYS A O 1
ATOM 2816 N N . CYS A 1 361 ? -7.964 -1.091 19.234 1.00 97.81 361 CYS A N 1
ATOM 2817 C CA . CYS A 1 361 ? -9.142 -0.982 18.378 1.00 97.81 361 CYS A CA 1
ATOM 2818 C C . CYS A 1 361 ? -9.593 -2.390 17.938 1.00 97.81 361 CYS A C 1
ATOM 2820 O O . CYS A 1 361 ? -9.181 -2.842 16.868 1.00 97.81 361 CYS A O 1
ATOM 2822 N N . PRO A 1 362 ? -10.426 -3.091 18.731 1.00 97.25 362 PRO A N 1
ATOM 2823 C CA . PRO A 1 362 ? -10.852 -4.469 18.451 1.00 97.25 362 PRO A CA 1
ATOM 2824 C C . PRO A 1 362 ? -11.529 -4.714 17.089 1.00 97.25 362 PRO A C 1
ATOM 2826 O O . PRO A 1 362 ? -11.484 -5.829 16.578 1.00 97.25 362 PRO A O 1
ATOM 2829 N N . ASN A 1 363 ? -12.133 -3.691 16.480 1.00 98.19 363 ASN A N 1
ATOM 2830 C CA . ASN A 1 363 ? -12.760 -3.750 15.153 1.00 98.19 363 ASN A CA 1
ATOM 2831 C C . ASN A 1 363 ? -11.740 -3.592 14.011 1.00 98.19 363 ASN A C 1
ATOM 2833 O O . ASN A 1 363 ? -12.115 -3.576 12.838 1.00 98.19 363 ASN A O 1
ATOM 2837 N N . ILE A 1 364 ? -10.452 -3.444 14.331 1.00 98.56 364 ILE A N 1
ATOM 2838 C CA . ILE A 1 364 ? -9.350 -3.489 13.374 1.00 98.56 364 ILE A CA 1
ATOM 2839 C C . ILE A 1 364 ? -8.672 -4.848 13.502 1.00 98.56 364 ILE A C 1
ATOM 2841 O O . ILE A 1 364 ? -8.104 -5.180 14.540 1.00 98.56 364 ILE A O 1
ATOM 2845 N N . ARG A 1 365 ? -8.644 -5.597 12.400 1.00 98.50 365 ARG A N 1
ATOM 2846 C CA . ARG A 1 365 ? -7.848 -6.817 12.258 1.00 98.50 365 ARG A CA 1
ATOM 2847 C C . ARG A 1 365 ? -6.800 -6.627 11.170 1.00 98.50 365 ARG A C 1
ATOM 2849 O O . ARG A 1 365 ? -7.114 -6.167 10.077 1.00 98.50 365 ARG A O 1
ATOM 2856 N N . LEU A 1 366 ? -5.556 -6.976 11.472 1.00 98.56 366 LEU A N 1
ATOM 2857 C CA . LEU A 1 366 ? -4.400 -6.807 10.597 1.00 98.56 366 LEU A CA 1
ATOM 2858 C C . LEU A 1 366 ? -3.705 -8.153 10.402 1.00 98.56 366 LEU A C 1
ATOM 2860 O O . LEU A 1 366 ? -3.337 -8.812 11.374 1.00 98.56 366 LEU A O 1
ATOM 2864 N N . ILE A 1 367 ? -3.557 -8.561 9.145 1.00 97.50 367 ILE A N 1
ATOM 2865 C CA . ILE A 1 367 ? -3.092 -9.892 8.758 1.00 97.50 367 ILE A CA 1
ATOM 2866 C C . ILE A 1 367 ? -1.843 -9.742 7.897 1.00 97.50 367 ILE A C 1
ATOM 2868 O O . ILE A 1 367 ? -1.868 -9.083 6.855 1.00 97.50 367 ILE A O 1
ATOM 2872 N N . ASN A 1 368 ? -0.759 -10.383 8.330 1.00 97.25 368 ASN A N 1
ATOM 2873 C CA . ASN A 1 368 ? 0.396 -10.614 7.475 1.00 97.25 368 ASN A CA 1
ATOM 2874 C C . ASN A 1 368 ? 0.140 -11.877 6.645 1.00 97.25 368 ASN A C 1
ATOM 2876 O O . ASN A 1 368 ? 0.327 -12.977 7.159 1.00 97.25 368 ASN A O 1
ATOM 2880 N N . GLY A 1 369 ? -0.349 -11.708 5.420 1.00 93.44 369 GLY A N 1
ATOM 2881 C CA . GLY A 1 369 ? -0.826 -12.814 4.593 1.00 93.44 369 GLY A CA 1
ATOM 2882 C C . GLY A 1 369 ? -1.356 -12.368 3.234 1.00 93.44 369 GLY A C 1
ATOM 2883 O O . GLY A 1 369 ? -1.250 -11.196 2.858 1.00 93.44 369 GLY A O 1
ATOM 2884 N N . VAL A 1 370 ? -1.923 -13.317 2.503 1.00 88.19 370 VAL A N 1
ATOM 2885 C CA . VAL A 1 370 ? -2.567 -13.142 1.197 1.00 88.19 370 VAL A CA 1
ATOM 2886 C C . VAL A 1 370 ? -4.070 -13.400 1.301 1.00 88.19 370 VAL A C 1
ATOM 2888 O O . VAL A 1 370 ? -4.555 -13.909 2.307 1.00 88.19 370 VAL A O 1
ATOM 2891 N N . VAL A 1 371 ? -4.846 -13.012 0.288 1.00 88.75 371 VAL A N 1
ATOM 2892 C CA . VAL A 1 371 ? -6.319 -13.107 0.346 1.00 88.75 371 VAL A CA 1
ATOM 2893 C C . VAL A 1 371 ? -6.821 -14.539 0.538 1.00 88.75 371 VAL A C 1
ATOM 2895 O O . VAL A 1 371 ? -7.879 -14.735 1.125 1.00 88.75 371 VAL A O 1
ATOM 2898 N N . GLU A 1 372 ? -6.041 -15.524 0.104 1.00 85.38 372 GLU A N 1
ATOM 2899 C CA . GLU A 1 372 ? -6.278 -16.955 0.264 1.00 85.38 372 GLU A CA 1
ATOM 2900 C C . GLU A 1 372 ? -6.183 -17.423 1.726 1.00 85.38 372 GLU A C 1
ATOM 2902 O O . GLU A 1 372 ? -6.761 -18.451 2.068 1.00 85.38 372 GLU A O 1
ATOM 2907 N N . ASP A 1 373 ? -5.517 -16.658 2.600 1.00 82.00 373 ASP A N 1
ATOM 2908 C CA . ASP A 1 373 ? -5.450 -16.937 4.042 1.00 82.00 373 ASP A CA 1
ATOM 2909 C C . ASP A 1 373 ? -6.751 -16.550 4.772 1.00 82.00 373 ASP A C 1
ATOM 2911 O O . ASP A 1 373 ? -6.932 -16.863 5.953 1.00 82.00 373 ASP A O 1
ATOM 2915 N N . LEU A 1 374 ? -7.667 -15.837 4.103 1.00 89.94 374 LEU A N 1
ATOM 2916 C CA . LEU A 1 374 ? -8.984 -15.529 4.652 1.00 89.94 374 LEU A CA 1
ATOM 2917 C C . LEU A 1 374 ? -9.866 -16.781 4.622 1.00 89.94 374 LEU A C 1
ATOM 2919 O O . LEU A 1 374 ? -9.899 -17.527 3.646 1.00 89.94 374 LEU A O 1
ATOM 2923 N N . GLY A 1 375 ? -10.632 -17.000 5.692 1.00 83.75 375 GLY A N 1
ATOM 2924 C CA . GLY A 1 375 ? -11.556 -18.130 5.748 1.00 83.75 375 GLY A CA 1
ATOM 2925 C C . GLY A 1 375 ? -12.597 -18.061 4.626 1.00 83.75 375 GLY A C 1
ATOM 2926 O O . GLY A 1 375 ? -13.128 -16.992 4.339 1.00 83.75 375 GLY A O 1
ATOM 2927 N N . ALA A 1 376 ? -12.955 -19.206 4.039 1.00 84.19 376 ALA A N 1
ATOM 2928 C CA . ALA A 1 376 ? -13.912 -19.283 2.926 1.00 84.19 376 ALA A CA 1
ATOM 2929 C C . ALA A 1 376 ? -15.308 -18.701 3.243 1.00 84.19 376 ALA A C 1
ATOM 2931 O O . ALA A 1 376 ? -16.066 -18.366 2.337 1.00 84.19 376 ALA A O 1
ATOM 2932 N N . SER A 1 377 ? -15.660 -18.581 4.528 1.00 89.62 377 SER A N 1
ATOM 2933 C CA . SER A 1 377 ? -16.909 -17.971 4.995 1.00 89.62 377 SER A CA 1
ATOM 2934 C C . SER A 1 377 ? -16.820 -16.455 5.205 1.00 89.62 377 SER A C 1
ATOM 2936 O O . SER A 1 377 ? -17.823 -15.824 5.543 1.00 89.62 377 SER A O 1
ATOM 2938 N N . GLU A 1 378 ? -15.637 -15.851 5.082 1.00 94.88 378 GLU A N 1
ATOM 2939 C CA . GLU A 1 378 ? -15.474 -14.414 5.265 1.00 94.88 378 GLU A CA 1
ATOM 2940 C C . GLU A 1 378 ? -16.014 -13.639 4.065 1.00 94.88 378 GLU A C 1
ATOM 2942 O O . GLU A 1 378 ? -15.492 -13.725 2.959 1.00 94.88 378 GLU A O 1
ATOM 2947 N N . GLN A 1 379 ? -17.033 -12.818 4.316 1.00 97.69 379 GLN A N 1
ATOM 2948 C CA . GLN A 1 379 ? -17.565 -11.884 3.331 1.00 97.69 379 GLN A CA 1
ATOM 2949 C C . GLN A 1 379 ? -17.543 -10.450 3.856 1.00 97.69 379 GLN A C 1
ATOM 2951 O O . GLN A 1 379 ? -17.624 -10.199 5.066 1.00 97.69 379 GLN A O 1
ATOM 2956 N N . PHE A 1 380 ? -17.456 -9.510 2.923 1.00 98.50 380 PHE A N 1
ATOM 2957 C CA . PHE A 1 380 ? -17.251 -8.090 3.160 1.00 98.50 380 PHE A CA 1
ATOM 2958 C C . PHE A 1 380 ? -18.292 -7.262 2.410 1.00 98.50 380 PHE A C 1
ATOM 2960 O O . PHE A 1 380 ? -18.732 -7.622 1.319 1.00 98.50 380 PHE A O 1
ATOM 2967 N N . ASP A 1 381 ? -18.687 -6.136 2.998 1.00 98.69 381 ASP A N 1
ATOM 2968 C CA . ASP A 1 381 ? -19.559 -5.163 2.334 1.00 98.69 381 ASP A CA 1
ATOM 2969 C C . ASP A 1 381 ? -18.759 -4.353 1.301 1.00 98.69 381 ASP A C 1
ATOM 2971 O O . ASP A 1 381 ? -19.286 -3.946 0.265 1.00 98.69 381 ASP A O 1
ATOM 2975 N N . VAL A 1 382 ? -17.462 -4.149 1.560 1.00 98.81 382 VAL A N 1
ATOM 2976 C CA . VAL A 1 382 ? -16.540 -3.463 0.651 1.00 98.81 382 VAL A CA 1
ATOM 2977 C C . VAL A 1 382 ? -15.182 -4.152 0.634 1.00 98.81 382 VAL A C 1
ATOM 2979 O O . VAL A 1 382 ? -14.614 -4.434 1.688 1.00 98.81 382 VAL A O 1
ATOM 2982 N N . VAL A 1 383 ? -14.621 -4.330 -0.560 1.00 98.75 383 VAL A N 1
ATOM 2983 C CA . VAL A 1 383 ? -13.200 -4.633 -0.762 1.00 98.75 383 VAL A CA 1
ATOM 2984 C C . VAL A 1 383 ? -12.531 -3.415 -1.393 1.00 98.75 383 VAL A C 1
ATOM 2986 O O . VAL A 1 383 ? -12.930 -2.960 -2.465 1.00 98.75 383 VAL A O 1
ATOM 2989 N N . ALA A 1 384 ? -11.529 -2.870 -0.712 1.00 98.69 384 ALA A N 1
ATOM 2990 C CA . ALA A 1 384 ? -10.783 -1.682 -1.089 1.00 98.69 384 ALA A CA 1
ATOM 2991 C C . ALA A 1 384 ? -9.337 -2.034 -1.488 1.00 98.69 384 ALA A C 1
ATOM 2993 O O . ALA A 1 384 ? -8.695 -2.859 -0.843 1.00 98.69 384 ALA A O 1
ATOM 2994 N N . LEU A 1 385 ? -8.816 -1.382 -2.535 1.00 98.44 385 LEU A N 1
ATOM 2995 C CA . LEU A 1 385 ? -7.410 -1.469 -2.953 1.00 98.44 385 LEU A CA 1
ATOM 2996 C C . LEU A 1 385 ? -6.871 -0.067 -3.266 1.00 98.44 385 LEU A C 1
ATOM 2998 O O . LEU A 1 385 ? -7.226 0.535 -4.281 1.00 98.44 385 LEU A O 1
ATOM 3002 N N . HIS A 1 386 ? -6.011 0.489 -2.414 1.00 97.75 386 HIS A N 1
ATOM 3003 C CA . HIS A 1 386 ? -5.512 1.861 -2.579 1.00 97.75 386 HIS A CA 1
ATOM 3004 C C . HIS A 1 386 ? -4.036 1.916 -2.986 1.00 97.75 386 HIS A C 1
ATOM 3006 O O . HIS A 1 386 ? -3.154 1.852 -2.129 1.00 97.75 386 HIS A O 1
ATOM 3012 N N . ASN A 1 387 ? -3.774 2.155 -4.278 1.00 95.75 387 ASN A N 1
ATOM 3013 C CA . ASN A 1 387 ? -2.433 2.101 -4.881 1.00 95.75 387 ASN A CA 1
ATOM 3014 C C . ASN A 1 387 ? -1.764 0.733 -4.668 1.00 95.75 387 ASN A C 1
ATOM 3016 O O . ASN A 1 387 ? -0.651 0.627 -4.154 1.00 95.75 387 ASN A O 1
ATOM 3020 N N . VAL A 1 388 ? -2.531 -0.317 -4.952 1.00 97.12 388 VAL A N 1
ATOM 3021 C CA . VAL A 1 388 ? -2.112 -1.721 -4.825 1.00 97.12 388 VAL A CA 1
ATOM 3022 C C . VAL A 1 388 ? -2.278 -2.435 -6.152 1.00 97.12 388 VAL A C 1
ATOM 3024 O O . VAL A 1 388 ? -1.437 -3.245 -6.518 1.00 97.12 388 VAL A O 1
ATOM 3027 N N . THR A 1 389 ? -3.328 -2.104 -6.903 1.00 98.00 389 THR A N 1
ATOM 3028 C CA . THR A 1 389 ? -3.636 -2.724 -8.195 1.00 98.00 389 THR A CA 1
ATOM 3029 C C . THR A 1 389 ? -2.488 -2.669 -9.196 1.00 98.00 389 THR A C 1
ATOM 3031 O O . THR A 1 389 ? -2.353 -3.600 -9.969 1.00 98.00 389 THR A O 1
ATOM 3034 N N . GLU A 1 390 ? -1.655 -1.630 -9.178 1.00 97.44 390 GLU A N 1
ATOM 3035 C CA . GLU A 1 390 ? -0.461 -1.481 -10.016 1.00 97.44 390 GLU A CA 1
ATOM 3036 C C . GLU A 1 390 ? 0.686 -2.411 -9.603 1.00 97.44 390 GLU A C 1
ATOM 3038 O O . GLU A 1 390 ? 1.588 -2.646 -10.388 1.00 97.44 390 GLU A O 1
ATOM 3043 N N . HIS A 1 391 ? 0.659 -2.971 -8.393 1.00 96.56 391 HIS A N 1
ATOM 3044 C CA . HIS A 1 391 ? 1.666 -3.909 -7.886 1.00 96.56 391 HIS A CA 1
ATOM 3045 C C . HIS A 1 391 ? 1.259 -5.380 -8.068 1.00 96.56 391 HIS A C 1
ATOM 3047 O O . HIS A 1 391 ? 2.035 -6.281 -7.754 1.00 96.56 391 HIS A O 1
ATOM 3053 N N . LEU A 1 392 ? 0.042 -5.641 -8.554 1.00 94.88 392 LEU A N 1
ATOM 3054 C CA . LEU A 1 392 ? -0.501 -6.986 -8.719 1.00 94.88 392 LEU A CA 1
ATOM 3055 C C . LEU A 1 392 ? -0.237 -7.492 -10.141 1.00 94.88 392 LEU A C 1
ATOM 3057 O O . LEU A 1 392 ? -0.970 -7.151 -11.066 1.00 94.88 392 LEU A O 1
ATOM 3061 N N . ALA A 1 393 ? 0.799 -8.315 -10.328 1.00 90.75 393 ALA A N 1
ATOM 3062 C CA . ALA A 1 393 ? 1.165 -8.852 -11.647 1.00 90.75 393 ALA A CA 1
ATOM 3063 C C . ALA A 1 393 ? -0.008 -9.574 -12.348 1.00 90.75 393 ALA A C 1
ATOM 3065 O O . ALA A 1 393 ? -0.215 -9.391 -13.545 1.00 90.75 393 ALA A O 1
ATOM 3066 N N . ASN A 1 394 ? -0.830 -10.286 -11.571 1.00 91.00 394 ASN A N 1
ATOM 3067 C CA . ASN A 1 394 ? -1.976 -11.074 -12.039 1.00 91.00 394 ASN A CA 1
ATOM 3068 C C . ASN A 1 394 ? -3.314 -10.365 -11.751 1.00 91.00 394 ASN A C 1
ATOM 3070 O O . ASN A 1 394 ? -4.278 -10.957 -11.267 1.00 91.00 394 ASN A O 1
ATOM 3074 N N . ILE A 1 395 ? -3.375 -9.043 -11.954 1.00 95.25 395 ILE A N 1
ATOM 3075 C CA . ILE A 1 395 ? -4.576 -8.254 -11.630 1.00 95.25 395 ILE A CA 1
ATOM 3076 C C . ILE A 1 395 ? -5.824 -8.717 -12.404 1.00 95.25 395 ILE A C 1
ATOM 3078 O O . ILE A 1 395 ? -6.936 -8.607 -11.889 1.00 95.25 395 ILE A O 1
ATOM 3082 N N . ARG A 1 396 ? -5.659 -9.263 -13.619 1.00 94.44 396 ARG A N 1
ATOM 3083 C CA . ARG A 1 396 ? -6.776 -9.753 -14.447 1.00 94.44 396 ARG A CA 1
ATOM 3084 C C . ARG A 1 396 ? -7.448 -10.976 -13.819 1.00 94.44 396 ARG A C 1
ATOM 3086 O O . ARG A 1 396 ? -8.659 -11.122 -13.942 1.00 94.44 396 ARG A O 1
ATOM 3093 N N . GLU A 1 397 ? -6.671 -11.805 -13.135 1.00 91.75 397 GLU A N 1
ATOM 3094 C CA . GLU A 1 397 ? -7.102 -13.006 -12.425 1.00 91.75 397 GLU A CA 1
ATOM 3095 C C . GLU A 1 397 ? -7.629 -12.667 -11.022 1.00 91.75 397 GLU A C 1
ATOM 3097 O O . GLU A 1 397 ? -8.613 -13.241 -10.571 1.00 91.75 397 GLU A O 1
ATOM 3102 N N . ILE A 1 398 ? -7.045 -11.667 -10.356 1.00 93.12 398 ILE A N 1
ATOM 3103 C CA . ILE A 1 398 ? -7.449 -11.264 -8.999 1.00 93.12 398 ILE A CA 1
ATOM 3104 C C . ILE A 1 398 ? -8.820 -10.569 -8.981 1.00 93.12 398 ILE A C 1
ATOM 3106 O O . ILE A 1 398 ? -9.604 -10.768 -8.052 1.00 93.12 398 ILE A O 1
ATOM 3110 N N . ILE A 1 399 ? -9.139 -9.752 -9.993 1.00 96.31 399 ILE A N 1
ATOM 3111 C CA . ILE A 1 399 ? -10.429 -9.044 -10.085 1.00 96.31 399 ILE A CA 1
ATOM 3112 C C . ILE A 1 399 ? -11.637 -9.993 -9.927 1.00 96.31 399 ILE A C 1
ATOM 3114 O O . ILE A 1 399 ? -12.488 -9.707 -9.075 1.00 96.31 399 ILE A O 1
ATOM 3118 N N . PRO A 1 400 ? -11.763 -11.102 -10.686 1.00 95.19 400 PRO A N 1
ATOM 3119 C CA . PRO A 1 400 ? -12.867 -12.039 -10.490 1.00 95.19 400 PRO A CA 1
ATOM 3120 C C . PRO A 1 400 ? -12.828 -12.763 -9.140 1.00 95.19 400 PRO A C 1
ATOM 3122 O O . PRO A 1 400 ? -13.895 -13.049 -8.602 1.00 95.19 400 PRO A O 1
ATOM 3125 N N . ASP A 1 401 ? -11.659 -13.022 -8.551 1.00 93.62 401 ASP A N 1
ATOM 3126 C CA . ASP A 1 401 ? -11.572 -13.696 -7.249 1.00 93.62 401 ASP A CA 1
ATOM 3127 C C . ASP A 1 401 ? -12.068 -12.830 -6.088 1.00 93.62 401 ASP A C 1
ATOM 3129 O O . ASP A 1 401 ? -12.742 -13.339 -5.190 1.00 93.62 401 ASP A O 1
ATOM 3133 N N . ILE A 1 402 ? -11.862 -11.509 -6.146 1.00 96.56 402 ILE A N 1
ATOM 3134 C CA . ILE A 1 402 ? -12.380 -10.568 -5.137 1.00 96.56 402 ILE A CA 1
ATOM 3135 C C . ILE A 1 402 ? -13.907 -10.671 -4.981 1.00 96.56 402 ILE A C 1
ATOM 3137 O O . ILE A 1 402 ? -14.436 -10.473 -3.886 1.00 96.56 402 ILE A O 1
ATOM 3141 N N . ARG A 1 403 ? -14.631 -11.048 -6.038 1.00 96.25 403 ARG A N 1
ATOM 3142 C CA . ARG A 1 403 ? -16.088 -11.214 -5.999 1.00 96.25 403 ARG A CA 1
ATOM 3143 C C . ARG A 1 403 ? -16.514 -12.240 -4.951 1.00 96.25 403 ARG A C 1
ATOM 3145 O O . ARG A 1 403 ? -17.560 -12.062 -4.338 1.00 96.25 403 ARG A O 1
ATOM 3152 N N . LYS A 1 404 ? -15.714 -13.289 -4.733 1.00 94.81 404 LYS A N 1
ATOM 3153 C CA . LYS A 1 404 ? -15.993 -14.353 -3.752 1.00 94.81 404 LYS A CA 1
ATOM 3154 C C . LYS A 1 404 ? -15.951 -13.836 -2.309 1.00 94.81 404 LYS A C 1
ATOM 3156 O O . LYS A 1 404 ? -16.566 -14.432 -1.435 1.00 94.81 404 LYS A O 1
ATOM 3161 N N . LEU A 1 405 ? -15.255 -12.721 -2.079 1.00 96.81 405 LEU A N 1
ATOM 3162 C CA . LEU A 1 405 ? -15.125 -12.062 -0.780 1.00 96.81 405 LEU A CA 1
ATOM 3163 C C . LEU A 1 405 ? -16.228 -11.020 -0.542 1.00 96.81 405 LEU A C 1
ATOM 3165 O O . LEU A 1 405 ? -16.342 -10.491 0.560 1.00 96.81 405 LEU A O 1
ATOM 3169 N N . LEU A 1 406 ? -17.033 -10.683 -1.550 1.00 98.25 406 LEU A N 1
ATOM 3170 C CA . LEU A 1 406 ? -18.088 -9.682 -1.426 1.00 98.25 406 LEU A CA 1
ATOM 3171 C C . LEU A 1 406 ? -19.423 -10.327 -1.060 1.00 98.25 406 LEU A C 1
ATOM 3173 O O . LEU A 1 406 ? -19.843 -11.314 -1.661 1.00 98.25 406 LEU A O 1
ATOM 3177 N N . LYS A 1 407 ? -20.129 -9.706 -0.113 1.00 98.12 407 LYS A N 1
ATOM 3178 C CA . LYS A 1 407 ? -21.547 -9.990 0.130 1.00 98.12 407 LYS A CA 1
ATOM 3179 C C . LYS A 1 407 ? -22.389 -9.609 -1.096 1.00 98.12 407 LYS A C 1
ATOM 3181 O O . LYS A 1 407 ? -21.974 -8.749 -1.881 1.00 98.12 407 LYS A O 1
ATOM 3186 N N . PRO A 1 408 ? -23.614 -10.150 -1.236 1.00 97.06 408 PRO A N 1
ATOM 3187 C CA . PRO A 1 408 ? -24.593 -9.612 -2.177 1.00 97.06 408 PRO A CA 1
ATOM 3188 C C . PRO A 1 408 ? -24.772 -8.097 -1.986 1.00 97.06 408 PRO A C 1
ATOM 3190 O O . PRO A 1 408 ? -24.993 -7.629 -0.871 1.00 97.06 408 PRO A O 1
ATOM 3193 N N . GLY A 1 409 ? -24.638 -7.325 -3.068 1.00 97.06 409 GLY A N 1
ATOM 3194 C CA . GLY A 1 409 ? -24.682 -5.856 -3.030 1.00 97.06 409 GLY A CA 1
ATOM 3195 C C . GLY A 1 409 ? -23.401 -5.170 -2.529 1.00 97.06 409 GLY A C 1
ATOM 3196 O O . GLY A 1 409 ? -23.369 -3.940 -2.432 1.00 97.06 409 GLY A O 1
ATOM 3197 N N . GLY A 1 410 ? -22.349 -5.935 -2.223 1.00 98.38 410 GLY A N 1
ATOM 3198 C CA . GLY A 1 410 ? -21.045 -5.407 -1.841 1.00 98.38 410 GLY A CA 1
ATOM 3199 C C . GLY A 1 410 ? -20.322 -4.703 -2.993 1.00 98.38 410 GLY A C 1
ATOM 3200 O O . GLY A 1 410 ? -20.685 -4.846 -4.162 1.00 98.38 410 GLY A O 1
ATOM 3201 N N . ARG A 1 411 ? -19.284 -3.926 -2.668 1.00 98.75 411 ARG A N 1
ATOM 3202 C CA . ARG A 1 411 ? -18.540 -3.107 -3.642 1.00 98.75 411 ARG A CA 1
ATOM 3203 C C . ARG A 1 411 ? -17.055 -3.432 -3.702 1.00 98.75 411 ARG A C 1
ATOM 3205 O O . ARG A 1 411 ? -16.380 -3.484 -2.678 1.00 98.75 411 ARG A O 1
ATOM 3212 N N . LEU A 1 412 ? -16.533 -3.522 -4.920 1.00 98.75 412 LEU A N 1
ATOM 3213 C CA . LEU A 1 412 ? -15.112 -3.388 -5.215 1.00 98.75 412 LEU A CA 1
ATOM 3214 C C . LEU A 1 412 ? -14.787 -1.904 -5.408 1.00 98.75 412 LEU A C 1
ATOM 3216 O O . LEU A 1 412 ? -15.382 -1.231 -6.251 1.00 98.75 412 LEU A O 1
ATOM 3220 N N . ILE A 1 413 ? -13.821 -1.393 -4.651 1.00 98.75 413 ILE A N 1
ATOM 3221 C CA . ILE A 1 413 ? -13.330 -0.022 -4.769 1.00 98.75 413 ILE A CA 1
ATOM 3222 C C . ILE A 1 413 ? -11.822 -0.054 -4.936 1.00 98.75 413 ILE A C 1
ATOM 3224 O O . ILE A 1 413 ? -11.114 -0.592 -4.090 1.00 98.75 413 ILE A O 1
ATOM 3228 N N . TYR A 1 414 ? -11.294 0.580 -5.976 1.00 98.75 414 TYR A N 1
ATOM 3229 C CA . TYR A 1 414 ? -9.847 0.713 -6.095 1.00 98.75 414 TYR A CA 1
ATOM 3230 C C . TYR A 1 414 ? -9.406 2.072 -6.607 1.00 98.75 414 TYR A C 1
ATOM 3232 O O . TYR A 1 414 ? -10.098 2.746 -7.370 1.00 98.75 414 TYR A O 1
ATOM 3240 N N . HIS A 1 415 ? -8.217 2.463 -6.165 1.00 98.50 415 HIS A N 1
ATOM 3241 C CA . HIS A 1 415 ? -7.462 3.572 -6.716 1.00 98.50 415 HIS A CA 1
ATOM 3242 C C . HIS A 1 415 ? -6.228 3.006 -7.414 1.00 98.50 415 HIS A C 1
ATOM 3244 O O . HIS A 1 415 ? -5.306 2.543 -6.740 1.00 98.50 415 HIS A O 1
ATOM 3250 N N . HIS A 1 416 ? -6.232 3.042 -8.743 1.00 98.50 416 HIS A N 1
ATOM 3251 C CA . HIS A 1 416 ? -5.157 2.517 -9.578 1.00 98.50 416 HIS A CA 1
ATOM 3252 C C . HIS A 1 416 ? -4.235 3.651 -10.011 1.00 98.50 416 HIS A C 1
ATOM 3254 O O . HIS A 1 416 ? -4.697 4.598 -10.654 1.00 98.50 416 HIS A O 1
ATOM 3260 N N . HIS A 1 417 ? -2.953 3.572 -9.652 1.00 98.19 417 HIS A N 1
ATOM 3261 C CA . HIS A 1 417 ? -1.942 4.486 -10.170 1.00 98.19 417 HIS A CA 1
ATOM 3262 C C . HIS A 1 417 ? -1.502 4.023 -11.561 1.00 98.19 417 HIS A C 1
ATOM 3264 O O . HIS A 1 417 ? -1.100 2.878 -11.735 1.00 98.19 417 HIS A O 1
ATOM 3270 N N . ASN A 1 418 ? -1.605 4.901 -12.555 1.00 98.50 418 ASN A N 1
ATOM 3271 C CA . ASN A 1 418 ? -1.335 4.541 -13.940 1.00 98.50 418 ASN A CA 1
ATOM 3272 C C . ASN A 1 418 ? 0.176 4.396 -14.174 1.00 98.50 418 ASN A C 1
ATOM 3274 O O . ASN A 1 418 ? 0.911 5.366 -14.009 1.00 98.50 418 ASN A O 1
ATOM 3278 N N . PHE A 1 419 ? 0.642 3.227 -14.616 1.00 98.44 419 PHE A N 1
ATOM 3279 C CA . PHE A 1 419 ? 2.053 3.046 -14.975 1.00 98.44 419 PHE A CA 1
ATOM 3280 C C . PHE A 1 419 ? 2.502 4.016 -16.079 1.00 98.44 419 PHE A C 1
ATOM 3282 O O . PHE A 1 419 ? 3.623 4.510 -16.046 1.00 98.44 419 PHE A O 1
ATOM 3289 N N . TYR A 1 420 ? 1.613 4.334 -17.021 1.00 98.56 420 TYR A N 1
ATOM 3290 C CA . TYR A 1 420 ? 1.924 5.158 -18.187 1.00 98.56 420 TYR A CA 1
ATOM 3291 C C . TYR A 1 420 ? 1.883 6.668 -17.907 1.00 98.56 420 TYR A C 1
ATOM 3293 O O . TYR A 1 420 ? 2.176 7.463 -18.800 1.00 98.56 420 TYR A O 1
ATOM 3301 N N . CYS A 1 421 ? 1.541 7.107 -16.690 1.00 98.38 421 CYS A N 1
ATOM 3302 C CA . CYS A 1 421 ? 1.677 8.517 -16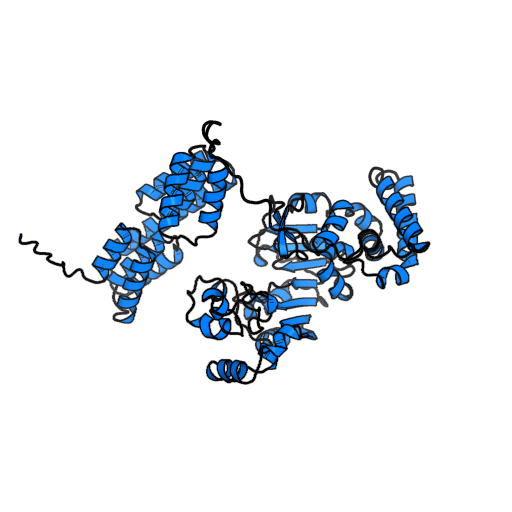.331 1.00 98.38 421 CYS A CA 1
ATOM 3303 C C . CYS A 1 421 ? 3.137 8.866 -16.002 1.00 98.38 421 CYS A C 1
ATOM 3305 O O . CYS A 1 421 ? 3.972 8.004 -15.752 1.00 98.38 421 CYS A O 1
ATOM 3307 N N . TRP A 1 422 ? 3.462 10.160 -15.967 1.00 98.19 422 TRP A N 1
ATOM 3308 C CA . TRP A 1 422 ? 4.851 10.631 -15.843 1.00 98.19 422 TRP A CA 1
ATOM 3309 C C . TRP A 1 422 ? 5.619 10.046 -14.646 1.00 98.19 422 TRP A C 1
ATOM 3311 O O . TRP A 1 422 ? 6.812 9.795 -14.754 1.00 98.19 422 TRP A O 1
ATOM 3321 N N . ASN A 1 423 ? 4.946 9.821 -13.515 1.00 97.25 423 ASN A N 1
ATOM 3322 C CA . ASN A 1 423 ? 5.514 9.255 -12.286 1.00 97.25 423 ASN A CA 1
ATOM 3323 C C . ASN A 1 423 ? 5.050 7.810 -12.007 1.00 97.25 423 ASN A C 1
ATOM 3325 O O . ASN A 1 423 ? 5.169 7.355 -10.864 1.00 97.25 423 ASN A O 1
ATOM 3329 N N . GLY A 1 424 ? 4.512 7.099 -13.005 1.00 97.19 424 GLY A N 1
ATOM 3330 C CA . GLY A 1 424 ? 3.962 5.746 -12.859 1.00 97.19 424 GLY A CA 1
ATOM 3331 C C . GLY A 1 424 ? 4.978 4.705 -12.382 1.00 97.19 424 GLY A C 1
ATOM 3332 O O . GLY A 1 424 ? 4.627 3.758 -11.692 1.00 97.19 424 GLY A O 1
ATOM 3333 N N . HIS A 1 425 ? 6.265 4.943 -12.633 1.00 96.12 425 HIS A N 1
ATOM 3334 C CA . HIS A 1 425 ? 7.388 4.123 -12.167 1.00 96.12 425 HIS A CA 1
ATOM 3335 C C . HIS A 1 425 ? 7.695 4.232 -10.654 1.00 96.12 425 HIS A C 1
ATOM 3337 O O . HIS A 1 425 ? 8.498 3.461 -10.131 1.00 96.12 425 HIS A O 1
ATOM 3343 N N . HIS A 1 426 ? 7.115 5.201 -9.933 1.00 94.06 426 HIS A N 1
ATOM 3344 C CA . HIS A 1 426 ? 7.330 5.475 -8.498 1.00 94.06 426 HIS A CA 1
ATOM 3345 C C . HIS A 1 426 ? 8.784 5.741 -8.033 1.00 94.06 426 HIS A C 1
ATOM 3347 O O . HIS A 1 426 ? 9.029 5.832 -6.824 1.00 94.06 426 HIS A O 1
ATOM 3353 N N . GLN A 1 427 ? 9.746 5.915 -8.942 1.00 93.75 427 GLN A N 1
ATOM 3354 C CA . GLN A 1 427 ? 11.140 6.261 -8.617 1.00 93.75 427 GLN A CA 1
ATOM 3355 C C . GLN A 1 427 ? 11.379 7.780 -8.708 1.00 93.75 427 GLN A C 1
ATOM 3357 O O . GLN A 1 427 ? 10.490 8.547 -9.076 1.00 93.75 427 GLN A O 1
ATOM 3362 N N . ALA A 1 428 ? 12.565 8.245 -8.311 1.00 91.75 428 ALA A N 1
ATOM 3363 C CA . ALA A 1 428 ? 12.956 9.634 -8.525 1.00 91.75 428 ALA A CA 1
ATOM 3364 C C . ALA A 1 428 ? 13.385 9.848 -9.995 1.00 91.75 428 ALA A C 1
ATOM 3366 O O . ALA A 1 428 ? 14.023 8.962 -10.558 1.00 91.75 428 ALA A O 1
ATOM 3367 N N . PRO A 1 429 ? 13.080 11.006 -10.603 1.00 95.44 429 PRO A N 1
ATOM 3368 C CA . PRO A 1 429 ? 12.257 12.084 -10.067 1.00 95.44 429 PRO A CA 1
ATOM 3369 C C . PRO A 1 429 ? 10.766 11.722 -10.156 1.00 95.44 429 PRO A C 1
ATOM 3371 O O . PRO A 1 429 ? 10.292 11.239 -11.170 1.00 95.44 429 PRO A O 1
ATOM 3374 N N . ASN A 1 430 ? 10.004 11.993 -9.094 1.00 91.62 430 ASN A N 1
ATOM 3375 C CA . ASN A 1 430 ? 8.561 11.699 -9.039 1.00 91.62 430 ASN A CA 1
ATOM 3376 C C . ASN A 1 430 ? 7.673 12.942 -9.225 1.00 91.62 430 ASN A C 1
ATOM 3378 O O . ASN A 1 430 ? 6.447 12.845 -9.133 1.00 91.62 430 ASN A O 1
ATOM 3382 N N . GLN A 1 431 ? 8.291 14.105 -9.462 1.00 94.00 431 GLN A N 1
ATOM 3383 C CA . GLN A 1 431 ? 7.639 15.342 -9.885 1.00 94.00 431 GLN A CA 1
ATOM 3384 C C . GLN A 1 431 ? 8.565 16.135 -10.823 1.00 94.00 431 GLN A C 1
ATOM 3386 O O . GLN A 1 431 ? 9.779 16.107 -10.606 1.00 94.00 431 GLN A O 1
ATOM 3391 N N . PRO A 1 432 ? 8.018 16.898 -11.787 1.00 96.44 432 PRO A N 1
ATOM 3392 C CA . PRO A 1 432 ? 8.781 17.746 -12.705 1.00 96.44 432 PRO A CA 1
ATOM 3393 C C . PRO A 1 432 ? 9.844 18.630 -12.052 1.00 96.44 432 PRO A C 1
ATOM 3395 O O . PRO A 1 432 ? 10.966 18.702 -12.532 1.00 96.44 432 PRO A O 1
ATOM 3398 N N . GLN A 1 433 ? 9.517 19.277 -10.934 1.00 96.44 433 GLN A N 1
ATOM 3399 C CA . GLN A 1 433 ? 10.436 20.166 -10.216 1.00 96.44 433 GLN A CA 1
ATOM 3400 C C . GLN A 1 433 ? 11.629 19.448 -9.565 1.00 96.44 433 GLN A C 1
ATOM 3402 O O . GLN A 1 433 ? 12.590 20.104 -9.182 1.00 96.44 433 GLN A O 1
ATOM 3407 N N . ASN A 1 434 ? 11.563 18.122 -9.418 1.00 94.75 434 ASN A N 1
ATOM 3408 C CA . ASN A 1 434 ? 12.645 17.314 -8.854 1.00 94.75 434 ASN A CA 1
ATOM 3409 C C . ASN A 1 434 ? 13.578 16.761 -9.942 1.00 94.75 434 ASN A C 1
ATOM 3411 O O . ASN A 1 434 ? 14.544 16.079 -9.609 1.00 94.75 434 ASN A O 1
ATOM 3415 N N . TYR A 1 435 ? 13.260 16.987 -11.220 1.00 96.94 435 TYR A N 1
ATOM 3416 C CA . TYR A 1 435 ? 14.050 16.503 -12.342 1.00 96.94 435 TYR A CA 1
ATOM 3417 C C . TYR A 1 435 ? 15.230 17.437 -12.629 1.00 96.94 435 TYR A C 1
ATOM 3419 O O . TYR A 1 435 ? 15.065 18.649 -12.766 1.00 96.94 435 TYR A O 1
ATOM 3427 N N . THR A 1 436 ? 16.422 16.860 -12.739 1.00 97.12 436 THR A N 1
ATOM 3428 C CA . THR A 1 436 ? 17.669 17.524 -13.115 1.00 97.12 436 THR A CA 1
ATOM 3429 C C . THR A 1 436 ? 18.185 16.908 -14.420 1.00 97.12 436 THR A C 1
ATOM 3431 O O . THR A 1 436 ? 18.680 15.778 -14.390 1.00 97.12 436 THR A O 1
ATOM 3434 N N . PRO A 1 437 ? 18.072 17.620 -15.558 1.00 96.06 437 PRO A N 1
ATOM 3435 C CA . PRO A 1 437 ? 18.562 17.134 -16.847 1.00 96.06 437 PRO A CA 1
ATOM 3436 C C . PRO A 1 437 ? 20.051 16.777 -16.826 1.00 96.06 437 PRO A C 1
ATOM 3438 O O . PRO A 1 437 ? 20.849 17.472 -16.196 1.00 96.06 437 PRO A O 1
ATOM 3441 N N . GLY A 1 438 ? 20.423 15.710 -17.536 1.00 96.06 438 GLY A N 1
ATOM 3442 C CA . GLY A 1 438 ? 21.805 15.228 -17.643 1.00 96.06 438 GLY A CA 1
ATOM 3443 C C . GLY A 1 438 ? 22.201 14.230 -16.552 1.00 96.06 438 GLY A C 1
ATOM 3444 O O . GLY A 1 438 ? 23.270 13.620 -16.623 1.00 96.06 438 GLY A O 1
ATOM 3445 N N . VAL A 1 439 ? 21.350 14.019 -15.542 1.00 96.75 439 VAL A N 1
ATOM 3446 C CA . VAL A 1 439 ? 21.532 12.929 -14.581 1.00 96.75 439 VAL A CA 1
ATOM 3447 C C . VAL A 1 439 ? 20.994 11.649 -15.210 1.00 96.75 439 VAL A C 1
ATOM 3449 O O . VAL A 1 439 ? 19.787 11.421 -15.215 1.00 96.75 439 VAL A O 1
ATOM 3452 N N . ALA A 1 440 ? 21.895 10.786 -15.687 1.00 95.31 440 ALA A N 1
ATOM 3453 C CA . ALA A 1 440 ? 21.558 9.600 -16.482 1.00 95.31 440 ALA A CA 1
ATOM 3454 C C . ALA A 1 440 ? 20.450 8.712 -15.880 1.00 95.31 440 ALA A C 1
ATOM 3456 O O . ALA A 1 440 ? 19.613 8.185 -16.610 1.00 95.31 440 ALA A O 1
ATOM 3457 N N . GLU A 1 441 ? 20.417 8.540 -14.555 1.00 92.38 441 GLU A N 1
ATOM 3458 C CA . GLU A 1 441 ? 19.354 7.778 -13.886 1.00 92.38 441 GLU A CA 1
ATOM 3459 C C . GLU A 1 441 ? 17.994 8.485 -13.972 1.00 92.38 441 GLU A C 1
ATOM 3461 O O . GLU A 1 441 ? 16.985 7.844 -14.257 1.00 92.38 441 GLU A O 1
ATOM 3466 N N . GLN A 1 442 ? 17.962 9.806 -13.783 1.00 96.50 442 GLN A N 1
ATOM 3467 C CA . GLN A 1 442 ? 16.730 10.580 -13.885 1.00 96.50 442 GLN A CA 1
ATOM 3468 C C . GLN A 1 442 ? 16.256 10.701 -15.330 1.00 96.50 442 GLN A C 1
ATOM 3470 O O . GLN A 1 442 ? 15.061 10.577 -15.576 1.00 96.50 442 GLN A O 1
ATOM 3475 N N . ASP A 1 443 ? 17.171 10.884 -16.283 1.00 96.62 443 ASP A N 1
ATOM 3476 C CA . ASP A 1 443 ? 16.851 10.961 -17.711 1.00 96.62 443 ASP A CA 1
ATOM 3477 C C . ASP A 1 443 ? 16.197 9.668 -18.215 1.00 96.62 443 ASP A C 1
ATOM 3479 O O . ASP A 1 443 ? 15.325 9.717 -19.077 1.00 96.62 443 ASP A O 1
ATOM 3483 N N . ARG A 1 444 ? 16.551 8.508 -17.644 1.00 96.06 444 ARG A N 1
ATOM 3484 C CA . ARG A 1 444 ? 15.893 7.224 -17.949 1.00 96.06 444 ARG A CA 1
ATOM 3485 C C . ARG A 1 444 ? 14.459 7.126 -17.433 1.00 96.06 444 ARG A C 1
ATOM 3487 O O . ARG A 1 444 ? 13.709 6.299 -17.936 1.00 96.06 444 ARG A O 1
ATOM 3494 N N . MET A 1 445 ? 14.086 7.926 -16.438 1.00 96.75 445 MET A N 1
ATOM 3495 C CA . MET A 1 445 ? 12.783 7.835 -15.771 1.00 96.75 445 MET A CA 1
ATOM 3496 C C . MET A 1 445 ? 11.835 8.969 -16.168 1.00 96.75 445 MET A C 1
ATOM 3498 O O . MET A 1 445 ? 10.644 8.739 -16.394 1.00 96.75 445 MET A O 1
ATOM 3502 N N . ALA A 1 446 ? 12.372 10.185 -16.266 1.00 96.94 446 ALA A N 1
ATOM 3503 C CA . ALA A 1 446 ? 11.643 11.402 -16.575 1.00 96.94 446 ALA A CA 1
ATOM 3504 C C . ALA A 1 446 ? 11.099 11.403 -18.009 1.00 96.94 446 ALA A C 1
ATOM 3506 O O . ALA A 1 446 ? 11.557 10.666 -18.880 1.00 96.94 446 ALA A O 1
ATOM 3507 N N . ASP A 1 447 ? 10.107 12.260 -18.243 1.00 97.06 447 ASP A N 1
ATOM 3508 C CA . ASP A 1 447 ? 9.493 12.487 -19.558 1.00 97.06 447 ASP A CA 1
ATOM 3509 C C . ASP A 1 447 ? 9.052 11.196 -20.242 1.00 97.06 447 ASP A C 1
ATOM 3511 O O . ASP A 1 447 ? 9.247 11.008 -21.439 1.00 97.06 447 ASP A O 1
ATOM 3515 N N . TRP A 1 448 ? 8.438 10.315 -19.445 1.00 98.44 448 TRP A N 1
ATOM 3516 C CA . TRP A 1 448 ? 7.919 9.019 -19.878 1.00 98.44 448 TRP A CA 1
ATOM 3517 C C . TRP A 1 448 ? 8.981 8.048 -20.417 1.00 98.44 448 TRP A C 1
ATOM 3519 O O . TRP A 1 448 ? 8.637 6.973 -20.904 1.00 98.44 448 TRP A O 1
ATOM 3529 N N . ASN A 1 449 ? 10.276 8.348 -20.259 1.00 98.25 449 ASN A N 1
ATOM 3530 C CA . ASN A 1 449 ? 11.344 7.454 -20.707 1.00 98.25 449 ASN A CA 1
ATOM 3531 C C . ASN A 1 449 ? 11.337 6.107 -19.979 1.00 98.25 449 ASN A C 1
ATOM 3533 O O . ASN A 1 449 ? 11.809 5.130 -20.552 1.00 98.25 449 ASN A O 1
ATOM 3537 N N . HIS A 1 450 ? 10.742 6.016 -18.784 1.00 98.06 450 HIS A N 1
ATOM 3538 C CA . HIS A 1 450 ? 10.568 4.735 -18.101 1.00 98.06 450 HIS A CA 1
ATOM 3539 C C . HIS A 1 450 ? 9.710 3.745 -18.906 1.00 98.06 450 HIS A C 1
ATOM 3541 O O . HIS A 1 450 ? 9.940 2.549 -18.786 1.00 98.06 450 HIS A O 1
ATOM 3547 N N . ILE A 1 451 ? 8.774 4.213 -19.746 1.00 98.38 451 ILE A N 1
ATOM 3548 C CA . ILE A 1 451 ? 7.978 3.348 -20.635 1.00 98.38 451 ILE A CA 1
ATOM 3549 C C . ILE A 1 451 ? 8.890 2.697 -21.678 1.00 98.38 451 ILE A C 1
ATOM 3551 O O . ILE A 1 451 ? 8.854 1.487 -21.871 1.00 98.38 451 ILE A O 1
ATOM 3555 N N . ILE A 1 452 ? 9.738 3.507 -22.314 1.00 98.38 452 ILE A N 1
ATOM 3556 C CA . ILE A 1 452 ? 10.655 3.064 -23.373 1.00 98.38 452 ILE A CA 1
ATOM 3557 C C . ILE A 1 452 ? 11.764 2.186 -22.792 1.00 98.38 452 ILE A C 1
ATOM 3559 O O . ILE A 1 452 ? 12.175 1.216 -23.412 1.00 98.38 452 ILE A O 1
ATOM 3563 N N . ALA A 1 453 ? 12.258 2.530 -21.603 1.00 97.25 453 ALA A N 1
ATOM 3564 C CA . ALA A 1 453 ? 13.367 1.834 -20.969 1.00 97.25 453 ALA A CA 1
ATOM 3565 C C . ALA A 1 453 ? 12.946 0.535 -20.261 1.00 97.25 453 ALA A C 1
ATOM 3567 O O . ALA A 1 453 ? 13.807 -0.308 -20.023 1.00 97.25 453 ALA A O 1
ATOM 3568 N N . ALA A 1 454 ? 11.667 0.358 -19.904 1.00 96.88 454 ALA A N 1
ATOM 3569 C CA . ALA A 1 454 ? 11.203 -0.804 -19.140 1.00 96.88 454 ALA A CA 1
ATOM 3570 C C . ALA A 1 454 ? 11.553 -2.165 -19.780 1.00 96.88 454 ALA A C 1
ATOM 3572 O O . ALA A 1 454 ? 12.071 -3.014 -19.049 1.00 96.88 454 ALA A O 1
ATOM 3573 N N . PRO A 1 455 ? 11.371 -2.395 -21.100 1.00 96.31 455 PRO A N 1
ATOM 3574 C CA . PRO A 1 455 ? 11.745 -3.664 -21.736 1.00 96.31 455 PRO A CA 1
ATOM 3575 C C . PRO A 1 455 ? 13.231 -4.018 -21.604 1.00 96.31 455 PRO A C 1
ATOM 3577 O O . PRO A 1 455 ? 13.574 -5.194 -21.515 1.00 96.31 455 PRO A O 1
ATOM 3580 N N . ASP A 1 456 ? 14.102 -3.007 -21.551 1.00 95.69 456 ASP A N 1
ATOM 3581 C CA . ASP A 1 456 ? 15.553 -3.181 -21.433 1.00 95.69 456 ASP A CA 1
ATOM 3582 C C . ASP A 1 456 ? 16.026 -3.264 -19.971 1.00 95.69 456 ASP A C 1
ATOM 3584 O O . ASP A 1 456 ? 17.196 -3.552 -19.693 1.00 95.69 456 ASP A O 1
ATOM 3588 N N . MET A 1 457 ? 15.142 -2.995 -19.003 1.00 94.06 457 MET A N 1
ATOM 3589 C CA . MET A 1 457 ? 15.473 -3.126 -17.588 1.00 94.06 457 MET A CA 1
ATOM 3590 C C . MET A 1 457 ? 15.535 -4.604 -17.173 1.00 94.06 457 MET A C 1
ATOM 3592 O O . MET A 1 457 ? 14.750 -5.425 -17.650 1.00 94.06 457 MET A O 1
ATOM 3596 N N . PRO A 1 458 ? 16.421 -4.966 -16.225 1.00 94.06 458 PRO A N 1
ATOM 3597 C CA . PRO A 1 458 ? 16.453 -6.313 -15.663 1.00 94.06 458 PRO A CA 1
ATOM 3598 C C . PRO A 1 458 ? 15.077 -6.773 -15.165 1.00 94.06 458 PRO A C 1
ATOM 3600 O O . PRO A 1 458 ? 14.301 -5.975 -14.640 1.00 94.06 458 PRO A O 1
ATOM 3603 N N . ALA A 1 459 ? 14.775 -8.066 -15.287 1.00 87.38 459 ALA A N 1
ATOM 3604 C CA . ALA A 1 459 ? 13.488 -8.618 -14.853 1.00 87.38 459 ALA A CA 1
ATOM 3605 C C . ALA A 1 459 ? 13.232 -8.439 -13.344 1.00 87.38 459 ALA A C 1
ATOM 3607 O O . ALA A 1 459 ? 12.086 -8.352 -12.924 1.00 87.38 459 ALA A O 1
ATOM 3608 N N . ASP A 1 460 ? 14.290 -8.366 -12.531 1.00 90.12 460 ASP A N 1
ATOM 3609 C CA . ASP A 1 460 ? 14.239 -8.104 -11.089 1.00 90.12 460 ASP A CA 1
ATOM 3610 C C . ASP A 1 460 ? 14.252 -6.605 -10.738 1.00 90.12 460 ASP A C 1
ATOM 3612 O O . ASP A 1 460 ? 14.141 -6.233 -9.566 1.00 90.12 460 ASP A O 1
ATOM 3616 N N . HIS A 1 461 ? 14.363 -5.724 -11.736 1.00 93.19 461 HIS A N 1
ATOM 3617 C CA . HIS A 1 461 ? 14.234 -4.291 -11.528 1.00 93.19 461 HIS A CA 1
ATOM 3618 C C . HIS A 1 461 ? 12.817 -3.957 -11.053 1.00 93.19 461 HIS A C 1
ATOM 3620 O O . HIS A 1 461 ? 11.840 -4.522 -11.536 1.00 93.19 461 HIS A O 1
ATOM 3626 N N . TYR A 1 462 ? 12.683 -2.989 -10.143 1.00 93.44 462 TYR A N 1
ATOM 3627 C CA . TYR A 1 462 ? 11.397 -2.638 -9.531 1.00 93.44 462 TYR A CA 1
ATOM 3628 C C . TYR A 1 462 ? 10.289 -2.322 -10.550 1.00 93.44 462 TYR A C 1
ATOM 3630 O O . TYR A 1 462 ? 9.147 -2.711 -10.338 1.00 93.44 462 TYR A O 1
ATOM 3638 N N . VAL A 1 463 ? 10.629 -1.669 -11.665 1.00 95.31 463 VAL A N 1
ATOM 3639 C CA . VAL A 1 463 ? 9.678 -1.362 -12.749 1.00 95.31 463 VAL A CA 1
ATOM 3640 C C . VAL A 1 463 ? 9.072 -2.622 -13.377 1.00 95.31 463 VAL A C 1
ATOM 3642 O O . VAL A 1 463 ? 7.908 -2.589 -13.753 1.00 95.31 463 VAL A O 1
ATOM 3645 N N . ASN A 1 464 ? 9.824 -3.722 -13.454 1.00 93.56 464 ASN A N 1
ATOM 3646 C CA . ASN A 1 464 ? 9.377 -4.967 -14.085 1.00 93.56 464 ASN A CA 1
ATOM 3647 C C . ASN A 1 464 ? 8.863 -5.989 -13.061 1.00 93.56 464 ASN A C 1
ATOM 3649 O O . ASN A 1 464 ? 7.896 -6.695 -13.322 1.00 93.56 464 ASN A O 1
ATOM 3653 N N . ALA A 1 465 ? 9.483 -6.061 -11.881 1.00 91.56 465 ALA A N 1
ATOM 3654 C CA . ALA A 1 465 ? 9.115 -7.013 -10.832 1.00 91.56 465 ALA A CA 1
ATOM 3655 C C . ALA A 1 465 ? 8.034 -6.493 -9.873 1.00 91.56 465 ALA A C 1
ATOM 3657 O O . ALA A 1 465 ? 7.366 -7.279 -9.205 1.00 91.56 465 ALA A O 1
ATOM 3658 N N . GLY A 1 466 ? 7.929 -5.173 -9.717 1.00 92.62 466 GLY A N 1
ATOM 3659 C CA . GLY A 1 466 ? 7.099 -4.528 -8.701 1.00 92.62 466 GLY A CA 1
ATOM 3660 C C . GLY A 1 466 ? 5.898 -3.773 -9.252 1.00 92.62 466 GLY A C 1
ATOM 3661 O O . GLY A 1 466 ? 5.082 -3.323 -8.448 1.00 92.62 466 GLY A O 1
ATOM 3662 N N . LEU A 1 467 ? 5.794 -3.610 -10.572 1.00 96.94 467 LEU A N 1
ATOM 3663 C CA . LEU A 1 467 ? 4.692 -2.923 -11.235 1.00 96.94 467 LEU A CA 1
ATOM 3664 C C . LEU A 1 467 ? 4.169 -3.780 -12.383 1.00 96.94 467 LEU A C 1
ATOM 3666 O O . LEU A 1 467 ? 4.951 -4.328 -13.154 1.00 96.94 467 LEU A O 1
ATOM 3670 N N . ASN A 1 468 ? 2.850 -3.869 -12.512 1.00 95.94 468 ASN A N 1
ATOM 3671 C CA . ASN A 1 468 ? 2.241 -4.283 -13.761 1.00 95.94 468 ASN A CA 1
ATOM 3672 C C . ASN 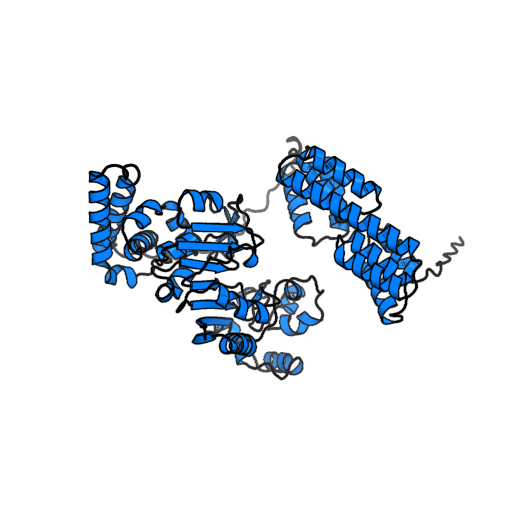A 1 468 ? 2.204 -3.097 -14.728 1.00 95.94 468 ASN A C 1
ATOM 3674 O O . ASN A 1 468 ? 2.221 -1.931 -14.336 1.00 95.94 468 ASN A O 1
ATOM 3678 N N . HIS A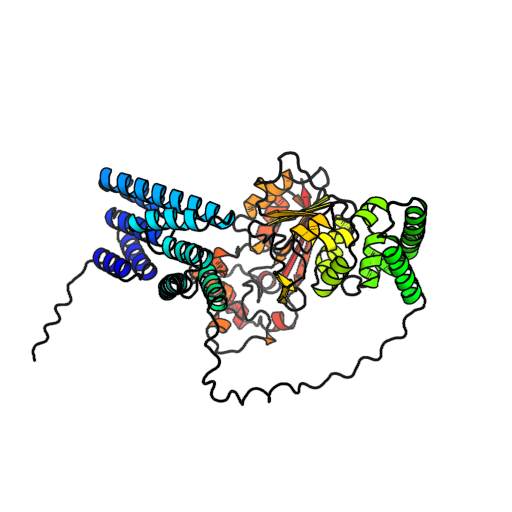 1 469 ? 2.163 -3.410 -16.017 1.00 97.19 469 HIS A N 1
ATOM 3679 C CA . HIS A 1 469 ? 2.047 -2.417 -17.083 1.00 97.19 469 HIS A CA 1
ATOM 3680 C C . HIS A 1 469 ? 0.649 -2.491 -17.706 1.00 97.19 469 HIS A C 1
ATOM 3682 O O . HIS A 1 469 ? 0.495 -2.393 -18.917 1.00 97.19 469 HIS A O 1
ATOM 3688 N N . ILE A 1 470 ? -0.385 -2.742 -16.888 1.00 97.94 470 ILE A N 1
ATOM 3689 C CA . ILE A 1 470 ? -1.763 -2.795 -17.386 1.00 97.94 470 ILE A CA 1
ATOM 3690 C C . ILE A 1 470 ? -2.219 -1.392 -17.785 1.00 97.94 470 ILE A C 1
ATOM 3692 O O . ILE A 1 470 ? -2.019 -0.421 -17.053 1.00 97.94 470 ILE A O 1
ATOM 3696 N N . ARG A 1 471 ? -2.852 -1.264 -18.948 1.00 98.25 471 ARG A N 1
ATOM 3697 C CA . ARG A 1 471 ? -3.429 0.008 -19.386 1.00 98.25 471 ARG A CA 1
ATOM 3698 C C . ARG A 1 471 ? -4.776 0.257 -18.730 1.00 98.25 471 ARG A C 1
ATOM 3700 O O . ARG A 1 471 ? -5.512 -0.667 -18.379 1.00 98.25 471 ARG A O 1
ATOM 3707 N N . LEU A 1 472 ? -5.163 1.530 -18.672 1.00 98.50 472 LEU A N 1
ATOM 3708 C CA . LEU A 1 472 ? -6.431 1.951 -18.072 1.00 98.50 472 LEU A CA 1
ATOM 3709 C C . LEU A 1 472 ? -7.647 1.275 -18.718 1.00 98.50 472 LEU A C 1
ATOM 3711 O O . LEU A 1 472 ? -8.562 0.860 -18.013 1.00 98.50 472 LEU A O 1
ATOM 3715 N N . ASN A 1 473 ? -7.653 1.121 -20.045 1.00 98.44 473 ASN A N 1
ATOM 3716 C CA . ASN A 1 473 ? -8.752 0.448 -20.743 1.00 98.44 473 ASN A CA 1
ATOM 3717 C C . ASN A 1 473 ? -8.776 -1.062 -20.473 1.00 98.44 473 ASN A C 1
ATOM 3719 O O . ASN A 1 473 ? -9.848 -1.655 -20.425 1.00 98.44 473 ASN A O 1
ATOM 3723 N N . GLU A 1 474 ? -7.617 -1.681 -20.257 1.00 98.25 474 GLU A N 1
ATOM 3724 C CA . GLU A 1 474 ? -7.526 -3.115 -19.983 1.00 98.25 474 GLU A CA 1
ATOM 3725 C C . GLU A 1 474 ? -8.016 -3.448 -18.576 1.00 98.25 474 GLU A C 1
ATOM 3727 O O . GLU A 1 474 ? -8.815 -4.368 -18.415 1.00 98.25 474 GLU A O 1
ATOM 3732 N N . ILE A 1 475 ? -7.594 -2.682 -17.561 1.00 98.38 475 ILE A N 1
ATOM 3733 C CA . ILE A 1 475 ? -8.098 -2.872 -16.195 1.00 98.38 475 ILE A CA 1
ATOM 3734 C C . ILE A 1 475 ? -9.585 -2.506 -16.103 1.00 98.38 475 ILE A C 1
ATOM 3736 O O . ILE A 1 475 ? -10.332 -3.190 -15.409 1.00 98.38 475 ILE A O 1
ATOM 3740 N N . LYS A 1 476 ? -10.055 -1.502 -16.862 1.00 98.62 476 LYS A N 1
ATOM 3741 C CA . LYS A 1 476 ? -11.492 -1.205 -16.983 1.00 98.62 476 LYS A CA 1
ATOM 3742 C C . LYS A 1 476 ? -12.266 -2.396 -17.542 1.00 98.62 476 LYS A C 1
ATOM 3744 O O . LYS A 1 476 ? -13.227 -2.832 -16.918 1.00 98.62 476 LYS A O 1
ATOM 3749 N N . ALA A 1 477 ? -11.820 -2.944 -18.672 1.00 98.44 477 ALA A N 1
ATOM 3750 C CA . ALA A 1 477 ? -12.476 -4.069 -19.330 1.00 98.44 477 ALA A CA 1
ATOM 3751 C C . ALA A 1 477 ? -12.453 -5.342 -18.467 1.00 98.44 477 ALA A C 1
ATOM 3753 O O . ALA A 1 477 ? -13.442 -6.073 -18.416 1.00 98.44 477 ALA A O 1
ATOM 3754 N N . ALA A 1 478 ? -11.349 -5.599 -17.756 1.00 97.88 478 ALA A N 1
ATOM 3755 C CA . ALA A 1 478 ? -11.259 -6.699 -16.797 1.00 97.88 478 ALA A CA 1
ATOM 3756 C C . ALA A 1 478 ? -12.298 -6.548 -15.672 1.00 97.88 478 ALA A C 1
ATOM 3758 O O . ALA A 1 478 ? -12.991 -7.511 -15.346 1.00 97.88 478 ALA A O 1
ATOM 3759 N N . THR A 1 479 ? -12.470 -5.334 -15.138 1.00 98.62 479 THR A N 1
ATOM 3760 C CA . THR A 1 479 ? -13.506 -5.037 -14.140 1.00 98.62 479 THR A CA 1
ATOM 3761 C C . THR A 1 479 ? -14.913 -5.178 -14.726 1.00 98.62 479 THR A C 1
ATOM 3763 O O . THR A 1 479 ? -15.731 -5.900 -14.161 1.00 98.62 479 THR A O 1
ATOM 3766 N N . GLU A 1 480 ? -15.201 -4.581 -15.885 1.00 98.50 480 GLU A N 1
ATOM 3767 C CA . GLU A 1 480 ? -16.521 -4.635 -16.538 1.00 98.50 480 GLU A CA 1
ATOM 3768 C C . GLU A 1 480 ? -16.961 -6.057 -16.899 1.00 98.50 480 GLU A C 1
ATOM 3770 O O . GLU A 1 480 ? -18.158 -6.335 -16.983 1.00 98.50 480 GLU A O 1
ATOM 3775 N N . ARG A 1 481 ? -16.024 -6.988 -17.092 1.00 98.19 481 ARG A N 1
ATOM 3776 C CA . ARG A 1 481 ? -16.354 -8.395 -17.343 1.00 98.19 481 ARG A CA 1
ATOM 3777 C C . ARG A 1 481 ? -17.078 -9.046 -16.161 1.00 98.19 481 ARG A C 1
ATOM 3779 O O . ARG A 1 481 ? -17.972 -9.857 -16.381 1.00 98.19 481 ARG A O 1
ATOM 3786 N N . HIS A 1 482 ? -16.725 -8.679 -14.930 1.00 98.19 482 HIS A N 1
ATOM 3787 C CA . HIS A 1 482 ? -17.207 -9.344 -13.710 1.00 98.19 482 HIS A CA 1
ATOM 3788 C C . HIS A 1 482 ? -18.059 -8.445 -12.803 1.00 98.19 482 HIS A C 1
ATOM 3790 O O . HIS A 1 482 ? -18.759 -8.949 -11.922 1.00 98.19 482 HIS A O 1
ATOM 3796 N N . TYR A 1 483 ? -18.022 -7.133 -13.036 1.00 98.62 483 TYR A N 1
ATOM 3797 C CA . TYR A 1 483 ? -18.675 -6.117 -12.222 1.00 98.62 483 TYR A CA 1
ATOM 3798 C C . TYR A 1 483 ? -19.421 -5.102 -13.096 1.00 98.62 483 TYR A C 1
ATOM 3800 O O . TYR A 1 483 ? -19.040 -4.830 -14.235 1.00 98.62 483 TYR A O 1
ATOM 3808 N N . ALA A 1 484 ? -20.488 -4.521 -12.558 1.00 98.50 484 ALA A N 1
ATOM 3809 C CA . ALA A 1 484 ? -21.108 -3.312 -13.072 1.00 98.50 484 ALA A CA 1
ATOM 3810 C C . ALA A 1 484 ? -20.373 -2.093 -12.492 1.00 98.50 484 ALA A C 1
ATOM 3812 O O . ALA A 1 484 ? -20.230 -1.967 -11.276 1.00 98.50 484 ALA A O 1
ATOM 3813 N N . LEU A 1 485 ? -19.875 -1.203 -13.354 1.00 98.62 485 LEU A N 1
ATOM 3814 C CA . LEU A 1 485 ? -19.206 0.020 -12.908 1.00 98.62 485 LEU A CA 1
ATOM 3815 C C . LEU A 1 485 ? -20.238 1.039 -12.413 1.00 98.62 485 LEU A C 1
ATOM 3817 O O . LEU A 1 485 ? -21.090 1.479 -13.179 1.00 98.62 485 LEU A O 1
ATOM 3821 N N . GLU A 1 486 ? -20.112 1.461 -11.156 1.00 98.44 486 GLU A N 1
ATOM 3822 C CA . GLU A 1 486 ? -20.851 2.605 -10.607 1.00 98.44 486 GLU A CA 1
ATOM 3823 C C . GLU A 1 486 ? -20.084 3.909 -10.868 1.00 98.44 486 GLU A C 1
ATOM 3825 O O . GLU A 1 486 ? -20.663 4.930 -11.237 1.00 98.44 486 GLU A O 1
ATOM 3830 N N . ILE A 1 487 ? -18.758 3.880 -10.686 1.00 98.56 487 ILE A N 1
ATOM 3831 C CA . ILE A 1 487 ? -17.871 5.023 -10.914 1.00 98.56 487 ILE A CA 1
ATOM 3832 C C . ILE A 1 487 ? -16.619 4.571 -11.646 1.00 98.56 487 ILE A C 1
ATOM 3834 O O . ILE A 1 487 ? -15.917 3.664 -11.206 1.00 98.56 487 ILE A O 1
ATOM 3838 N N . TRP A 1 488 ? -16.281 5.314 -12.697 1.00 98.56 488 TRP A N 1
ATOM 3839 C CA . TRP A 1 488 ? -14.968 5.316 -13.324 1.00 98.56 488 TRP A CA 1
ATOM 3840 C C . TRP A 1 488 ? -14.478 6.760 -13.422 1.00 98.56 488 TRP A C 1
ATOM 3842 O O . TRP A 1 488 ? -14.837 7.491 -14.344 1.00 98.56 488 TRP A O 1
ATOM 3852 N N . LYS A 1 489 ? -13.711 7.208 -12.424 1.00 98.44 489 LYS A N 1
ATOM 3853 C CA . LYS A 1 489 ? -13.226 8.588 -12.355 1.00 98.44 489 LYS A CA 1
ATOM 3854 C C . LYS A 1 489 ? -11.735 8.647 -12.627 1.00 98.44 489 LYS A C 1
ATOM 3856 O O . LYS A 1 489 ? -10.926 8.318 -11.758 1.00 98.44 489 LYS A O 1
ATOM 3861 N N . GLU A 1 490 ? -11.391 9.149 -13.800 1.00 98.62 490 GLU A N 1
ATOM 3862 C CA . GLU A 1 490 ? -10.022 9.504 -14.157 1.00 98.62 490 GLU A CA 1
ATOM 3863 C C . GLU A 1 490 ? -9.571 10.751 -13.393 1.00 98.62 490 GLU A C 1
ATOM 3865 O O . GLU A 1 490 ? -10.346 11.670 -13.113 1.00 98.62 490 GLU A O 1
ATOM 3870 N N . ILE A 1 491 ? -8.311 10.733 -12.976 1.00 98.25 491 ILE A N 1
ATOM 3871 C CA . ILE A 1 491 ? -7.666 11.795 -12.217 1.00 98.25 491 ILE A CA 1
ATOM 3872 C C . ILE A 1 491 ? -6.474 12.244 -13.046 1.00 98.25 491 ILE A C 1
ATOM 3874 O O . ILE A 1 491 ? -5.472 11.533 -13.132 1.00 98.25 491 ILE A O 1
ATOM 3878 N N . ASP A 1 492 ? -6.585 13.422 -13.648 1.00 98.44 492 ASP A N 1
ATOM 3879 C CA . ASP A 1 492 ? -5.519 13.983 -14.466 1.00 98.44 492 ASP A CA 1
ATOM 3880 C C . ASP A 1 492 ? -4.258 14.279 -13.654 1.00 98.44 492 ASP A C 1
ATOM 3882 O O . ASP A 1 492 ? -4.288 14.632 -12.468 1.00 98.44 492 ASP A O 1
ATOM 3886 N N . SER A 1 493 ? -3.123 14.163 -14.331 1.00 97.81 493 SER A N 1
ATOM 3887 C CA . SER A 1 493 ? -1.841 14.624 -13.821 1.00 97.81 493 SER A CA 1
ATOM 3888 C C . SER A 1 493 ? -1.868 16.141 -13.607 1.00 97.81 493 SER A C 1
ATOM 3890 O O . SER A 1 493 ? -2.526 16.868 -14.356 1.00 97.81 493 SER A O 1
ATOM 3892 N N . PRO A 1 494 ? -1.115 16.668 -12.623 1.00 96.50 494 PRO A N 1
ATOM 3893 C CA . PRO A 1 494 ? -1.014 18.107 -12.416 1.00 96.50 494 PRO A CA 1
ATOM 3894 C C . PRO A 1 494 ? -0.546 18.842 -13.678 1.00 96.50 494 PRO A C 1
ATOM 3896 O O . PRO A 1 494 ? 0.258 18.316 -14.446 1.00 96.50 494 PRO A O 1
ATOM 3899 N N . ALA A 1 495 ? -0.941 20.108 -13.838 1.00 97.44 495 ALA A N 1
ATOM 3900 C CA . ALA A 1 495 ? -0.573 20.911 -15.009 1.00 97.44 495 ALA A CA 1
ATOM 3901 C C . ALA A 1 495 ? 0.949 20.990 -15.258 1.00 97.44 495 ALA A C 1
ATOM 3903 O O . ALA A 1 495 ? 1.398 21.065 -16.397 1.00 97.44 495 ALA A O 1
ATOM 3904 N N . ALA A 1 496 ? 1.761 20.954 -14.195 1.00 97.00 496 ALA A N 1
ATOM 3905 C CA . ALA A 1 496 ? 3.220 20.921 -14.311 1.00 97.00 496 ALA A CA 1
ATOM 3906 C C . ALA A 1 496 ? 3.736 19.663 -15.035 1.00 97.00 496 ALA A C 1
ATOM 3908 O O . ALA A 1 496 ? 4.751 19.732 -15.718 1.00 97.00 496 ALA A O 1
ATOM 3909 N N . VAL A 1 497 ? 3.040 18.530 -14.894 1.00 96.75 497 VAL A N 1
ATOM 3910 C CA . VAL A 1 497 ? 3.338 17.281 -15.606 1.00 96.75 497 VAL A CA 1
ATOM 3911 C C . VAL A 1 497 ? 2.836 17.365 -17.042 1.00 96.75 497 VAL A C 1
ATOM 3913 O O . VAL A 1 497 ? 3.603 17.128 -17.969 1.00 96.75 497 VAL A O 1
ATOM 3916 N N . THR A 1 498 ? 1.576 17.758 -17.252 1.00 96.81 498 THR A N 1
ATOM 3917 C CA . THR A 1 498 ? 0.980 17.771 -18.600 1.00 96.81 498 THR A CA 1
ATOM 3918 C C . THR A 1 498 ? 1.683 18.745 -19.547 1.00 96.81 498 THR A C 1
ATOM 3920 O O . THR A 1 498 ? 1.814 18.448 -20.730 1.00 96.81 498 THR A O 1
ATOM 3923 N N . LYS A 1 499 ? 2.227 19.858 -19.035 1.00 97.44 499 LYS A N 1
ATOM 3924 C CA . LYS A 1 499 ? 3.064 20.797 -19.806 1.00 97.44 499 LYS A CA 1
ATOM 3925 C C . LYS A 1 499 ? 4.362 20.182 -20.344 1.00 97.44 499 LYS A C 1
ATOM 3927 O O . LYS A 1 499 ? 4.906 20.709 -21.308 1.00 97.44 499 LYS A O 1
ATOM 3932 N N . ARG A 1 500 ? 4.868 19.098 -19.744 1.00 97.50 500 ARG A N 1
ATOM 3933 C CA . ARG A 1 500 ? 6.068 18.395 -20.234 1.00 97.50 500 ARG A CA 1
ATOM 3934 C C . ARG A 1 500 ? 5.773 17.447 -21.392 1.00 97.50 500 ARG A C 1
ATOM 3936 O O . ARG A 1 500 ? 6.687 17.127 -22.144 1.00 97.50 500 ARG A O 1
ATOM 3943 N N . LEU A 1 501 ? 4.515 17.044 -21.579 1.00 98.00 501 LEU A N 1
ATOM 3944 C CA . LEU A 1 501 ? 4.086 16.221 -22.710 1.00 98.00 501 LEU A CA 1
ATOM 3945 C C . LEU A 1 501 ? 3.930 17.082 -23.975 1.00 98.00 501 LEU A C 1
ATOM 3947 O O . LEU A 1 501 ? 2.822 17.355 -24.438 1.00 98.00 501 LEU A O 1
ATOM 3951 N N . ASN A 1 502 ? 5.054 17.566 -24.502 1.00 97.25 502 ASN A N 1
ATOM 3952 C CA . ASN A 1 502 ? 5.093 18.293 -25.769 1.00 97.25 502 ASN A CA 1
ATOM 3953 C C . ASN A 1 502 ? 5.028 17.327 -26.971 1.00 97.25 502 ASN A C 1
ATOM 3955 O O . ASN A 1 502 ? 5.076 16.108 -26.810 1.00 97.25 502 ASN A O 1
ATOM 3959 N N . HIS A 1 503 ? 4.922 17.876 -28.186 1.00 97.81 503 HIS A N 1
ATOM 3960 C CA . HIS A 1 503 ? 4.795 17.079 -29.410 1.00 97.81 503 HIS A CA 1
ATOM 3961 C C . HIS A 1 503 ? 5.966 16.105 -29.619 1.00 97.81 503 HIS A C 1
ATOM 3963 O O . HIS A 1 503 ? 5.736 14.966 -30.006 1.00 97.81 503 HIS A O 1
ATOM 3969 N N . SER A 1 504 ? 7.197 16.516 -29.297 1.00 97.69 504 SER A N 1
ATOM 3970 C CA . SER A 1 504 ? 8.386 15.664 -29.428 1.00 97.69 504 SER A CA 1
ATOM 3971 C C . SER A 1 504 ? 8.354 14.480 -28.457 1.00 97.69 504 SER A C 1
ATOM 3973 O O . SER A 1 504 ? 8.576 13.343 -28.864 1.00 97.69 504 SER A O 1
ATOM 3975 N N . VAL A 1 505 ? 7.994 14.716 -27.188 1.00 97.81 505 VAL A N 1
ATOM 3976 C CA . VAL A 1 505 ? 7.853 13.643 -26.188 1.00 97.81 505 VAL A CA 1
ATOM 3977 C C . VAL A 1 505 ? 6.740 12.672 -26.585 1.00 97.81 505 VAL A C 1
ATOM 3979 O O . VAL A 1 505 ? 6.946 11.462 -26.549 1.00 97.81 505 VAL A O 1
ATOM 3982 N N . LEU A 1 506 ? 5.581 13.183 -27.013 1.00 98.25 506 LEU A N 1
ATOM 3983 C CA . LEU A 1 506 ? 4.473 12.338 -27.461 1.00 98.25 506 LEU A CA 1
ATOM 3984 C C . LEU A 1 506 ? 4.860 11.503 -28.690 1.00 98.25 506 LEU A C 1
ATOM 3986 O O . LEU A 1 506 ? 4.661 10.293 -28.672 1.00 98.25 506 LEU A O 1
ATOM 3990 N N . ALA A 1 507 ? 5.459 12.120 -29.713 1.00 98.19 507 ALA A N 1
ATOM 3991 C CA . ALA A 1 507 ? 5.911 11.423 -30.915 1.00 98.19 507 ALA A CA 1
ATOM 3992 C C . ALA A 1 507 ? 6.951 10.345 -30.584 1.00 98.19 507 ALA A C 1
ATOM 3994 O O . ALA A 1 507 ? 6.870 9.233 -31.092 1.00 98.19 507 ALA A O 1
ATOM 3995 N N . LYS A 1 508 ? 7.888 10.629 -29.671 1.00 98.38 508 LYS A N 1
ATOM 3996 C CA . LYS A 1 508 ? 8.868 9.646 -29.195 1.00 98.38 508 LYS A CA 1
ATOM 3997 C C . LYS A 1 508 ? 8.194 8.422 -28.566 1.00 98.38 508 LYS A C 1
ATOM 3999 O O . LYS A 1 508 ? 8.577 7.298 -28.877 1.00 98.38 508 LYS A O 1
ATOM 4004 N N . ILE A 1 509 ? 7.200 8.631 -27.702 1.00 98.38 509 ILE A N 1
ATOM 4005 C CA . ILE A 1 509 ? 6.459 7.538 -27.057 1.00 98.38 509 ILE A CA 1
ATOM 4006 C C . ILE A 1 509 ? 5.611 6.769 -28.075 1.00 98.38 509 ILE A C 1
ATOM 4008 O O . ILE A 1 509 ? 5.597 5.545 -28.042 1.00 98.38 509 ILE A O 1
ATOM 4012 N N . GLN A 1 510 ? 4.966 7.458 -29.016 1.00 98.25 510 GLN A N 1
ATOM 4013 C CA . GLN A 1 510 ? 4.151 6.825 -30.057 1.00 98.25 510 GLN A CA 1
ATOM 4014 C C . GLN A 1 510 ? 4.981 6.083 -31.111 1.00 98.25 510 GLN A C 1
ATOM 4016 O O . GLN A 1 510 ? 4.514 5.102 -31.676 1.00 98.25 510 GLN A O 1
ATOM 4021 N N . ASN A 1 511 ? 6.229 6.491 -31.342 1.00 98.38 511 ASN A N 1
ATOM 4022 C CA . ASN A 1 511 ? 7.164 5.723 -32.162 1.00 98.38 511 ASN A CA 1
ATOM 4023 C C . ASN A 1 511 ? 7.559 4.401 -31.489 1.00 98.38 511 ASN A C 1
ATOM 4025 O O . ASN A 1 511 ? 7.815 3.421 -32.181 1.00 98.38 511 ASN A O 1
ATOM 4029 N N . PHE A 1 512 ? 7.623 4.376 -30.154 1.00 98.00 512 PHE A N 1
ATOM 4030 C CA . PHE A 1 512 ? 7.855 3.151 -29.391 1.00 98.00 512 PHE A CA 1
ATOM 4031 C C . PHE A 1 512 ? 6.596 2.272 -29.341 1.00 98.00 512 PHE A C 1
ATOM 4033 O O . PHE A 1 512 ? 6.674 1.069 -29.574 1.00 98.00 512 PHE A O 1
ATOM 4040 N N . ASP A 1 513 ? 5.436 2.872 -29.073 1.00 97.94 513 ASP A N 1
ATOM 4041 C CA . ASP A 1 513 ? 4.148 2.186 -29.024 1.00 97.94 513 ASP A CA 1
ATOM 4042 C C . ASP A 1 513 ? 3.038 3.080 -29.613 1.00 97.94 513 ASP A C 1
ATOM 4044 O O . ASP A 1 513 ? 2.518 3.969 -28.923 1.00 97.94 513 ASP A O 1
ATOM 4048 N N . PRO A 1 514 ? 2.632 2.851 -30.878 1.00 98.00 514 PRO A N 1
ATOM 4049 C CA . PRO A 1 514 ? 1.702 3.732 -31.590 1.00 98.00 514 PRO A CA 1
ATOM 4050 C C . PRO A 1 514 ? 0.282 3.691 -31.025 1.00 98.00 514 PRO A C 1
ATOM 4052 O O . PRO A 1 514 ? -0.554 4.520 -31.380 1.00 98.00 514 PRO A O 1
ATOM 4055 N N . THR A 1 515 ? -0.007 2.737 -30.140 1.00 98.00 515 THR A N 1
ATOM 4056 C CA . THR A 1 515 ? -1.326 2.597 -29.524 1.00 98.00 515 THR A CA 1
ATOM 4057 C C . THR A 1 515 ? -1.469 3.416 -28.238 1.00 98.00 515 THR A C 1
ATOM 4059 O O . THR A 1 515 ? -2.576 3.505 -27.705 1.00 98.00 515 THR A O 1
ATOM 4062 N N . LEU A 1 516 ? -0.387 4.027 -27.734 1.00 98.12 516 LEU A N 1
ATOM 4063 C CA . LEU A 1 516 ? -0.450 4.938 -26.592 1.00 98.12 516 LEU A CA 1
ATOM 4064 C C . LEU A 1 516 ? -1.045 6.288 -26.999 1.00 98.12 516 LEU A C 1
ATOM 4066 O O . LEU A 1 516 ? -0.587 6.973 -27.920 1.00 98.12 516 LEU A O 1
ATOM 4070 N N . THR A 1 517 ? -2.077 6.696 -26.268 1.00 97.94 517 THR A N 1
ATOM 4071 C CA . THR A 1 517 ? -2.779 7.959 -26.493 1.00 97.94 517 THR A CA 1
ATOM 4072 C C . THR A 1 517 ? -2.315 9.031 -25.513 1.00 97.94 517 THR A C 1
ATOM 4074 O O . THR A 1 517 ? -1.779 8.747 -24.443 1.00 97.94 517 THR A O 1
ATOM 4077 N N . LYS A 1 518 ? -2.607 10.302 -25.820 1.00 98.12 518 LYS A N 1
ATOM 4078 C CA . LYS A 1 518 ? -2.378 11.405 -24.873 1.00 98.12 518 LYS A CA 1
ATOM 4079 C C . LYS A 1 518 ? -3.061 11.151 -23.522 1.00 98.12 518 LYS A C 1
ATOM 4081 O O . LYS A 1 518 ? -2.468 11.456 -22.494 1.00 98.12 518 LYS A O 1
ATOM 4086 N N . ARG A 1 519 ? -4.264 10.562 -23.524 1.00 98.25 519 ARG A N 1
ATOM 4087 C CA . ARG A 1 519 ? -5.005 10.209 -22.304 1.00 98.25 519 ARG A CA 1
ATOM 4088 C C . ARG A 1 519 ? -4.214 9.237 -21.427 1.00 98.25 519 ARG A C 1
ATOM 4090 O O . ARG A 1 519 ? -4.112 9.481 -20.229 1.00 98.25 519 ARG A O 1
ATOM 4097 N N . ASP A 1 520 ? -3.623 8.194 -22.012 1.00 98.38 520 ASP A N 1
ATOM 4098 C CA . ASP A 1 520 ? -2.825 7.209 -21.263 1.00 98.38 520 ASP A CA 1
ATOM 4099 C C . ASP A 1 520 ? -1.624 7.857 -20.567 1.00 98.38 520 ASP A C 1
ATOM 4101 O O . ASP A 1 520 ? -1.217 7.417 -19.498 1.00 98.38 520 ASP A O 1
ATOM 4105 N N . LEU A 1 521 ? -1.087 8.934 -21.142 1.00 98.50 521 LEU A N 1
ATOM 4106 C CA . LEU A 1 521 ? 0.073 9.641 -20.603 1.00 98.50 521 LEU A CA 1
ATOM 4107 C C . LEU A 1 521 ? -0.307 10.740 -19.599 1.00 98.50 521 LEU A C 1
ATOM 4109 O O . LEU A 1 521 ? 0.484 11.055 -18.707 1.00 98.50 521 LEU A O 1
ATOM 4113 N N . THR A 1 522 ? -1.499 11.340 -19.723 1.00 98.25 522 THR A N 1
ATOM 4114 C CA . THR A 1 522 ? -1.934 12.455 -18.865 1.00 98.25 522 THR A CA 1
ATOM 4115 C C . THR A 1 522 ? -2.788 12.037 -17.679 1.00 98.25 522 THR A C 1
ATOM 4117 O O . THR A 1 522 ? -2.770 12.749 -16.676 1.00 98.25 522 THR A O 1
ATOM 4120 N N . VAL A 1 523 ? -3.500 10.911 -17.727 1.00 98.62 523 VAL A N 1
ATOM 4121 C CA . VAL A 1 523 ? -4.265 10.421 -16.571 1.00 98.62 523 VAL A CA 1
ATOM 4122 C C . VAL A 1 523 ? -3.306 9.819 -15.547 1.00 98.62 523 VAL A C 1
ATOM 4124 O O . VAL A 1 523 ? -2.631 8.834 -15.824 1.00 98.62 523 VAL A O 1
ATOM 4127 N N . ASN A 1 524 ? -3.238 10.397 -14.348 1.00 98.19 524 ASN A N 1
ATOM 4128 C CA . ASN A 1 524 ? -2.349 9.933 -13.280 1.00 98.19 524 ASN A CA 1
ATOM 4129 C C . ASN A 1 524 ? -2.883 8.675 -12.593 1.00 98.19 524 ASN A C 1
ATOM 4131 O O . ASN A 1 524 ? -2.125 7.809 -12.166 1.00 98.19 524 ASN A O 1
ATOM 4135 N N . ALA A 1 525 ? -4.192 8.621 -12.381 1.00 98.38 525 ALA A N 1
ATOM 4136 C CA . ALA A 1 525 ? -4.820 7.533 -11.654 1.00 98.38 525 ALA A CA 1
ATOM 4137 C C . ALA A 1 525 ? -6.303 7.419 -11.999 1.00 98.38 525 ALA A C 1
ATOM 4139 O O . ALA A 1 525 ? -6.901 8.341 -12.554 1.00 98.38 525 ALA A O 1
ATOM 4140 N N . VAL A 1 526 ? -6.908 6.306 -11.601 1.00 98.69 526 VAL A N 1
ATOM 4141 C CA . VAL A 1 526 ? -8.353 6.089 -11.682 1.00 98.69 526 VAL A CA 1
ATOM 4142 C C . VAL A 1 526 ? -8.891 5.707 -10.314 1.00 98.69 526 VAL A C 1
ATOM 4144 O O . VAL A 1 526 ? -8.297 4.890 -9.616 1.00 98.69 526 VAL A O 1
ATOM 4147 N N . LEU A 1 527 ? -10.034 6.284 -9.944 1.00 98.62 527 LEU A N 1
ATOM 4148 C CA . LEU A 1 527 ? -10.895 5.769 -8.885 1.00 98.62 527 LEU A CA 1
ATOM 4149 C C . LEU A 1 527 ? -12.031 4.962 -9.519 1.00 98.62 527 LEU A C 1
ATOM 4151 O O . LEU A 1 527 ? -12.834 5.518 -10.268 1.00 98.62 527 LEU A O 1
ATOM 4155 N N . CYS A 1 528 ? -12.104 3.682 -9.177 1.00 98.75 528 CYS A N 1
ATOM 4156 C CA . CYS A 1 528 ? -13.167 2.775 -9.582 1.00 98.75 528 CYS A CA 1
ATOM 4157 C C . CYS A 1 528 ? -14.051 2.416 -8.382 1.00 98.75 528 CYS A C 1
ATOM 4159 O O . CYS A 1 528 ? -13.532 2.146 -7.298 1.00 98.75 528 CYS A O 1
ATOM 4161 N N . VAL A 1 529 ? -15.367 2.385 -8.595 1.00 98.75 529 VAL A N 1
ATOM 4162 C CA . VAL A 1 529 ? -16.358 1.759 -7.705 1.00 98.75 529 VAL A CA 1
ATOM 4163 C C . VAL A 1 529 ? -17.216 0.845 -8.567 1.00 98.75 529 VAL A C 1
ATOM 4165 O O . VAL A 1 529 ? -17.739 1.289 -9.590 1.00 98.75 529 VAL A O 1
ATOM 4168 N N . ALA A 1 530 ? -17.334 -0.422 -8.184 1.00 98.69 530 ALA A N 1
ATOM 4169 C CA . ALA A 1 530 ? -18.038 -1.424 -8.969 1.00 98.69 530 ALA A CA 1
ATOM 4170 C C . ALA A 1 530 ? -18.767 -2.435 -8.075 1.00 98.69 530 ALA A C 1
ATOM 4172 O O . ALA A 1 530 ? -18.303 -2.749 -6.978 1.00 98.69 530 ALA A O 1
ATOM 4173 N N . THR A 1 531 ? -19.887 -2.965 -8.553 1.00 98.50 531 THR A N 1
ATOM 4174 C CA . THR A 1 531 ? -20.687 -4.001 -7.881 1.00 98.50 531 THR A CA 1
ATOM 4175 C C . THR A 1 531 ? -20.641 -5.308 -8.671 1.00 98.50 531 THR A C 1
ATOM 4177 O O . THR A 1 531 ? -20.606 -5.264 -9.900 1.00 98.50 531 THR A O 1
ATOM 4180 N N . PRO A 1 532 ? -20.584 -6.485 -8.024 1.00 97.94 532 PRO A N 1
ATOM 4181 C CA . PRO A 1 532 ? -20.593 -7.765 -8.733 1.00 97.94 532 PRO A CA 1
ATOM 4182 C C . PRO A 1 532 ? -21.813 -7.941 -9.652 1.00 97.94 532 PRO A C 1
ATOM 4184 O O . PRO A 1 532 ? -22.915 -7.545 -9.274 1.00 97.94 532 PRO A O 1
ATOM 4187 N N . LYS A 1 533 ? -21.609 -8.554 -10.828 1.00 96.00 533 LYS A N 1
ATOM 4188 C CA . LYS A 1 533 ? -22.683 -8.955 -11.760 1.00 96.00 533 LYS A CA 1
ATOM 4189 C C . LYS A 1 533 ? -23.360 -10.269 -11.390 1.00 96.00 533 LYS A C 1
ATOM 4191 O O . LYS A 1 533 ? -22.637 -11.223 -11.000 1.00 96.00 533 LYS A O 1
#

Sequence (533 aa):
MLETSEKSDLTPLQRAQGLLSERKSHEALQIVNQVLRATPGSWSAHMRMARIREWLGQFDKAVEALDRAGELGAPATAVRESKRRIDTTQALVEKAKSALNQGTAELALEDLQAARKMRSSGIVELHLARALRATGDIGQALELIDGFLAERPRHSLAIRLRTEIGKDLPLPAPGHAKTRETRKKAAASEAKPSRQKKPVSDFDSMLAERIAKIEAALPERARPERMAELRKHIRWIKGQAEKIEDRNWANDVVYAKAAYFLNAPTPKPAIDNYDSDLIAKSVEYGYIIWPRRIRAYIRHGKVLDIGCGFGAFGNGFLVAGAADYVGIDPKMPLDSSAVKNKRKRIKADLGITPRDIMRKCPNIRLINGVVEDLGASEQFDVVALHNVTEHLANIREIIPDIRKLLKPGGRLIYHHHNFYCWNGHHQAPNQPQNYTPGVAEQDRMADWNHIIAAPDMPADHYVNAGLNHIRLNEIKAATERHYALEIWKEIDSPAAVTKRLNHSVLAKIQNFDPTLTKRDLTVNAVLCVATPK